Protein AF-A0ABD0B8A8-F1 (afdb_monomer)

Mean predicted aligned error: 18.17 Å

Nearest PDB structures (foldseek):
  6yvu-assembly1_B  TM=3.178E-01  e=2.836E+00  Saccharomyces cerevisiae S288C
  7zr1-assembly1_C  TM=3.630E-01  e=5.893E+00  Thermochaetoides thermophila

Structure (mmCIF, N/CA/C/O backbone):
data_AF-A0ABD0B8A8-F1
#
_entry.id   AF-A0ABD0B8A8-F1
#
loop_
_atom_site.group_PDB
_atom_site.id
_atom_site.type_symbol
_atom_site.label_atom_id
_atom_site.label_alt_id
_atom_site.label_comp_id
_atom_site.label_asym_id
_atom_site.label_entity_id
_atom_site.label_seq_id
_atom_site.pdbx_PDB_ins_code
_atom_site.Cartn_x
_atom_site.Cartn_y
_atom_site.Cartn_z
_atom_site.occupancy
_atom_site.B_iso_or_equiv
_atom_site.auth_seq_id
_atom_site.auth_comp_id
_atom_site.auth_asym_id
_atom_site.auth_atom_id
_atom_site.pdbx_PDB_model_num
ATOM 1 N N . MET A 1 1 ? 112.315 26.074 -149.588 1.00 36.19 1 MET A N 1
ATOM 2 C CA . MET A 1 1 ? 111.576 25.436 -150.688 1.00 36.19 1 MET A CA 1
ATOM 3 C C . MET A 1 1 ? 112.193 25.930 -151.973 1.00 36.19 1 MET A C 1
ATOM 5 O O . MET A 1 1 ? 112.310 27.135 -152.159 1.00 36.19 1 MET A O 1
ATOM 9 N N . THR A 1 2 ? 112.723 24.987 -152.742 1.00 42.44 2 THR A N 1
ATOM 10 C CA . THR A 1 2 ? 113.087 25.122 -154.153 1.00 42.44 2 THR A CA 1
ATOM 11 C C . THR A 1 2 ? 111.972 25.858 -154.889 1.00 42.44 2 THR A C 1
ATOM 13 O O . THR A 1 2 ? 110.803 25.572 -154.654 1.00 42.44 2 THR A O 1
ATOM 16 N N . THR A 1 3 ? 112.319 26.853 -155.702 1.00 51.56 3 THR A N 1
ATOM 17 C CA . THR A 1 3 ? 111.379 27.579 -156.564 1.00 51.56 3 THR A CA 1
ATOM 18 C C . THR A 1 3 ? 110.868 26.611 -157.634 1.00 51.56 3 THR A C 1
ATOM 20 O O . THR A 1 3 ? 111.405 26.550 -158.737 1.00 51.56 3 THR A O 1
ATOM 23 N N . GLU A 1 4 ? 109.901 25.774 -157.268 1.00 66.25 4 GLU A N 1
ATOM 24 C CA . GLU A 1 4 ? 109.159 24.925 -158.194 1.00 66.25 4 GLU A CA 1
ATOM 25 C C . GLU A 1 4 ? 108.311 25.835 -159.081 1.00 66.25 4 GLU A C 1
ATOM 27 O O . GLU A 1 4 ? 107.509 26.632 -158.597 1.00 66.25 4 GLU A O 1
ATOM 32 N N . LEU A 1 5 ? 108.562 25.774 -160.386 1.00 67.81 5 LEU A N 1
ATOM 33 C CA . LEU A 1 5 ? 107.804 26.520 -161.384 1.00 67.81 5 LEU A CA 1
ATOM 34 C C . LEU A 1 5 ? 106.417 25.889 -161.500 1.00 67.81 5 LEU A C 1
ATOM 36 O O . LEU A 1 5 ? 106.315 24.681 -161.707 1.00 67.81 5 LEU A O 1
ATOM 40 N N . ASN A 1 6 ? 105.353 26.686 -161.445 1.00 78.94 6 ASN A N 1
ATOM 41 C CA . ASN A 1 6 ? 104.023 26.168 -161.772 1.00 78.94 6 ASN A CA 1
ATOM 42 C C . ASN A 1 6 ? 103.926 25.825 -163.280 1.00 78.94 6 ASN A C 1
ATOM 44 O O . ASN A 1 6 ? 104.755 26.287 -164.070 1.00 78.94 6 ASN A O 1
ATOM 48 N N . PRO A 1 7 ? 102.919 25.057 -163.742 1.00 80.31 7 PRO A N 1
ATOM 49 C CA . PRO A 1 7 ? 102.833 24.638 -165.146 1.00 80.31 7 PRO A CA 1
ATOM 50 C C . PRO A 1 7 ? 102.862 25.808 -166.141 1.00 80.31 7 PRO A C 1
ATOM 52 O O . PRO A 1 7 ? 103.452 25.703 -167.218 1.00 80.31 7 PRO A O 1
ATOM 55 N N . SER A 1 8 ? 102.269 26.949 -165.774 1.00 80.50 8 SER A N 1
ATOM 56 C CA . SER A 1 8 ? 102.269 28.170 -166.586 1.00 80.50 8 SER A CA 1
ATOM 57 C C . SER A 1 8 ? 103.650 28.835 -166.622 1.00 80.50 8 SER A C 1
ATOM 59 O O . SER A 1 8 ? 104.097 29.289 -167.678 1.00 80.50 8 SER A O 1
ATOM 61 N N . GLU A 1 9 ? 104.356 28.872 -165.495 1.00 82.44 9 GLU A N 1
ATOM 62 C CA . GLU A 1 9 ? 105.719 29.389 -165.370 1.00 82.44 9 GLU A CA 1
ATOM 63 C C . GLU A 1 9 ? 106.730 28.489 -166.090 1.00 82.44 9 GLU A C 1
ATOM 65 O O . GLU A 1 9 ? 107.566 28.998 -166.834 1.00 82.44 9 GLU A O 1
ATOM 70 N N . ALA A 1 10 ? 106.608 27.163 -165.964 1.00 82.69 10 ALA A N 1
ATOM 71 C CA . ALA A 1 10 ? 107.411 26.179 -166.687 1.00 82.69 10 ALA A CA 1
ATOM 72 C C . ALA A 1 10 ? 107.180 26.284 -168.202 1.00 82.69 10 ALA A C 1
ATOM 74 O O . ALA A 1 10 ? 108.135 26.337 -168.975 1.00 82.69 10 ALA A O 1
ATOM 75 N N . THR A 1 11 ? 105.924 26.418 -168.641 1.00 82.62 11 THR A N 1
ATOM 76 C CA . THR A 1 11 ? 105.593 26.632 -170.061 1.00 82.62 11 THR A CA 1
ATOM 77 C C . THR A 1 11 ? 106.170 27.950 -170.578 1.00 82.62 11 THR A C 1
ATOM 79 O O . THR A 1 11 ? 106.744 27.995 -171.666 1.00 82.62 11 THR A O 1
ATOM 82 N N . SER A 1 12 ? 106.074 29.023 -169.790 1.00 84.25 12 SER A N 1
ATOM 83 C CA . SER A 1 12 ? 106.625 30.335 -170.148 1.00 84.25 12 SER A CA 1
ATOM 84 C C . SER A 1 12 ? 108.153 30.307 -170.235 1.00 84.25 12 SER A C 1
ATOM 86 O O . SER A 1 12 ? 108.736 30.854 -171.174 1.00 84.25 12 SER A O 1
ATOM 88 N N . LEU A 1 13 ? 108.817 29.637 -169.290 1.00 84.81 13 LEU A N 1
ATOM 89 C CA . LEU A 1 13 ? 110.266 29.457 -169.291 1.00 84.81 13 LEU A CA 1
ATOM 90 C C . LEU A 1 13 ? 110.722 28.601 -170.477 1.00 84.81 13 LEU A C 1
ATOM 92 O O . LEU A 1 13 ? 111.684 28.964 -171.156 1.00 84.81 13 LEU A O 1
ATOM 96 N N . ALA A 1 14 ? 109.998 27.524 -170.780 1.00 84.12 14 ALA A N 1
ATOM 97 C CA . ALA A 1 14 ? 110.247 26.681 -171.939 1.00 84.12 14 ALA A CA 1
ATOM 98 C C . ALA A 1 14 ? 110.124 27.449 -173.251 1.00 84.12 14 ALA A C 1
ATOM 100 O O . ALA A 1 14 ? 111.027 27.404 -174.088 1.00 84.12 14 ALA A O 1
ATOM 101 N N . LEU A 1 15 ? 109.042 28.214 -173.405 1.00 85.06 15 LEU A N 1
ATOM 102 C CA . LEU A 1 15 ? 108.812 29.050 -174.574 1.00 85.06 15 LEU A CA 1
ATOM 103 C C . LEU A 1 15 ? 109.944 30.064 -174.761 1.00 85.06 15 LEU A C 1
ATOM 105 O O . LEU A 1 15 ? 110.482 30.182 -175.862 1.00 85.06 15 LEU A O 1
ATOM 109 N N . ASN A 1 16 ? 110.337 30.765 -173.695 1.00 84.44 16 ASN A N 1
ATOM 110 C CA . ASN A 1 16 ? 111.426 31.740 -173.740 1.00 84.44 16 ASN A CA 1
ATOM 111 C C . ASN A 1 16 ? 112.763 31.085 -174.116 1.00 84.44 16 ASN A C 1
ATOM 113 O O . ASN A 1 16 ? 113.475 31.589 -174.988 1.00 84.44 16 ASN A O 1
ATOM 117 N N . THR A 1 17 ? 113.080 29.941 -173.509 1.00 84.12 17 THR A N 1
ATOM 118 C CA . THR A 1 17 ? 114.325 29.192 -173.740 1.00 84.12 17 THR A CA 1
ATOM 119 C C . THR A 1 17 ? 114.411 28.671 -175.175 1.00 84.12 17 THR A C 1
ATOM 121 O O . THR A 1 17 ? 115.401 28.915 -175.868 1.00 84.12 17 THR A O 1
ATOM 124 N N . LEU A 1 18 ? 113.348 28.026 -175.665 1.00 85.62 18 LEU A N 1
ATOM 125 C CA . LEU A 1 18 ? 113.274 27.496 -177.028 1.00 85.62 18 LEU A CA 1
ATOM 126 C C . LEU A 1 18 ? 113.292 28.614 -178.073 1.00 85.62 18 LEU A C 1
ATOM 128 O O . LEU A 1 18 ? 114.030 28.530 -179.051 1.00 85.62 18 LEU A O 1
ATOM 132 N N . THR A 1 19 ? 112.543 29.696 -177.851 1.00 83.25 19 THR A N 1
ATOM 133 C CA . THR A 1 19 ? 112.503 30.846 -178.770 1.00 83.25 19 THR A CA 1
ATOM 134 C C . THR A 1 19 ? 113.861 31.538 -178.864 1.00 83.25 19 THR A C 1
ATOM 136 O O . THR A 1 19 ? 114.311 31.874 -179.962 1.00 83.25 19 THR A O 1
ATOM 139 N N . SER A 1 20 ? 114.532 31.737 -177.725 1.00 83.62 20 SER A N 1
ATOM 140 C CA . SER A 1 20 ? 115.884 32.301 -177.676 1.00 83.62 20 SER A CA 1
ATOM 141 C C . SER A 1 20 ? 116.863 31.440 -178.474 1.00 83.62 20 SER A C 1
ATOM 143 O O . SER A 1 20 ? 117.623 31.952 -179.298 1.00 83.62 20 SER A O 1
ATOM 145 N N . GLN A 1 21 ? 116.777 30.117 -178.323 1.00 82.75 21 GLN A N 1
ATOM 146 C CA . GLN A 1 21 ? 117.694 29.214 -179.003 1.00 82.75 21 GLN A CA 1
ATOM 147 C C . GLN A 1 21 ? 117.417 29.070 -180.502 1.00 82.75 21 GLN A C 1
ATOM 149 O O . GLN A 1 21 ? 118.367 29.054 -181.281 1.00 82.75 21 GLN A O 1
ATOM 154 N N . ILE A 1 22 ? 116.152 29.103 -180.936 1.00 83.94 22 ILE A N 1
ATOM 155 C CA . ILE A 1 22 ? 115.794 29.216 -182.362 1.00 83.94 22 ILE A CA 1
ATOM 156 C C . ILE A 1 22 ? 116.393 30.489 -182.970 1.00 83.94 22 ILE A C 1
ATOM 158 O O . ILE A 1 22 ? 116.997 30.435 -184.042 1.00 83.94 22 ILE A O 1
ATOM 162 N N . ARG A 1 23 ? 116.265 31.637 -182.289 1.00 83.12 23 ARG A N 1
ATOM 163 C CA . ARG A 1 23 ? 116.8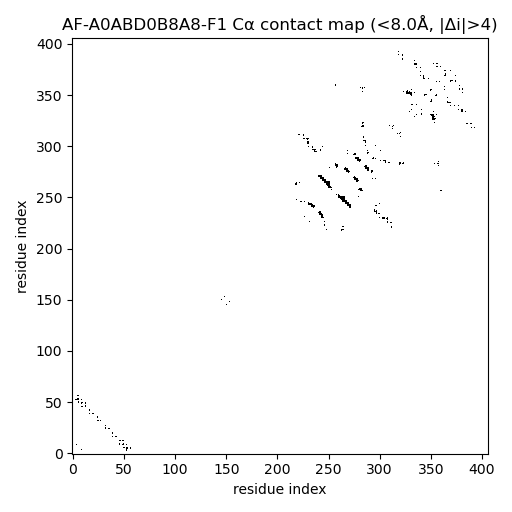47 32.906 -182.758 1.00 83.12 23 ARG A CA 1
ATOM 164 C C . ARG A 1 23 ? 118.366 32.834 -182.876 1.00 83.12 23 ARG A C 1
ATOM 166 O O . ARG A 1 23 ? 118.909 33.319 -183.863 1.00 83.12 23 ARG A O 1
ATOM 173 N N . ASN A 1 24 ? 119.036 32.211 -181.908 1.00 80.62 24 ASN A N 1
ATOM 174 C CA . ASN A 1 24 ? 120.485 32.029 -181.951 1.00 80.62 24 ASN A CA 1
ATOM 175 C C . ASN A 1 24 ? 120.915 31.156 -183.136 1.00 80.62 24 ASN A C 1
ATOM 177 O O . ASN A 1 24 ? 121.876 31.501 -183.814 1.00 80.62 24 ASN A O 1
ATOM 181 N N . ILE A 1 25 ? 120.189 30.073 -183.424 1.00 81.12 25 ILE A N 1
ATOM 182 C CA . ILE A 1 25 ? 120.475 29.179 -184.558 1.00 81.12 25 ILE A CA 1
ATOM 183 C C . ILE A 1 25 ? 120.309 29.900 -185.902 1.00 81.12 25 ILE A C 1
ATOM 185 O O . ILE A 1 25 ? 121.141 29.732 -186.787 1.00 81.12 25 ILE A O 1
ATOM 189 N N . LEU A 1 26 ? 119.278 30.737 -186.056 1.00 78.94 26 LEU A N 1
ATOM 190 C CA . LEU A 1 26 ? 119.026 31.500 -187.291 1.00 78.94 26 LEU A CA 1
ATOM 191 C C . LEU A 1 26 ? 120.157 32.472 -187.664 1.00 78.94 26 LEU A C 1
ATOM 193 O O . LEU A 1 26 ? 120.305 32.818 -188.833 1.00 78.94 26 LEU A O 1
ATOM 197 N N . LEU A 1 27 ? 120.938 32.929 -186.684 1.00 79.69 27 LEU A N 1
ATOM 198 C CA . LEU A 1 27 ? 122.068 33.841 -186.888 1.00 79.69 27 LEU A CA 1
ATOM 199 C C . LEU A 1 27 ? 123.388 33.106 -187.166 1.00 79.69 27 LEU A C 1
ATOM 201 O O . LEU A 1 27 ? 124.425 33.747 -187.342 1.00 79.69 27 LEU A O 1
ATOM 205 N N . MET A 1 28 ? 123.375 31.772 -187.180 1.00 79.56 28 MET A N 1
ATOM 206 C CA . MET A 1 28 ? 124.573 30.969 -187.391 1.00 79.56 28 MET A CA 1
ATOM 207 C C . MET A 1 28 ? 124.815 30.674 -188.882 1.00 79.56 28 MET A C 1
ATOM 209 O O . MET A 1 28 ? 123.865 30.463 -189.632 1.00 79.56 28 MET A O 1
ATOM 213 N N . PRO A 1 29 ? 126.085 30.582 -189.319 1.00 68.06 29 PRO A N 1
ATOM 214 C CA . PRO A 1 29 ? 126.444 30.013 -190.620 1.00 68.06 29 PRO A CA 1
ATOM 215 C C . PRO A 1 29 ? 126.015 28.534 -190.734 1.00 68.06 29 PRO A C 1
ATOM 217 O O . PRO A 1 29 ? 125.943 27.835 -189.722 1.00 68.06 29 PRO A O 1
ATOM 220 N N . ASP A 1 30 ? 125.810 28.025 -191.955 1.00 70.75 30 ASP A N 1
ATOM 221 C CA . ASP A 1 30 ? 125.204 26.702 -192.227 1.00 70.75 30 ASP A CA 1
ATOM 222 C C . ASP A 1 30 ? 125.827 25.510 -191.466 1.00 70.75 30 ASP A C 1
ATOM 224 O O . ASP A 1 30 ? 125.119 24.606 -191.016 1.00 70.75 30 ASP A O 1
ATOM 228 N N . GLY A 1 31 ? 127.154 25.487 -191.292 1.00 70.38 31 GLY A N 1
ATOM 229 C CA . GLY A 1 31 ? 127.859 24.411 -190.579 1.00 70.38 31 GLY A CA 1
ATOM 230 C C . GLY A 1 31 ? 127.539 24.366 -189.074 1.00 70.38 31 GLY A C 1
ATOM 231 O O . GLY A 1 31 ? 127.034 23.349 -188.590 1.00 70.38 31 GLY A O 1
ATOM 232 N N . PRO A 1 32 ? 127.796 25.456 -188.325 1.00 73.88 32 PRO A N 1
ATOM 233 C CA . PRO A 1 32 ? 127.399 25.594 -186.922 1.00 73.88 32 PRO A CA 1
ATOM 234 C C . PRO A 1 32 ? 125.889 25.444 -186.676 1.00 73.88 32 PRO A C 1
ATOM 236 O O . PRO A 1 32 ? 125.498 24.820 -185.689 1.00 73.88 32 PRO A O 1
ATOM 239 N N . ALA A 1 33 ? 125.041 25.939 -187.587 1.00 72.38 33 ALA A N 1
ATOM 240 C CA . ALA A 1 33 ? 123.584 25.834 -187.474 1.00 72.38 33 ALA A CA 1
ATOM 241 C C . ALA A 1 33 ? 123.105 24.371 -187.455 1.00 72.38 33 ALA A C 1
ATOM 243 O O . ALA A 1 33 ? 122.262 24.002 -186.636 1.00 72.38 33 ALA A O 1
ATOM 244 N N . LYS A 1 34 ? 123.693 23.501 -188.291 1.00 71.94 34 LYS A N 1
ATOM 245 C CA . LYS A 1 34 ? 123.353 22.069 -188.337 1.00 71.94 34 LYS A CA 1
ATOM 246 C C . LYS A 1 34 ? 123.673 21.343 -187.024 1.00 71.94 34 LYS A C 1
ATOM 248 O O . LYS A 1 34 ? 122.886 20.509 -186.582 1.00 71.94 34 LYS A O 1
ATOM 253 N N . ALA A 1 35 ? 124.796 21.673 -186.385 1.00 71.50 35 ALA A N 1
ATOM 254 C CA . ALA A 1 35 ? 125.154 21.125 -185.075 1.00 71.50 35 ALA A CA 1
ATOM 255 C C . ALA A 1 35 ? 124.230 21.651 -183.961 1.00 71.50 35 ALA A C 1
ATOM 257 O O . ALA A 1 35 ? 123.816 20.891 -183.086 1.00 71.50 35 ALA A O 1
ATOM 258 N N . ALA A 1 36 ? 123.854 22.931 -184.020 1.00 74.44 36 ALA A N 1
ATOM 259 C CA . ALA A 1 36 ? 122.972 23.554 -183.040 1.00 74.44 36 ALA A CA 1
ATOM 260 C C . ALA A 1 36 ? 121.513 23.058 -183.133 1.00 74.44 36 ALA A C 1
ATOM 262 O O . ALA A 1 36 ? 120.866 22.901 -182.100 1.00 74.44 36 ALA A O 1
ATOM 263 N N . ILE A 1 37 ? 121.021 22.714 -184.333 1.00 76.50 37 ILE A N 1
ATOM 264 C CA . ILE A 1 37 ? 119.725 22.033 -184.525 1.00 76.50 37 ILE A CA 1
ATOM 265 C C . ILE A 1 37 ? 119.735 20.637 -183.886 1.00 76.50 37 ILE A C 1
ATOM 267 O O . ILE A 1 37 ? 118.772 20.275 -183.217 1.00 76.50 37 ILE A O 1
ATOM 271 N N . GLY A 1 38 ? 120.830 19.879 -184.018 1.00 71.75 38 GLY A N 1
ATOM 272 C CA . GLY A 1 38 ? 120.970 18.577 -183.350 1.00 71.75 38 GLY A CA 1
ATOM 273 C C . GLY A 1 38 ? 120.921 18.673 -181.818 1.00 71.75 38 GLY A C 1
ATOM 274 O O . GLY A 1 38 ? 120.401 17.779 -181.162 1.00 71.75 38 GLY A O 1
ATOM 275 N N . GLY A 1 39 ? 121.401 19.780 -181.239 1.00 77.25 39 GLY A N 1
ATOM 276 C CA . GLY A 1 39 ? 121.255 20.070 -179.805 1.00 77.25 39 GLY A CA 1
ATOM 277 C C . GLY A 1 39 ? 119.880 20.623 -179.408 1.00 77.25 39 GLY A C 1
ATOM 278 O O . GLY A 1 39 ? 119.510 20.566 -178.234 1.00 77.25 39 GLY A O 1
ATOM 279 N N . PHE A 1 40 ? 119.111 21.145 -180.367 1.00 83.25 40 PHE A N 1
ATOM 280 C CA . PHE A 1 40 ? 117.796 21.734 -180.121 1.00 83.25 40 PHE A CA 1
ATOM 281 C C . PHE A 1 40 ? 116.750 20.681 -179.740 1.00 83.25 40 PHE A C 1
ATOM 283 O O . PHE A 1 40 ? 115.910 20.950 -178.889 1.00 83.25 40 PHE A O 1
ATOM 290 N N . GLU A 1 41 ? 116.832 19.470 -180.297 1.00 80.62 41 GLU A N 1
ATOM 291 C CA . GLU A 1 41 ? 115.967 18.345 -179.914 1.00 80.62 41 GLU A CA 1
ATOM 292 C C . GLU A 1 41 ? 116.145 17.980 -178.432 1.00 80.62 41 GLU A C 1
ATOM 294 O O . GLU A 1 41 ? 115.167 17.885 -177.692 1.00 80.62 41 GLU A O 1
ATOM 299 N N . THR A 1 42 ? 117.390 17.901 -177.956 1.00 81.38 42 THR A N 1
ATOM 300 C CA . THR A 1 42 ? 117.701 17.680 -176.534 1.00 81.38 42 THR A CA 1
ATOM 301 C C . THR A 1 42 ? 117.119 18.783 -175.647 1.00 81.38 42 THR A C 1
ATOM 303 O O . THR A 1 42 ? 116.592 18.517 -174.568 1.00 81.38 42 THR A O 1
ATOM 306 N N . LEU A 1 43 ? 117.185 20.032 -176.112 1.00 83.88 43 LEU A N 1
ATOM 307 C CA . LEU A 1 43 ? 116.677 21.203 -175.400 1.00 83.88 43 LEU A CA 1
ATOM 308 C C . LEU A 1 43 ? 115.138 21.229 -175.371 1.00 83.88 43 LEU A C 1
ATOM 310 O O . LEU A 1 43 ? 114.550 21.574 -174.347 1.00 83.88 43 LEU A O 1
ATOM 314 N N . LEU A 1 44 ? 114.481 20.817 -176.458 1.00 83.94 44 LEU A N 1
ATOM 315 C CA . LEU A 1 44 ? 113.031 20.625 -176.538 1.00 83.94 44 LEU A CA 1
ATOM 316 C C . LEU A 1 44 ? 112.562 19.543 -175.562 1.00 83.94 44 LEU A C 1
ATOM 318 O O . LEU A 1 44 ? 111.629 19.785 -174.800 1.00 83.94 44 LEU A O 1
ATOM 322 N N . ILE A 1 45 ? 113.238 18.392 -175.540 1.00 84.06 45 ILE A N 1
ATOM 323 C CA . ILE A 1 45 ? 112.933 17.286 -174.623 1.00 84.06 45 ILE A CA 1
ATOM 324 C C . ILE A 1 45 ? 113.072 17.739 -173.166 1.00 84.06 45 ILE A C 1
ATOM 326 O O . ILE A 1 45 ? 112.172 17.487 -172.369 1.00 84.06 45 ILE A O 1
ATOM 330 N N . ALA A 1 46 ? 114.145 18.457 -172.821 1.00 83.00 46 ALA A N 1
ATOM 331 C CA . ALA A 1 46 ? 114.353 18.961 -171.462 1.00 83.00 46 ALA A CA 1
ATOM 332 C C . ALA A 1 46 ? 113.245 19.933 -171.013 1.00 83.00 46 ALA A C 1
ATOM 334 O O . ALA A 1 46 ? 112.771 19.862 -169.882 1.00 83.00 46 ALA A O 1
ATOM 335 N N . ASN A 1 47 ? 112.791 20.815 -171.907 1.00 84.19 47 ASN A N 1
ATOM 336 C CA . ASN A 1 47 ? 111.724 21.767 -171.600 1.00 84.19 47 ASN A CA 1
ATOM 337 C C . ASN A 1 47 ? 110.340 21.104 -171.516 1.00 84.19 47 ASN A C 1
ATOM 339 O O . ASN A 1 47 ? 109.549 21.462 -170.648 1.00 84.19 47 ASN A O 1
ATOM 343 N N . LEU A 1 48 ? 110.053 20.117 -172.372 1.00 83.81 48 LEU A N 1
ATOM 344 C CA . LEU A 1 48 ? 108.839 19.300 -172.263 1.00 83.81 48 LEU A CA 1
ATOM 345 C C . LEU A 1 48 ? 108.821 18.493 -170.960 1.00 83.81 48 LEU A C 1
ATOM 347 O O . LEU A 1 48 ? 107.784 18.440 -170.305 1.00 83.81 48 LEU A O 1
ATOM 351 N N . ALA A 1 49 ? 109.958 17.916 -170.561 1.00 84.31 49 ALA A N 1
ATOM 352 C CA . ALA A 1 49 ? 110.093 17.213 -169.290 1.00 84.31 49 ALA A CA 1
ATOM 353 C C . ALA A 1 49 ? 109.821 18.147 -168.104 1.00 84.31 49 ALA A C 1
ATOM 355 O O . ALA A 1 49 ? 109.015 17.802 -167.252 1.00 84.31 49 ALA A O 1
ATOM 356 N N . MET A 1 50 ? 110.387 19.359 -168.104 1.00 86.56 50 MET A N 1
ATOM 357 C CA . MET A 1 50 ? 110.131 20.368 -167.068 1.00 86.56 50 MET A CA 1
ATOM 358 C C . MET A 1 50 ? 108.648 20.763 -166.983 1.00 86.56 50 MET A C 1
ATOM 360 O O . MET A 1 50 ? 108.097 20.834 -165.888 1.00 86.56 50 MET A O 1
ATOM 364 N N . ILE A 1 51 ? 107.982 21.008 -168.121 1.00 84.19 51 ILE A N 1
ATOM 365 C CA . ILE A 1 51 ? 106.535 21.293 -168.139 1.00 84.19 51 ILE A CA 1
ATOM 366 C C . ILE A 1 51 ? 105.755 20.105 -167.573 1.00 84.19 51 ILE A C 1
ATOM 368 O O . ILE A 1 51 ? 104.838 20.296 -166.778 1.00 84.19 51 ILE A O 1
ATOM 372 N N . SER A 1 52 ? 106.109 18.886 -167.980 1.00 83.75 52 SER A N 1
ATOM 373 C CA . SER A 1 52 ? 105.426 17.675 -167.533 1.00 83.75 52 SER A CA 1
ATOM 374 C C . SER A 1 52 ? 105.642 17.413 -166.043 1.00 83.75 52 SER A C 1
ATOM 376 O O . SER A 1 52 ? 104.715 16.981 -165.372 1.00 83.75 52 SER A O 1
ATOM 378 N N . GLU A 1 53 ? 106.831 17.694 -165.517 1.00 84.25 53 GLU A N 1
ATOM 379 C CA . GLU A 1 53 ? 107.170 17.559 -164.100 1.00 84.25 53 GLU A CA 1
ATOM 380 C C . GLU A 1 53 ? 106.427 18.602 -163.257 1.00 84.25 53 GLU A C 1
ATOM 382 O O . GLU A 1 53 ? 105.810 18.242 -162.259 1.00 84.25 53 GLU A O 1
ATOM 387 N N . ALA A 1 54 ? 106.352 19.855 -163.720 1.00 82.94 54 ALA A N 1
ATOM 388 C CA . ALA A 1 54 ? 105.538 20.896 -163.092 1.00 82.94 54 ALA A CA 1
ATOM 389 C C . ALA A 1 54 ? 104.033 20.567 -163.116 1.00 82.94 54 ALA A C 1
ATOM 391 O O . ALA A 1 54 ? 103.325 20.788 -162.134 1.00 82.94 54 ALA A O 1
ATOM 392 N N . ALA A 1 55 ? 103.526 20.029 -164.231 1.00 82.44 55 ALA A N 1
ATOM 393 C CA . ALA A 1 55 ? 102.137 19.591 -164.349 1.00 82.44 55 ALA A CA 1
ATOM 394 C C . ALA A 1 55 ? 101.832 18.403 -163.429 1.00 82.44 55 ALA A C 1
ATOM 396 O O . ALA A 1 55 ? 100.809 18.420 -162.751 1.00 82.44 55 ALA A O 1
ATOM 397 N N . ASN A 1 56 ? 102.723 17.412 -163.368 1.00 86.06 56 ASN A N 1
ATOM 398 C CA . ASN A 1 56 ? 102.573 16.257 -162.487 1.00 86.06 56 ASN A CA 1
ATOM 399 C C . ASN A 1 56 ? 102.637 16.665 -161.010 1.00 86.06 56 ASN A C 1
ATOM 401 O O . ASN A 1 56 ? 101.763 16.261 -160.257 1.00 86.06 56 ASN A O 1
ATOM 405 N N . ALA A 1 57 ? 103.573 17.533 -160.613 1.00 84.69 57 ALA A N 1
ATOM 406 C CA . ALA A 1 57 ? 103.656 18.041 -159.242 1.00 84.69 57 ALA A CA 1
ATOM 407 C C . ALA A 1 57 ? 102.368 18.766 -158.813 1.00 84.69 57 ALA A C 1
ATOM 409 O O . ALA A 1 57 ? 101.865 18.555 -157.714 1.00 84.69 57 ALA A O 1
ATOM 410 N N . HIS A 1 58 ? 101.785 19.570 -159.707 1.00 84.62 58 HIS A N 1
ATOM 411 C CA . HIS A 1 58 ? 100.526 20.263 -159.435 1.00 84.62 58 HIS A CA 1
ATOM 412 C C . HIS A 1 58 ? 99.314 19.312 -159.420 1.00 84.62 58 HIS A C 1
ATOM 414 O O . HIS A 1 58 ? 98.361 19.537 -158.678 1.00 84.62 58 HIS A O 1
ATOM 420 N N . ILE A 1 59 ? 99.329 18.244 -160.229 1.00 85.62 59 ILE A N 1
ATOM 421 C CA . ILE A 1 59 ? 98.325 17.168 -160.169 1.00 85.62 59 ILE A CA 1
ATOM 422 C C . ILE A 1 59 ? 98.438 16.412 -158.841 1.00 85.62 59 ILE A C 1
ATOM 424 O O . ILE A 1 59 ? 97.415 16.160 -158.211 1.00 85.62 59 ILE A O 1
ATOM 428 N N . ASP A 1 60 ? 99.652 16.095 -158.393 1.00 86.31 60 ASP A N 1
ATOM 429 C CA . ASP A 1 60 ? 99.899 15.429 -157.113 1.00 86.31 60 ASP A CA 1
ATOM 430 C C . ASP A 1 60 ? 99.448 16.304 -155.934 1.00 86.31 60 ASP A C 1
ATOM 432 O O . ASP A 1 60 ? 98.811 15.805 -155.006 1.00 86.31 60 ASP A O 1
ATOM 436 N N . GLU A 1 61 ? 99.686 17.618 -155.993 1.00 87.00 61 GLU A N 1
ATOM 437 C CA . GLU A 1 61 ? 99.175 18.575 -155.006 1.00 87.00 61 GLU A CA 1
ATOM 438 C C . GLU A 1 61 ? 97.638 18.627 -155.003 1.00 87.00 61 GLU A C 1
ATOM 440 O O . GLU A 1 61 ? 97.016 18.557 -153.940 1.00 87.00 61 GLU A O 1
ATOM 445 N N . PHE A 1 62 ? 97.007 18.678 -156.182 1.00 86.94 62 PHE A N 1
ATOM 446 C CA . PHE A 1 62 ? 95.547 18.626 -156.299 1.00 86.94 62 PHE A CA 1
ATOM 447 C C . PHE A 1 62 ? 94.962 17.323 -155.749 1.00 86.94 62 PHE A C 1
ATOM 449 O O . PHE A 1 62 ? 93.966 17.368 -155.027 1.00 86.94 62 PHE A O 1
ATOM 456 N N . ASN A 1 63 ? 95.578 16.180 -156.047 1.00 88.44 63 ASN A N 1
ATOM 457 C CA . ASN A 1 63 ? 95.164 14.887 -155.506 1.00 88.44 63 ASN A CA 1
ATOM 458 C C . ASN A 1 63 ? 95.318 14.862 -153.978 1.00 88.44 63 ASN A C 1
ATOM 460 O O . ASN A 1 63 ? 94.397 14.450 -153.280 1.00 88.44 63 ASN A O 1
ATOM 464 N N . GLY A 1 64 ? 96.414 15.407 -153.441 1.00 87.38 64 GLY A N 1
ATOM 465 C CA . GLY A 1 64 ? 96.610 15.534 -151.996 1.00 87.38 64 GLY A CA 1
ATOM 466 C C . GLY A 1 64 ? 95.571 16.430 -151.310 1.00 87.38 64 GLY A C 1
ATOM 467 O O . GLY A 1 64 ? 95.177 16.160 -150.174 1.00 87.38 64 GLY A O 1
ATOM 468 N N . LEU A 1 65 ? 95.093 17.481 -151.983 1.00 88.25 65 LEU A N 1
ATOM 469 C CA . LEU A 1 65 ? 93.988 18.311 -151.492 1.00 88.25 65 LEU A CA 1
ATOM 470 C C . LEU A 1 65 ? 92.643 17.575 -151.536 1.00 88.25 65 LEU A C 1
ATOM 472 O O . LEU A 1 65 ? 91.848 17.736 -150.610 1.00 88.25 65 LEU A O 1
ATOM 476 N N . ILE A 1 66 ? 92.393 16.770 -152.574 1.00 88.94 66 ILE A N 1
ATOM 477 C CA . ILE A 1 66 ? 91.193 15.925 -152.672 1.00 88.94 66 ILE A CA 1
ATOM 478 C C . ILE A 1 66 ? 91.175 14.903 -151.531 1.00 88.94 66 ILE A C 1
ATOM 480 O O . ILE A 1 66 ? 90.186 14.848 -150.805 1.00 88.94 66 ILE A O 1
ATOM 484 N N . ASP A 1 67 ? 92.281 14.195 -151.290 1.00 88.88 67 ASP A N 1
ATOM 485 C CA . ASP A 1 67 ? 92.394 13.224 -150.193 1.00 88.88 67 ASP A CA 1
ATOM 486 C C . ASP A 1 67 ? 92.126 13.877 -148.823 1.00 88.88 67 ASP A C 1
ATOM 488 O O . ASP A 1 67 ? 91.447 13.311 -147.963 1.00 88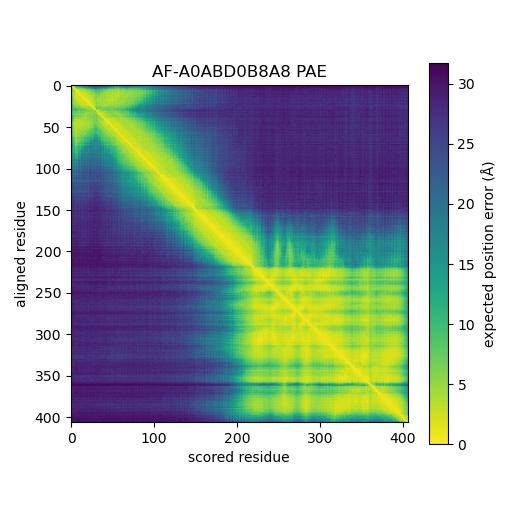.88 67 ASP A O 1
ATOM 492 N N . GLN A 1 68 ? 92.625 15.101 -148.607 1.00 89.56 68 GLN A N 1
ATOM 493 C CA . GLN A 1 68 ? 92.354 15.861 -147.381 1.00 89.56 68 GLN A CA 1
ATOM 494 C C . GLN A 1 68 ? 90.882 16.265 -147.251 1.00 89.56 68 GLN A C 1
ATOM 496 O O . GLN A 1 68 ? 90.343 16.236 -146.144 1.00 89.56 68 GLN A O 1
ATOM 501 N N . LEU A 1 69 ? 90.234 16.650 -148.352 1.00 88.31 69 LEU A N 1
ATOM 502 C CA . LEU A 1 69 ? 88.809 16.982 -148.383 1.00 88.31 69 LEU A CA 1
ATOM 503 C C . LEU A 1 69 ? 87.949 15.755 -148.070 1.00 88.31 69 LEU A C 1
ATOM 505 O O . LEU A 1 69 ? 87.083 15.834 -147.202 1.00 88.31 69 LEU A O 1
ATOM 509 N N . GLU A 1 70 ? 88.239 14.614 -148.693 1.00 89.44 70 GLU A N 1
ATOM 510 C CA . GLU A 1 70 ? 87.545 13.350 -148.429 1.00 89.44 70 GLU A CA 1
ATOM 511 C C . GLU A 1 70 ? 87.733 12.893 -146.975 1.00 89.44 70 GLU A C 1
ATOM 513 O O . GLU A 1 70 ? 86.772 12.491 -146.313 1.00 89.44 70 GLU A O 1
ATOM 518 N N . ALA A 1 71 ? 88.948 13.025 -146.430 1.00 89.44 71 ALA A N 1
ATOM 519 C CA . ALA A 1 71 ? 89.211 12.746 -145.021 1.00 89.44 71 ALA A CA 1
ATOM 520 C C . ALA A 1 71 ? 88.403 13.670 -144.093 1.00 89.44 71 ALA A C 1
ATOM 522 O O . ALA A 1 71 ? 87.843 13.209 -143.095 1.00 89.44 71 ALA A O 1
ATOM 523 N N . ARG A 1 72 ? 88.293 14.964 -144.424 1.00 87.12 72 ARG A N 1
ATOM 524 C CA . ARG A 1 72 ? 87.511 15.933 -143.638 1.00 87.12 72 ARG A CA 1
ATOM 525 C C . ARG A 1 72 ? 86.012 15.687 -143.714 1.00 87.12 72 ARG A C 1
ATOM 527 O O . ARG A 1 72 ? 85.350 15.806 -142.685 1.00 87.12 72 ARG A O 1
ATOM 534 N N . ASP A 1 73 ? 85.487 15.295 -144.869 1.00 89.25 73 ASP A N 1
ATOM 535 C CA . ASP A 1 73 ? 84.085 14.889 -145.006 1.00 89.25 73 ASP A CA 1
ATOM 536 C C . ASP A 1 73 ? 83.791 13.621 -144.191 1.00 89.25 73 ASP A C 1
ATOM 538 O O . ASP A 1 73 ? 82.769 13.547 -143.501 1.00 89.25 73 ASP A O 1
ATOM 542 N N . GLY A 1 74 ? 84.718 12.656 -144.176 1.00 88.00 74 GLY A N 1
ATOM 543 C CA . GLY A 1 74 ? 84.640 11.476 -143.311 1.00 88.00 74 GLY A CA 1
ATOM 544 C C . GLY A 1 74 ? 84.637 11.823 -141.815 1.00 88.00 74 GLY A C 1
ATOM 545 O O . GLY A 1 74 ? 83.815 11.305 -141.048 1.00 88.00 74 GLY A O 1
ATOM 546 N N . GLU A 1 75 ? 85.506 12.742 -141.384 1.00 89.44 75 GLU A N 1
ATOM 547 C CA . GLU A 1 75 ? 85.521 13.258 -140.008 1.00 89.44 75 GLU A CA 1
ATOM 548 C C . GLU A 1 75 ? 84.213 13.984 -139.652 1.00 89.44 75 GLU A C 1
ATOM 550 O O . GLU A 1 75 ? 83.658 13.753 -138.574 1.00 89.44 75 GLU A O 1
ATOM 555 N N . LEU A 1 76 ? 83.686 14.818 -140.554 1.00 89.19 76 LEU A N 1
ATOM 556 C CA . LEU A 1 76 ? 82.427 15.549 -140.370 1.00 89.19 76 LEU A CA 1
ATOM 557 C C . LEU A 1 76 ? 81.228 14.610 -140.229 1.00 89.19 76 LEU A C 1
ATOM 559 O O . LEU A 1 76 ? 80.412 14.795 -139.324 1.00 89.19 76 LEU A O 1
ATOM 563 N N . LEU A 1 77 ? 81.134 13.578 -141.072 1.00 89.31 77 LEU A N 1
ATOM 564 C CA . LEU A 1 77 ? 80.108 12.535 -140.967 1.00 89.31 77 LEU A CA 1
ATOM 565 C C . LEU A 1 77 ? 80.179 11.810 -139.619 1.00 89.31 77 LEU A C 1
ATOM 567 O O . LEU A 1 77 ? 79.155 11.604 -138.961 1.00 89.31 77 LEU A O 1
ATOM 571 N N . THR A 1 78 ? 81.392 11.484 -139.171 1.00 89.38 78 THR A N 1
ATOM 572 C CA . THR A 1 78 ? 81.615 10.830 -137.875 1.00 89.38 78 THR A CA 1
ATOM 573 C C . THR A 1 78 ? 81.193 11.737 -136.714 1.00 89.38 78 THR A C 1
ATOM 575 O O . THR A 1 78 ? 80.496 11.297 -135.797 1.00 89.38 78 THR A O 1
ATOM 578 N N . GLN A 1 79 ? 81.539 13.028 -136.766 1.00 87.81 79 GLN A N 1
ATOM 579 C CA . GLN A 1 79 ? 81.114 14.010 -135.764 1.00 87.81 79 GLN A CA 1
ATOM 580 C C . GLN A 1 79 ? 79.597 14.225 -135.758 1.00 87.81 79 GLN A C 1
ATOM 582 O O . GLN A 1 79 ? 79.002 14.310 -134.683 1.00 87.81 79 GLN A O 1
ATOM 587 N N . ALA A 1 80 ? 78.952 14.278 -136.926 1.00 87.50 80 ALA A N 1
ATOM 588 C CA . ALA A 1 80 ? 77.500 14.412 -137.026 1.00 87.50 80 ALA A CA 1
ATOM 589 C C . ALA A 1 80 ? 76.777 13.223 -136.370 1.00 87.50 80 ALA A C 1
ATOM 591 O O . ALA A 1 80 ? 75.809 13.425 -135.631 1.00 87.50 80 ALA A O 1
ATOM 592 N N . SER A 1 81 ? 77.291 12.003 -136.567 1.00 88.94 81 SER A N 1
ATOM 593 C CA . SER A 1 81 ? 76.786 10.802 -135.892 1.00 88.94 81 SER A CA 1
ATOM 594 C C . SER A 1 81 ? 76.933 10.905 -134.371 1.00 88.94 81 SER A C 1
ATOM 596 O O . SER A 1 81 ? 75.960 10.697 -133.647 1.00 88.94 81 SER A O 1
ATOM 598 N N . LEU A 1 82 ? 78.109 11.309 -133.876 1.00 91.88 82 LEU A N 1
ATOM 599 C CA . LEU A 1 82 ? 78.366 11.451 -132.438 1.00 91.88 82 LEU A CA 1
ATOM 6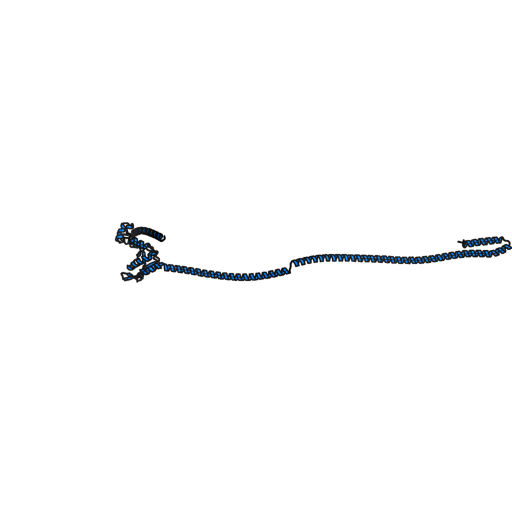00 C C . LEU A 1 82 ? 77.471 12.515 -131.783 1.00 91.88 82 LEU A C 1
ATOM 602 O O . LEU A 1 82 ? 76.946 12.307 -130.692 1.00 91.88 82 LEU A O 1
ATOM 606 N N . VAL A 1 83 ? 77.258 13.655 -132.447 1.00 90.94 83 VAL A N 1
ATOM 607 C CA . VAL A 1 83 ? 76.359 14.710 -131.951 1.00 90.94 83 VAL A CA 1
ATOM 608 C C . VAL A 1 83 ? 74.918 14.211 -131.877 1.00 90.94 83 VAL A C 1
ATOM 610 O O . VAL A 1 83 ? 74.216 14.529 -130.915 1.00 90.94 83 VAL A O 1
ATOM 613 N N . SER A 1 84 ? 74.467 13.430 -132.861 1.00 89.12 84 SER A N 1
ATOM 614 C CA . SER A 1 84 ? 73.135 12.818 -132.828 1.00 89.12 84 SER A CA 1
ATOM 615 C C . SER A 1 84 ? 72.989 11.856 -131.645 1.00 89.12 84 SER A C 1
ATOM 617 O O . SER A 1 84 ? 71.998 11.919 -130.918 1.00 89.12 84 SER A O 1
ATOM 619 N N . GLU A 1 85 ? 73.996 11.017 -131.409 1.00 90.50 85 GLU A N 1
ATOM 620 C CA . GLU A 1 85 ? 74.005 10.033 -130.323 1.00 90.50 85 GLU A CA 1
ATOM 621 C C . GLU A 1 85 ? 74.039 10.704 -128.938 1.00 90.50 85 GLU A C 1
ATOM 623 O O . GLU A 1 85 ? 73.252 10.366 -128.054 1.00 90.50 85 GLU A O 1
ATOM 628 N N . LEU A 1 86 ? 74.862 11.744 -128.765 1.00 90.12 86 LEU A N 1
ATOM 629 C CA . LEU A 1 86 ? 74.903 12.539 -127.533 1.00 90.12 86 LEU A CA 1
ATOM 630 C C . LEU A 1 86 ? 73.584 13.272 -127.269 1.00 90.12 86 LEU A C 1
ATOM 632 O O . LEU A 1 86 ? 73.131 13.320 -126.127 1.00 90.12 86 LEU A O 1
ATOM 636 N N . ARG A 1 87 ? 72.930 13.819 -128.303 1.00 90.12 87 ARG A N 1
ATOM 637 C CA . ARG A 1 87 ? 71.606 14.448 -128.151 1.00 90.12 87 ARG A CA 1
ATOM 638 C C . ARG A 1 87 ? 70.556 13.448 -127.682 1.00 90.12 87 ARG A C 1
ATOM 640 O O . ARG A 1 87 ? 69.739 13.796 -126.832 1.00 90.12 87 ARG A O 1
ATOM 647 N N . GLN A 1 88 ? 70.598 12.219 -128.193 1.00 90.38 88 GLN A N 1
ATOM 648 C CA . GLN A 1 88 ? 69.713 11.156 -127.729 1.00 90.38 88 GLN A CA 1
ATOM 649 C C . GLN A 1 88 ? 69.989 10.801 -126.260 1.00 90.38 88 GLN A C 1
ATOM 651 O O . GLN A 1 88 ? 69.054 10.755 -125.463 1.00 90.38 88 GLN A O 1
ATOM 656 N N . GLN A 1 89 ? 71.256 10.634 -125.870 1.00 89.44 89 GLN A N 1
ATOM 657 C CA . GLN A 1 89 ? 71.618 10.348 -124.476 1.00 89.44 89 GLN A CA 1
ATOM 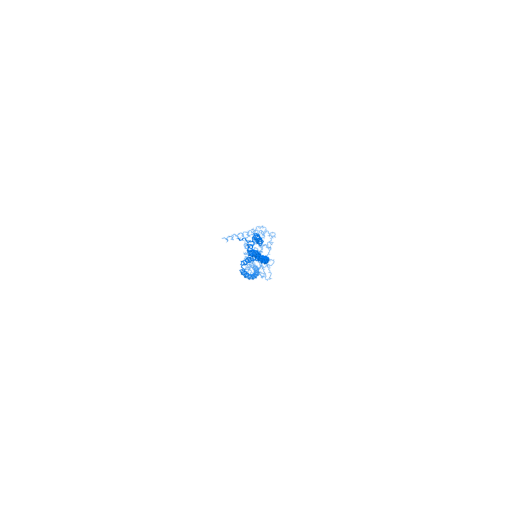658 C C . GLN A 1 89 ? 71.194 11.467 -123.513 1.00 89.44 89 GLN A C 1
ATOM 660 O O . GLN A 1 89 ? 70.726 11.182 -122.410 1.00 89.44 89 GLN A O 1
ATOM 665 N N . VAL A 1 90 ? 71.318 12.734 -123.922 1.00 89.31 90 VAL A N 1
ATOM 666 C CA . VAL A 1 90 ? 70.852 13.881 -123.127 1.00 89.31 90 VAL A CA 1
ATOM 667 C C . VAL A 1 90 ? 69.334 13.842 -122.954 1.00 89.31 90 VAL A C 1
ATOM 669 O O . VAL A 1 90 ? 68.863 13.968 -121.826 1.00 89.31 90 VAL A O 1
ATOM 672 N N . ALA A 1 91 ? 68.572 13.591 -124.022 1.00 89.00 91 ALA A N 1
ATOM 673 C CA . ALA A 1 91 ? 67.114 13.484 -123.937 1.00 89.00 91 ALA A CA 1
ATOM 674 C C . ALA A 1 91 ? 66.670 12.335 -123.010 1.00 89.00 91 ALA A C 1
ATOM 676 O O . ALA A 1 91 ? 65.775 12.505 -122.179 1.00 89.00 91 ALA A O 1
ATOM 677 N N . GLU A 1 92 ? 67.335 11.178 -123.088 1.00 90.19 92 GLU A N 1
ATOM 678 C CA . GLU A 1 92 ? 67.075 10.047 -122.190 1.00 90.19 92 GLU A CA 1
ATOM 679 C C . GLU A 1 92 ? 67.419 10.377 -120.727 1.00 90.19 92 GLU A C 1
ATOM 681 O O . GLU A 1 92 ? 66.674 10.012 -119.811 1.00 90.19 92 GLU A O 1
ATOM 686 N N . ALA A 1 93 ? 68.520 11.092 -120.479 1.00 86.50 93 ALA A N 1
ATOM 687 C CA . ALA A 1 93 ? 68.910 11.522 -119.139 1.00 86.50 93 ALA A CA 1
ATOM 688 C C . ALA A 1 93 ? 67.923 12.544 -118.549 1.00 86.50 93 ALA A C 1
ATOM 690 O O . ALA A 1 93 ? 67.527 12.413 -117.389 1.00 86.50 93 ALA A O 1
ATOM 691 N N . GLU A 1 94 ? 67.476 13.523 -119.338 1.00 89.62 94 GLU A N 1
ATOM 692 C CA . GLU A 1 94 ? 66.470 14.510 -118.927 1.00 89.62 94 GLU A CA 1
ATOM 693 C C . GLU A 1 94 ? 65.139 13.847 -118.572 1.00 89.62 94 GLU A C 1
ATOM 695 O O . GLU A 1 94 ? 64.539 14.162 -117.536 1.00 89.62 94 GLU A O 1
ATOM 700 N N . GLN A 1 95 ? 64.703 12.870 -119.370 1.00 89.44 95 GLN A N 1
ATOM 701 C CA . GLN A 1 95 ? 63.502 12.105 -119.067 1.00 89.44 95 GLN A CA 1
ATOM 702 C C . GLN A 1 95 ? 63.653 11.341 -117.745 1.00 89.44 95 GLN A C 1
ATOM 704 O O . GLN A 1 95 ? 62.785 11.451 -116.879 1.00 89.44 95 GLN A O 1
ATOM 709 N N . ARG A 1 96 ? 64.782 10.649 -117.528 1.00 89.88 96 ARG A N 1
ATOM 710 C CA . ARG A 1 96 ? 65.060 9.937 -116.264 1.00 89.88 96 ARG A CA 1
ATOM 711 C C . ARG A 1 96 ? 65.071 10.872 -115.055 1.00 89.88 96 ARG A C 1
ATOM 713 O O . ARG A 1 96 ? 64.512 10.522 -114.019 1.00 89.88 96 ARG A O 1
ATOM 720 N N . ILE A 1 97 ? 65.665 12.061 -115.176 1.00 88.31 97 ILE A N 1
ATOM 721 C CA . ILE A 1 97 ? 65.674 13.072 -114.105 1.00 88.31 97 ILE A CA 1
ATOM 722 C C . ILE A 1 97 ? 64.250 13.534 -113.791 1.00 88.31 97 ILE A C 1
ATOM 724 O O . ILE A 1 97 ? 63.896 13.694 -112.622 1.00 88.31 97 ILE A O 1
ATOM 728 N N . THR A 1 98 ? 63.428 13.742 -114.817 1.00 88.44 98 THR A N 1
ATOM 729 C CA . THR A 1 98 ? 62.046 14.201 -114.648 1.00 88.44 98 THR A CA 1
ATOM 730 C C . THR A 1 98 ? 61.200 13.133 -113.953 1.00 88.44 98 THR A C 1
ATOM 732 O O . THR A 1 98 ? 60.523 13.441 -112.972 1.00 88.44 98 THR A O 1
ATOM 735 N N . THR A 1 99 ? 61.312 11.870 -114.377 1.00 88.62 99 THR A N 1
ATOM 736 C CA . THR A 1 99 ? 60.646 10.734 -113.723 1.00 88.62 99 THR A CA 1
ATOM 737 C C . THR A 1 99 ? 61.096 10.580 -112.270 1.00 88.62 99 THR A C 1
ATOM 739 O O . THR A 1 99 ? 60.251 10.548 -111.382 1.00 88.62 99 THR A O 1
ATOM 742 N N . ALA A 1 100 ? 62.405 10.598 -111.995 1.00 85.62 100 ALA A N 1
ATOM 743 C CA . ALA A 1 100 ? 62.928 10.465 -110.633 1.00 85.62 100 ALA A CA 1
ATOM 744 C C . ALA A 1 100 ? 62.470 11.604 -109.704 1.00 85.62 100 ALA A C 1
ATOM 746 O O . ALA A 1 100 ? 62.190 11.377 -108.528 1.00 85.62 100 ALA A O 1
ATOM 747 N N . ARG A 1 101 ? 62.358 12.839 -110.219 1.00 86.62 101 ARG A N 1
ATOM 748 C CA . ARG A 1 101 ? 61.812 13.972 -109.453 1.00 86.62 101 ARG A CA 1
ATOM 749 C C . ARG A 1 101 ? 60.338 13.784 -109.125 1.00 86.62 101 ARG A C 1
ATOM 751 O O . ARG A 1 101 ? 59.933 14.085 -108.006 1.00 86.62 101 ARG A O 1
ATOM 758 N N . GLN A 1 102 ? 59.550 13.304 -110.083 1.00 86.25 102 GLN A N 1
ATOM 759 C CA . GLN A 1 102 ? 58.123 13.082 -109.885 1.00 86.25 102 GLN A CA 1
ATOM 760 C C . GLN A 1 102 ? 57.876 11.938 -108.892 1.00 86.25 102 GLN A C 1
ATOM 762 O O . GLN A 1 102 ? 57.107 12.108 -107.949 1.00 86.25 102 GLN A O 1
ATOM 767 N N . GLU A 1 103 ? 58.600 10.825 -109.026 1.00 87.19 103 GLU A N 1
ATOM 768 C CA . GLU A 1 103 ? 58.562 9.711 -108.072 1.00 87.19 103 GLU A CA 1
ATOM 769 C C . GLU A 1 103 ? 59.009 10.155 -106.671 1.00 87.19 103 GLU A C 1
ATOM 771 O O . GLU A 1 103 ? 58.309 9.895 -105.692 1.00 87.19 103 GLU A O 1
ATOM 776 N N . GLY A 1 104 ? 60.108 10.910 -106.566 1.00 84.00 104 GLY A N 1
ATOM 777 C CA . GLY A 1 104 ? 60.589 11.459 -105.297 1.00 84.00 104 GLY A CA 1
ATOM 778 C C . GLY A 1 104 ? 59.584 12.396 -104.619 1.00 84.00 104 GLY A C 1
ATOM 779 O O . GLY A 1 104 ? 59.369 12.285 -103.413 1.00 84.00 104 GLY A O 1
ATOM 780 N N . ALA A 1 105 ? 58.920 13.272 -105.381 1.00 85.00 105 ALA A N 1
ATOM 781 C CA . ALA A 1 105 ? 57.875 14.154 -104.857 1.00 85.00 105 ALA A CA 1
ATOM 782 C C . ALA A 1 105 ? 56.672 13.357 -104.328 1.00 85.00 105 ALA A C 1
ATOM 784 O O . ALA A 1 105 ? 56.235 13.586 -103.202 1.00 85.00 105 ALA A O 1
ATOM 785 N N . THR A 1 106 ? 56.194 12.362 -105.085 1.00 84.06 106 THR A N 1
ATOM 786 C CA . THR A 1 106 ? 55.091 11.497 -104.628 1.00 84.06 106 THR A CA 1
ATOM 787 C C . THR A 1 106 ? 55.466 10.659 -103.402 1.00 84.06 106 THR A C 1
ATOM 789 O O . THR A 1 106 ? 54.637 10.461 -102.515 1.00 84.06 106 THR A O 1
ATOM 792 N N . GLY A 1 107 ? 56.721 10.204 -103.310 1.00 85.31 107 GLY A N 1
ATOM 793 C CA . GLY A 1 107 ? 57.233 9.482 -102.146 1.00 85.31 107 GLY A CA 1
ATOM 794 C C . GLY A 1 107 ? 57.290 10.353 -100.889 1.00 85.31 107 GLY A C 1
ATOM 795 O O . GLY A 1 107 ? 56.907 9.896 -99.813 1.00 85.31 107 GLY A O 1
ATOM 796 N N . LEU A 1 108 ? 57.707 11.617 -101.024 1.00 86.56 108 LEU A N 1
ATOM 797 C CA . LEU A 1 108 ? 57.724 12.581 -99.920 1.00 86.56 108 LEU A CA 1
ATOM 798 C C . LEU A 1 108 ? 56.311 12.923 -99.434 1.00 86.56 108 LEU A C 1
ATOM 800 O O . LEU A 1 108 ? 56.067 12.883 -98.232 1.00 86.56 108 LEU A O 1
ATOM 804 N N . GLU A 1 109 ? 55.365 13.175 -100.344 1.00 86.94 109 GLU A N 1
ATOM 805 C CA . GLU A 1 109 ? 53.963 13.427 -99.974 1.00 86.94 109 GLU A CA 1
ATOM 806 C C . GLU A 1 109 ? 53.333 12.231 -99.244 1.00 86.94 109 GLU A C 1
ATOM 808 O O . GLU A 1 109 ? 52.601 12.405 -98.265 1.00 86.94 109 GLU A O 1
ATOM 813 N N . ALA A 1 110 ? 53.641 11.004 -99.678 1.00 87.44 110 ALA A N 1
ATOM 814 C CA . ALA A 1 110 ? 53.179 9.792 -99.009 1.00 87.44 110 ALA A CA 1
ATOM 815 C C . ALA A 1 110 ? 53.769 9.651 -97.594 1.00 87.44 110 ALA A C 1
ATOM 817 O O . ALA A 1 110 ? 53.029 9.335 -96.658 1.00 87.44 110 ALA A O 1
ATOM 818 N N . MET A 1 111 ? 55.068 9.929 -97.425 1.00 86.94 111 MET A N 1
ATOM 819 C CA . MET A 1 111 ? 55.723 9.905 -96.113 1.00 86.94 111 MET A CA 1
ATOM 820 C C . MET A 1 111 ? 55.185 10.987 -95.171 1.00 86.94 111 MET A C 1
ATOM 822 O O . MET A 1 111 ? 54.909 10.686 -94.011 1.00 86.94 111 MET A O 1
ATOM 826 N N . ASP A 1 112 ? 54.961 12.214 -95.646 1.00 89.00 112 ASP A N 1
ATOM 827 C CA . ASP A 1 112 ? 54.371 13.287 -94.834 1.00 89.00 112 ASP A CA 1
ATOM 828 C C . ASP A 1 112 ? 52.948 12.935 -94.382 1.00 89.00 112 ASP A C 1
ATOM 830 O O . ASP A 1 112 ? 52.579 13.133 -93.218 1.00 89.00 112 ASP A O 1
ATOM 834 N N . ALA A 1 113 ? 52.147 12.341 -95.272 1.00 88.88 113 ALA A N 1
ATOM 835 C CA . ALA A 1 113 ? 50.815 11.860 -94.925 1.00 88.88 113 ALA A CA 1
ATOM 836 C C . ALA A 1 113 ? 50.858 10.737 -93.870 1.00 88.88 113 ALA A C 1
ATOM 838 O O . ALA A 1 113 ? 49.990 10.674 -92.991 1.00 88.88 113 ALA A O 1
ATOM 839 N N . GLU A 1 114 ? 51.852 9.850 -93.932 1.00 91.94 114 GLU A N 1
ATOM 840 C CA . GLU A 1 114 ? 52.052 8.784 -92.949 1.00 91.94 114 GLU A CA 1
ATOM 841 C C . GLU A 1 114 ? 52.529 9.329 -91.596 1.00 91.94 114 GLU A C 1
ATOM 843 O O . GLU A 1 114 ? 51.957 8.974 -90.561 1.00 91.94 114 GLU A O 1
ATOM 848 N N . LEU A 1 115 ? 53.482 10.267 -91.588 1.00 91.00 115 LEU A N 1
ATOM 849 C CA . LEU A 1 115 ? 53.931 10.962 -90.379 1.00 91.00 115 LEU A CA 1
ATOM 850 C C . LEU A 1 115 ? 52.775 11.683 -89.687 1.00 91.00 115 LEU A C 1
ATOM 852 O O . LEU A 1 115 ? 52.610 11.563 -88.471 1.00 91.00 115 LEU A O 1
ATOM 856 N N . TYR A 1 116 ? 51.916 12.362 -90.449 1.00 91.38 116 TYR A N 1
ATOM 857 C CA . TYR A 1 116 ? 50.743 13.030 -89.892 1.00 91.38 116 TYR A CA 1
ATOM 858 C C . TYR A 1 116 ? 49.759 12.037 -89.248 1.00 91.38 116 TYR A C 1
ATOM 860 O O . TYR A 1 116 ? 49.228 12.290 -88.159 1.00 91.38 116 TYR A O 1
ATOM 868 N N . LYS A 1 117 ? 49.535 10.871 -89.875 1.00 91.94 117 LYS A N 1
ATOM 869 C CA . LYS A 1 117 ? 48.716 9.792 -89.293 1.00 91.94 117 LYS A CA 1
ATOM 870 C C . LYS A 1 117 ? 49.334 9.256 -88.004 1.00 91.94 117 LYS A C 1
ATOM 872 O O . LYS A 1 117 ? 48.625 9.156 -87.001 1.00 91.94 117 LYS A O 1
ATOM 877 N N . LEU A 1 118 ? 50.635 8.968 -88.006 1.00 91.31 118 LEU A N 1
ATOM 878 C CA . LEU A 1 118 ? 51.354 8.472 -86.832 1.00 91.31 118 LEU A CA 1
ATOM 879 C C . LEU A 1 118 ? 51.306 9.479 -85.679 1.00 91.31 118 LEU A C 1
ATOM 881 O O . LEU A 1 118 ? 50.970 9.109 -84.554 1.00 91.31 118 LEU A O 1
ATOM 885 N N . GLN A 1 119 ? 51.518 10.765 -85.953 1.00 92.19 119 GLN A N 1
ATOM 886 C CA . GLN A 1 119 ? 51.419 11.823 -84.949 1.00 92.19 119 GLN A CA 1
ATOM 887 C C . GLN A 1 119 ? 50.016 11.905 -84.336 1.00 92.19 119 GLN A C 1
ATOM 889 O O . GLN A 1 119 ? 49.864 12.035 -83.119 1.00 92.19 119 GLN A O 1
ATOM 894 N N . ARG A 1 120 ? 48.967 11.768 -85.155 1.00 92.00 120 ARG A N 1
ATOM 895 C CA . ARG A 1 120 ? 47.588 11.730 -84.659 1.00 92.00 120 ARG A CA 1
ATOM 896 C C . ARG A 1 120 ? 47.336 10.510 -83.774 1.00 92.00 120 ARG A C 1
ATOM 898 O O . ARG A 1 120 ? 46.711 10.654 -82.725 1.00 92.00 120 ARG A O 1
ATOM 905 N N . THR A 1 121 ? 47.837 9.334 -84.161 1.00 92.38 121 THR A N 1
ATOM 906 C CA . THR A 1 121 ? 47.719 8.126 -83.328 1.00 92.38 121 THR A CA 1
ATOM 907 C C . THR A 1 121 ? 48.481 8.257 -82.014 1.00 92.38 121 THR A C 1
ATOM 909 O O . THR A 1 121 ? 47.954 7.872 -80.974 1.00 92.38 121 THR A O 1
ATOM 912 N N . LEU A 1 122 ? 49.667 8.870 -82.027 1.00 92.81 122 LEU A N 1
ATOM 913 C CA . LEU A 1 122 ? 50.450 9.122 -80.822 1.00 92.81 122 LEU A CA 1
ATOM 914 C C . LEU A 1 122 ? 49.694 10.035 -79.850 1.00 92.81 122 LEU A C 1
ATOM 916 O O . LEU A 1 122 ? 49.584 9.711 -78.670 1.00 92.81 122 LEU A O 1
ATOM 920 N N . ASN A 1 123 ? 49.112 11.129 -80.350 1.00 92.81 123 ASN A N 1
ATOM 921 C CA . ASN A 1 123 ? 48.311 12.042 -79.532 1.00 92.81 123 ASN A CA 1
ATOM 922 C C . ASN A 1 123 ? 47.077 11.347 -78.924 1.00 92.81 123 ASN A C 1
ATOM 924 O O . ASN A 1 123 ? 46.753 11.566 -77.753 1.00 92.81 123 ASN A O 1
ATOM 928 N N . ASP A 1 124 ? 46.398 10.486 -79.687 1.00 93.19 124 ASP A N 1
ATOM 929 C CA . ASP A 1 124 ? 45.252 9.710 -79.193 1.00 93.19 124 ASP A CA 1
ATOM 930 C C . ASP A 1 124 ? 45.670 8.712 -78.098 1.00 93.19 124 ASP A C 1
ATOM 932 O O . ASP A 1 124 ? 45.043 8.639 -77.038 1.00 93.19 124 ASP A O 1
ATOM 936 N N . VAL A 1 125 ? 46.784 8.000 -78.299 1.00 92.81 125 VAL A N 1
ATOM 937 C CA . VAL A 1 125 ? 47.359 7.092 -77.295 1.00 92.81 125 VAL A CA 1
ATOM 938 C C . VAL A 1 125 ? 47.754 7.850 -76.030 1.00 92.81 125 VAL A C 1
ATOM 940 O O . VAL A 1 125 ? 47.422 7.409 -74.930 1.00 92.81 125 VAL A O 1
ATOM 943 N N . GLN A 1 126 ? 48.401 9.009 -76.159 1.00 93.31 126 GLN A N 1
ATOM 944 C CA . GLN A 1 126 ? 48.792 9.835 -75.019 1.00 93.31 126 GLN A CA 1
ATOM 945 C C . GLN A 1 126 ? 47.570 10.319 -74.226 1.00 93.31 126 GLN A C 1
ATOM 947 O O . GLN A 1 126 ? 47.556 10.234 -72.998 1.00 93.31 126 GLN A O 1
ATOM 952 N N . THR A 1 127 ? 46.506 10.733 -74.919 1.00 92.50 127 THR A N 1
ATOM 953 C CA . THR A 1 127 ? 45.236 11.132 -74.291 1.00 92.50 127 THR A CA 1
ATOM 954 C C . THR A 1 127 ? 44.602 9.970 -73.520 1.00 92.50 127 THR A C 1
ATOM 956 O O . THR A 1 127 ? 44.219 10.121 -72.356 1.00 92.50 127 THR A O 1
ATOM 959 N N . LYS A 1 128 ? 44.538 8.781 -74.136 1.00 92.62 128 LYS A N 1
ATOM 960 C CA . LYS A 1 128 ? 44.013 7.562 -73.498 1.00 92.62 128 LYS A CA 1
ATOM 961 C C . LYS A 1 128 ? 44.843 7.145 -72.287 1.00 92.62 128 LYS A C 1
ATOM 963 O O . LYS A 1 128 ? 44.278 6.781 -71.257 1.00 92.62 128 LYS A O 1
ATOM 968 N N . TYR A 1 129 ? 46.166 7.241 -72.381 1.00 92.25 129 TYR A N 1
ATOM 969 C CA . TYR A 1 129 ? 47.072 6.930 -71.280 1.00 92.25 129 TYR A CA 1
ATOM 970 C C . TYR A 1 129 ? 46.856 7.864 -70.081 1.00 92.25 129 TYR A C 1
ATOM 972 O O . TYR A 1 129 ? 46.733 7.393 -68.951 1.00 92.25 129 TYR A O 1
ATOM 980 N N . SER A 1 130 ? 46.720 9.175 -70.310 1.00 91.94 130 SER A N 1
ATOM 981 C CA . SER A 1 130 ? 46.408 10.132 -69.240 1.00 91.94 130 SER A CA 1
ATOM 982 C C . SER A 1 130 ? 45.057 9.849 -68.572 1.00 91.94 130 SER A C 1
ATOM 984 O O . SER A 1 130 ? 44.959 9.912 -67.344 1.00 91.94 130 SER A O 1
ATOM 986 N N . ALA A 1 131 ? 44.027 9.484 -69.344 1.00 92.12 131 ALA A N 1
ATOM 987 C CA . ALA A 1 131 ? 42.719 9.111 -68.802 1.00 92.12 131 ALA A CA 1
ATOM 988 C C . ALA A 1 131 ? 42.784 7.832 -67.944 1.00 92.12 131 ALA A C 1
ATOM 990 O O . ALA A 1 131 ? 42.228 7.791 -66.843 1.00 92.12 131 ALA A O 1
ATOM 991 N N . LEU A 1 132 ? 43.517 6.814 -68.405 1.00 93.38 132 LEU A N 1
ATOM 992 C CA . LEU A 1 132 ? 43.762 5.584 -67.647 1.00 93.38 132 LEU A CA 1
ATOM 993 C C . LEU A 1 132 ? 44.513 5.862 -66.342 1.00 93.38 132 LEU A C 1
ATOM 995 O O . LEU A 1 132 ? 44.120 5.356 -65.294 1.00 93.38 132 LEU A O 1
ATOM 999 N N . GLN A 1 133 ? 45.544 6.707 -66.376 1.00 92.94 133 GLN A N 1
ATOM 1000 C CA . GLN A 1 133 ? 46.303 7.070 -65.179 1.00 92.94 133 GLN A CA 1
ATOM 1001 C C . GLN A 1 133 ? 45.432 7.805 -64.147 1.00 92.94 133 GLN A C 1
ATOM 1003 O O . GLN A 1 133 ? 45.564 7.575 -62.944 1.00 92.94 133 GLN A O 1
ATOM 1008 N N . TYR A 1 134 ? 44.520 8.669 -64.602 1.00 91.88 134 TYR A N 1
ATOM 1009 C CA . TYR A 1 134 ? 43.550 9.321 -63.725 1.00 91.88 134 TYR A CA 1
ATOM 1010 C C . TYR A 1 134 ? 42.582 8.310 -63.091 1.00 91.88 134 TYR A C 1
ATOM 1012 O O . TYR A 1 134 ? 42.385 8.332 -61.876 1.00 91.88 134 TYR A O 1
ATOM 1020 N N . SER A 1 135 ? 42.029 7.393 -63.891 1.00 92.19 135 SER A N 1
ATOM 1021 C CA . SER A 1 135 ? 41.129 6.339 -63.406 1.00 92.19 135 SER A CA 1
ATOM 1022 C C . SER A 1 135 ? 41.816 5.406 -62.403 1.00 92.19 135 SER A C 1
ATOM 1024 O O . SER A 1 135 ? 41.247 5.126 -61.349 1.00 92.19 135 SER A O 1
ATOM 1026 N N . ALA A 1 136 ? 43.063 5.003 -62.665 1.00 92.19 136 ALA A N 1
ATOM 1027 C CA . ALA A 1 136 ? 43.852 4.182 -61.749 1.00 92.19 136 ALA A CA 1
ATOM 1028 C C . ALA A 1 136 ? 44.028 4.865 -60.383 1.00 92.19 136 ALA A C 1
ATOM 1030 O O . ALA A 1 136 ? 43.755 4.259 -59.351 1.00 92.19 136 ALA A O 1
ATOM 1031 N N . ARG A 1 137 ? 44.369 6.162 -60.367 1.00 91.75 137 ARG A N 1
ATOM 1032 C CA . ARG A 1 137 ? 44.473 6.942 -59.120 1.00 91.75 137 ARG A CA 1
ATOM 1033 C C . ARG A 1 137 ? 43.143 7.050 -58.373 1.00 91.75 137 ARG A C 1
ATOM 1035 O O . ARG A 1 137 ? 43.135 7.063 -57.144 1.00 91.75 137 ARG A O 1
ATOM 1042 N N . GLN A 1 138 ? 42.020 7.171 -59.083 1.00 92.19 138 GLN A N 1
ATOM 1043 C CA . GLN A 1 138 ? 40.701 7.183 -58.443 1.00 92.19 138 GLN A CA 1
ATOM 1044 C C . GLN A 1 138 ? 40.357 5.826 -57.822 1.00 92.19 138 GLN A C 1
ATOM 1046 O O . GLN A 1 138 ? 39.888 5.788 -56.686 1.00 92.19 138 GLN A O 1
ATOM 1051 N N . LEU A 1 139 ? 40.632 4.729 -58.530 1.00 91.12 139 LEU A N 1
ATOM 1052 C CA . LEU A 1 139 ? 40.424 3.372 -58.025 1.00 91.12 139 LEU A CA 1
ATOM 1053 C C . LEU A 1 139 ? 41.299 3.081 -56.803 1.00 91.12 139 LEU A C 1
ATOM 1055 O O . LEU A 1 139 ? 40.798 2.549 -55.820 1.00 91.12 139 LEU A O 1
ATOM 1059 N N . GLU A 1 140 ? 42.571 3.482 -56.814 1.00 92.06 140 GLU A N 1
ATOM 1060 C CA . GLU A 1 140 ? 43.459 3.345 -55.652 1.00 92.06 140 GLU A CA 1
ATOM 1061 C C . GLU A 1 140 ? 42.926 4.093 -54.425 1.00 92.06 140 GLU A C 1
ATOM 1063 O O . GLU A 1 140 ? 42.946 3.551 -53.318 1.00 92.06 140 GLU A O 1
ATOM 1068 N N . ARG A 1 141 ? 42.397 5.311 -54.608 1.00 89.81 141 ARG A N 1
ATOM 1069 C CA . ARG A 1 141 ? 41.752 6.064 -53.520 1.00 89.81 141 ARG A CA 1
ATOM 1070 C C . ARG A 1 141 ? 40.530 5.331 -52.980 1.00 89.81 141 ARG A C 1
ATOM 1072 O O . ARG A 1 141 ? 40.455 5.114 -51.779 1.00 89.81 141 ARG A O 1
ATOM 1079 N N . GLN A 1 142 ? 39.631 4.877 -53.853 1.00 89.06 142 GLN A N 1
ATOM 1080 C CA . GLN A 1 142 ? 38.444 4.117 -53.446 1.00 89.06 142 GLN A CA 1
ATOM 1081 C C . GLN A 1 142 ? 38.806 2.823 -52.708 1.00 89.06 142 GLN A C 1
ATOM 1083 O O . GLN A 1 142 ? 38.165 2.477 -51.720 1.00 89.06 142 GLN A O 1
ATOM 1088 N N . LEU A 1 143 ? 39.841 2.115 -53.162 1.00 88.75 143 LEU A N 1
ATOM 1089 C CA . LEU A 1 143 ? 40.320 0.889 -52.527 1.00 88.75 143 LEU A CA 1
ATOM 1090 C C . LEU A 1 143 ? 40.936 1.194 -51.153 1.00 88.75 143 LEU A C 1
ATOM 1092 O O . LEU A 1 143 ? 40.676 0.482 -50.185 1.00 88.75 143 LEU A O 1
ATOM 1096 N N . THR A 1 144 ? 41.686 2.293 -51.040 1.00 88.94 144 THR A N 1
ATOM 1097 C CA . THR A 1 144 ? 42.228 2.777 -49.762 1.00 88.94 144 THR A CA 1
ATOM 1098 C C . THR A 1 144 ? 41.106 3.141 -48.787 1.00 88.94 144 THR A C 1
ATOM 1100 O O . THR A 1 144 ? 41.132 2.682 -47.647 1.00 88.94 144 THR A O 1
ATOM 1103 N N . ASP A 1 145 ? 40.093 3.882 -49.241 1.00 86.94 145 ASP A N 1
ATOM 1104 C CA . ASP A 1 145 ? 38.927 4.263 -48.436 1.00 86.94 145 ASP A CA 1
ATOM 1105 C C . ASP A 1 145 ? 38.135 3.027 -47.976 1.00 86.94 145 ASP A C 1
ATOM 1107 O O . ASP A 1 145 ? 37.758 2.920 -46.808 1.00 86.94 145 ASP A O 1
ATOM 1111 N N . LEU A 1 146 ? 37.931 2.048 -48.864 1.00 83.94 146 LEU A N 1
ATOM 1112 C CA . LEU A 1 146 ? 37.232 0.801 -48.547 1.00 83.94 146 LEU A CA 1
ATOM 1113 C C . LEU A 1 146 ? 38.007 -0.050 -47.530 1.00 83.94 146 LEU A C 1
ATOM 1115 O O . LEU A 1 146 ? 37.412 -0.599 -46.604 1.00 83.94 146 LEU A O 1
ATOM 1119 N N . ASN A 1 147 ? 39.332 -0.139 -47.671 1.00 83.81 147 ASN A N 1
ATOM 1120 C CA . ASN A 1 147 ? 40.185 -0.825 -46.702 1.00 83.81 147 ASN A CA 1
ATOM 1121 C C . ASN A 1 147 ? 40.191 -0.104 -45.348 1.00 83.81 147 ASN A C 1
ATOM 1123 O O . ASN A 1 147 ? 40.150 -0.764 -44.311 1.00 83.81 147 ASN A O 1
ATOM 1127 N N . ALA A 1 148 ? 40.188 1.233 -45.342 1.00 85.31 148 ALA A N 1
ATOM 1128 C CA . ALA A 1 148 ? 40.123 2.034 -44.121 1.00 85.31 148 ALA A CA 1
ATOM 1129 C C . ALA A 1 148 ? 38.810 1.829 -43.346 1.00 85.31 148 ALA A C 1
ATOM 1131 O O . ALA A 1 148 ? 38.803 1.920 -42.118 1.00 85.31 148 ALA A O 1
ATOM 1132 N N . MET A 1 149 ? 37.706 1.503 -44.031 1.00 84.19 149 MET A N 1
ATOM 1133 C CA . MET A 1 149 ? 36.441 1.149 -43.372 1.00 84.19 149 MET A CA 1
ATOM 1134 C C . MET A 1 149 ? 36.496 -0.181 -42.604 1.00 84.19 149 MET A C 1
ATOM 1136 O O . MET A 1 149 ? 35.595 -0.443 -41.808 1.00 84.19 149 MET A O 1
ATOM 1140 N N . ASP A 1 150 ? 37.524 -1.009 -42.818 1.00 85.69 150 ASP A N 1
ATOM 1141 C CA . ASP A 1 150 ? 37.664 -2.352 -42.244 1.00 85.69 150 ASP A CA 1
ATOM 1142 C C . ASP A 1 150 ? 36.339 -3.153 -42.269 1.00 85.69 150 ASP A C 1
ATOM 1144 O O . ASP A 1 150 ? 35.711 -3.409 -41.228 1.00 85.69 150 ASP A O 1
ATOM 1148 N N . PRO A 1 151 ? 35.865 -3.556 -43.465 1.00 85.38 151 PRO A N 1
ATOM 1149 C CA . PRO A 1 151 ? 34.579 -4.239 -43.611 1.00 85.38 151 PRO A CA 1
ATOM 1150 C C . PRO A 1 151 ? 34.490 -5.535 -42.790 1.00 85.38 151 PRO A C 1
ATOM 1152 O O . PRO A 1 151 ? 33.420 -5.896 -42.289 1.00 85.38 151 PRO A O 1
ATOM 1155 N N . ALA A 1 152 ? 35.616 -6.233 -42.610 1.00 85.69 152 ALA A N 1
ATOM 1156 C CA . ALA A 1 152 ? 35.692 -7.447 -41.806 1.00 85.69 152 ALA A CA 1
ATOM 1157 C C . ALA A 1 152 ? 35.499 -7.150 -40.309 1.00 85.69 152 ALA A C 1
ATOM 1159 O O . ALA A 1 152 ? 34.709 -7.833 -39.646 1.00 85.69 152 ALA A O 1
ATOM 1160 N N . GLY A 1 153 ? 36.154 -6.111 -39.781 1.00 88.56 153 GLY A N 1
ATOM 1161 C CA . GLY A 1 153 ? 35.949 -5.654 -38.408 1.00 88.56 153 GLY A CA 1
ATOM 1162 C C . GLY A 1 153 ? 34.553 -5.084 -38.167 1.00 88.56 153 GLY A C 1
ATOM 1163 O O . GLY A 1 153 ? 33.953 -5.344 -37.123 1.00 88.56 153 GLY A O 1
ATOM 1164 N N . MET A 1 154 ? 33.962 -4.370 -39.133 1.00 89.25 154 MET A N 1
ATOM 1165 C CA . MET A 1 154 ? 32.548 -3.970 -39.061 1.00 89.25 154 MET A CA 1
ATOM 1166 C C . MET A 1 154 ? 31.615 -5.182 -38.967 1.00 89.25 154 MET A C 1
ATOM 1168 O O . MET A 1 154 ? 30.743 -5.210 -38.098 1.00 89.25 154 MET A O 1
ATOM 1172 N N . LYS A 1 155 ? 31.825 -6.216 -39.791 1.00 92.50 155 LYS A N 1
ATOM 1173 C CA . LYS A 1 155 ? 31.020 -7.446 -39.748 1.00 92.50 155 LYS A CA 1
ATOM 1174 C C . LYS A 1 155 ? 31.121 -8.159 -38.395 1.00 92.50 155 LYS A C 1
ATOM 1176 O O . LYS A 1 155 ? 30.099 -8.614 -37.883 1.00 92.50 155 LYS A O 1
ATOM 1181 N N . ARG A 1 156 ? 32.318 -8.224 -37.795 1.00 91.75 156 ARG A N 1
ATOM 1182 C CA . ARG A 1 156 ? 32.509 -8.770 -36.436 1.00 91.75 156 ARG A CA 1
ATOM 1183 C C . ARG A 1 156 ? 31.754 -7.953 -35.387 1.00 91.75 156 ARG A C 1
ATOM 1185 O O . ARG A 1 156 ? 30.944 -8.525 -34.668 1.00 91.75 156 ARG A O 1
ATOM 1192 N N . ARG A 1 157 ? 31.906 -6.623 -35.389 1.00 92.06 157 ARG A N 1
ATOM 1193 C CA . ARG A 1 157 ? 31.196 -5.720 -34.460 1.00 92.06 157 ARG A CA 1
ATOM 1194 C C . ARG A 1 157 ? 29.673 -5.814 -34.576 1.00 92.06 157 ARG A C 1
ATOM 1196 O O . ARG A 1 157 ? 28.978 -5.743 -33.568 1.00 92.06 157 ARG A O 1
ATOM 1203 N N . ILE A 1 158 ? 29.140 -5.969 -35.791 1.00 93.44 158 ILE A N 1
ATOM 1204 C CA . ILE A 1 158 ? 27.698 -6.175 -36.013 1.00 93.44 158 ILE A CA 1
ATOM 1205 C C . ILE A 1 158 ? 27.247 -7.505 -35.405 1.00 93.44 158 ILE A C 1
ATOM 1207 O O . ILE A 1 158 ? 26.216 -7.547 -34.738 1.00 93.44 158 ILE A O 1
ATOM 1211 N N . LYS A 1 159 ? 28.015 -8.581 -35.608 1.00 94.69 159 LYS A N 1
ATOM 1212 C CA . LYS A 1 159 ? 27.706 -9.896 -35.037 1.00 94.69 159 LYS A CA 1
ATOM 1213 C C . LYS A 1 159 ? 27.693 -9.851 -33.505 1.00 94.69 159 LYS A C 1
ATOM 1215 O O . LYS A 1 159 ? 26.698 -10.249 -32.916 1.00 94.69 159 LYS A O 1
ATOM 1220 N N . GLU A 1 160 ? 28.737 -9.295 -32.894 1.00 94.00 160 GLU A N 1
ATOM 1221 C CA . GLU A 1 160 ? 28.848 -9.136 -31.435 1.00 94.00 160 GLU A CA 1
ATOM 1222 C C . GLU A 1 160 ? 27.690 -8.304 -30.864 1.00 94.00 160 GLU A C 1
ATOM 1224 O O . GLU A 1 160 ? 27.071 -8.685 -29.873 1.00 94.00 160 GLU A O 1
ATOM 1229 N N . LYS A 1 161 ? 27.327 -7.191 -31.520 1.00 94.88 161 LYS A N 1
ATOM 1230 C CA . LYS A 1 161 ? 26.159 -6.394 -31.114 1.00 94.88 161 LYS A CA 1
ATOM 1231 C C . LYS A 1 161 ? 24.851 -7.170 -31.216 1.00 94.88 161 LYS A C 1
ATOM 1233 O O . LYS A 1 161 ? 23.993 -6.999 -30.357 1.00 94.88 161 LYS A O 1
ATOM 1238 N N . ASN A 1 162 ? 24.679 -7.985 -32.253 1.00 95.06 162 ASN A N 1
ATOM 1239 C CA . ASN A 1 162 ? 23.473 -8.793 -32.414 1.00 95.06 162 ASN A CA 1
ATOM 1240 C C . ASN A 1 162 ? 23.380 -9.898 -31.353 1.00 95.06 162 ASN A C 1
ATOM 1242 O O . ASN A 1 162 ? 22.294 -10.120 -30.828 1.00 95.06 162 ASN A O 1
ATOM 1246 N N . GLU A 1 163 ? 24.495 -10.544 -31.005 1.00 95.44 163 GLU A N 1
ATOM 1247 C CA . GLU A 1 163 ? 24.553 -11.522 -29.909 1.00 95.44 163 GLU A CA 1
ATOM 1248 C C . GLU A 1 163 ? 24.173 -10.861 -28.573 1.00 95.44 163 GLU A C 1
ATOM 1250 O O . GLU A 1 163 ? 23.262 -11.334 -27.893 1.00 95.44 163 GLU A O 1
ATOM 1255 N N . LEU A 1 164 ? 24.755 -9.695 -28.262 1.00 95.56 164 LEU A N 1
ATOM 1256 C CA . LEU A 1 164 ? 24.416 -8.928 -27.057 1.00 95.56 164 LEU A CA 1
ATOM 1257 C C . LEU A 1 164 ? 22.943 -8.480 -27.032 1.00 95.56 164 LEU A C 1
ATOM 1259 O O . LEU A 1 164 ? 22.297 -8.508 -25.984 1.00 95.56 164 LEU A O 1
ATOM 1263 N N . LEU A 1 165 ? 22.391 -8.060 -28.175 1.00 95.69 165 LEU A N 1
ATOM 1264 C CA . LEU A 1 165 ? 20.976 -7.690 -28.284 1.00 95.69 165 LEU A CA 1
ATOM 1265 C C . LEU A 1 165 ? 20.053 -8.877 -27.998 1.00 95.69 165 LEU A C 1
ATOM 1267 O O . LEU A 1 165 ? 19.008 -8.698 -27.371 1.00 95.69 165 LEU A O 1
ATOM 1271 N N . GLU A 1 166 ? 20.421 -10.076 -28.440 1.00 95.56 166 GLU A N 1
ATOM 1272 C CA . GLU A 1 166 ? 19.620 -11.273 -28.203 1.00 95.56 166 GLU A CA 1
ATOM 1273 C C . GLU A 1 166 ? 19.689 -11.711 -26.732 1.00 95.56 166 GLU A C 1
ATOM 1275 O O . GLU A 1 166 ? 18.653 -11.986 -26.120 1.00 95.56 166 GLU A O 1
ATOM 1280 N N . GLU A 1 167 ? 20.866 -11.642 -26.104 1.00 95.44 167 GLU A N 1
ATOM 1281 C CA . GLU A 1 167 ? 21.013 -11.829 -24.654 1.00 95.44 167 GLU A CA 1
ATOM 1282 C C . GLU A 1 167 ? 20.133 -10.847 -23.866 1.00 95.44 167 GLU A C 1
ATOM 1284 O O . GLU A 1 167 ? 19.361 -11.253 -22.994 1.00 95.44 167 GLU A O 1
ATOM 1289 N N . GLN A 1 168 ? 20.160 -9.559 -24.221 1.00 95.06 168 GLN A N 1
ATOM 1290 C CA . GLN A 1 168 ? 19.312 -8.550 -23.583 1.00 95.06 168 GLN A CA 1
ATOM 1291 C C . GLN A 1 168 ? 17.818 -8.838 -23.773 1.00 95.06 168 GLN A C 1
ATOM 1293 O O . GLN A 1 168 ? 17.040 -8.690 -22.828 1.00 95.06 168 GLN A O 1
ATOM 1298 N N . ARG A 1 169 ? 17.391 -9.287 -24.958 1.00 95.44 169 ARG A N 1
ATOM 1299 C CA . ARG A 1 169 ? 15.990 -9.662 -25.215 1.00 95.44 169 ARG A CA 1
ATOM 1300 C C . ARG A 1 169 ? 15.539 -10.827 -24.344 1.00 95.44 169 ARG A C 1
ATOM 1302 O O . ARG A 1 169 ? 14.455 -10.755 -23.760 1.00 95.44 169 ARG A O 1
ATOM 1309 N N . THR A 1 170 ? 16.360 -11.868 -24.217 1.00 96.25 170 THR A N 1
ATOM 1310 C CA . THR A 1 170 ? 16.031 -13.013 -23.356 1.00 96.25 170 THR A CA 1
ATOM 1311 C C . THR A 1 170 ? 15.968 -12.616 -21.878 1.00 96.25 170 THR A C 1
ATOM 1313 O O . THR A 1 170 ? 15.030 -13.009 -21.178 1.00 96.25 170 THR A O 1
ATOM 1316 N N . ALA A 1 171 ? 16.881 -11.756 -21.415 1.00 96.06 171 ALA A N 1
ATOM 1317 C CA . ALA A 1 171 ? 16.848 -11.207 -20.062 1.00 96.06 171 ALA A CA 1
ATOM 1318 C C . ALA A 1 171 ? 15.573 -10.383 -19.812 1.00 96.06 171 ALA A C 1
ATOM 1320 O O . ALA A 1 171 ? 14.890 -10.596 -18.810 1.00 96.06 171 ALA A O 1
ATOM 1321 N N . ILE A 1 172 ? 15.192 -9.501 -20.744 1.00 95.94 172 ILE A N 1
ATOM 1322 C CA . ILE A 1 172 ? 13.954 -8.710 -20.655 1.00 95.94 172 ILE A CA 1
ATOM 1323 C C . ILE A 1 172 ? 12.724 -9.622 -20.587 1.00 95.94 172 ILE A C 1
ATOM 1325 O O . ILE A 1 172 ? 11.836 -9.386 -19.767 1.00 95.94 172 ILE A O 1
ATOM 1329 N N . ALA A 1 173 ? 12.658 -10.674 -21.409 1.00 95.75 173 ALA A N 1
ATOM 1330 C CA . ALA A 1 173 ? 11.550 -11.628 -21.378 1.00 95.75 173 ALA A CA 1
ATOM 1331 C C . ALA A 1 173 ? 11.444 -12.335 -20.014 1.00 95.75 173 ALA A C 1
ATOM 1333 O O . ALA A 1 173 ? 10.353 -12.423 -19.444 1.00 95.75 173 ALA A O 1
ATOM 1334 N N . LYS A 1 174 ? 12.581 -12.760 -19.446 1.00 96.50 174 LYS A N 1
ATOM 1335 C CA . LYS A 1 174 ? 12.643 -13.365 -18.108 1.00 96.50 174 LYS A CA 1
ATOM 1336 C C . LYS A 1 174 ? 12.202 -12.388 -17.016 1.00 96.50 174 LYS A C 1
ATOM 1338 O O . LYS A 1 174 ? 11.389 -12.751 -16.168 1.00 96.50 174 LYS A O 1
ATOM 1343 N N . HIS A 1 175 ? 12.682 -11.145 -17.055 1.00 95.88 175 HIS A N 1
ATOM 1344 C CA . HIS A 1 175 ? 12.282 -10.115 -16.096 1.00 95.88 175 HIS A CA 1
ATOM 1345 C C . HIS A 1 175 ? 10.782 -9.815 -16.164 1.00 95.88 175 HIS A C 1
ATOM 1347 O O . HIS A 1 175 ? 10.142 -9.773 -15.118 1.00 95.88 175 HIS A O 1
ATOM 1353 N N . LYS A 1 176 ? 10.198 -9.711 -17.365 1.00 96.00 176 LYS A N 1
ATOM 1354 C CA . LYS A 1 176 ? 8.745 -9.539 -17.534 1.00 96.00 176 LYS A CA 1
ATOM 1355 C C . LYS A 1 176 ? 7.944 -10.699 -16.942 1.00 96.00 176 LYS A C 1
ATOM 1357 O O . LYS A 1 176 ? 6.927 -10.468 -16.293 1.00 96.00 176 LYS A O 1
ATOM 1362 N N . SER A 1 177 ? 8.400 -11.937 -17.140 1.00 95.88 177 SER A N 1
ATOM 1363 C CA . SER A 1 177 ? 7.751 -13.116 -16.552 1.00 95.88 177 SER A CA 1
ATOM 1364 C C . SER A 1 177 ? 7.797 -13.086 -15.022 1.00 95.88 177 SER A C 1
ATOM 1366 O O . SER A 1 177 ? 6.785 -13.340 -14.370 1.00 95.88 177 SER A O 1
ATOM 1368 N N . ASN A 1 178 ? 8.951 -12.748 -14.442 1.00 96.12 178 ASN A N 1
ATOM 1369 C CA . ASN A 1 178 ? 9.103 -12.634 -12.991 1.00 96.12 178 ASN A CA 1
ATOM 1370 C C . ASN A 1 178 ? 8.242 -11.501 -12.421 1.00 96.12 178 ASN A C 1
ATOM 1372 O O . ASN A 1 178 ? 7.585 -11.682 -11.403 1.00 96.12 178 ASN A O 1
ATOM 1376 N N . GLU A 1 179 ? 8.199 -10.348 -13.090 1.00 96.44 179 GLU A N 1
ATOM 1377 C CA . GLU A 1 179 ? 7.363 -9.218 -12.684 1.00 96.44 179 GLU A CA 1
ATOM 1378 C C . GLU A 1 179 ? 5.874 -9.592 -12.664 1.00 96.44 179 GLU A C 1
ATOM 1380 O O . GLU A 1 179 ? 5.168 -9.262 -11.713 1.00 96.44 179 GLU A O 1
ATOM 1385 N N . ALA A 1 180 ? 5.397 -10.333 -13.669 1.00 95.69 180 ALA A N 1
ATOM 1386 C CA . ALA A 1 180 ? 4.026 -10.836 -13.692 1.00 95.69 180 ALA A CA 1
ATOM 1387 C C . ALA A 1 180 ? 3.738 -11.796 -12.522 1.00 95.69 180 ALA A C 1
ATOM 1389 O O . ALA A 1 180 ? 2.684 -11.691 -11.892 1.00 95.69 180 ALA A O 1
ATOM 1390 N N . ALA A 1 181 ? 4.681 -12.688 -12.195 1.00 96.12 181 ALA A N 1
ATOM 1391 C CA . ALA A 1 181 ? 4.559 -13.600 -11.059 1.00 96.12 181 ALA A CA 1
ATOM 1392 C C . ALA A 1 181 ? 4.513 -12.846 -9.719 1.00 96.12 181 ALA A C 1
ATOM 1394 O O . ALA A 1 181 ? 3.608 -13.082 -8.918 1.00 96.12 181 ALA A O 1
ATOM 1395 N N . TYR A 1 182 ? 5.415 -11.882 -9.510 1.00 96.50 182 TYR A N 1
ATOM 1396 C CA . TYR A 1 182 ? 5.420 -11.054 -8.302 1.00 96.50 182 TYR A CA 1
ATOM 1397 C C . TYR A 1 182 ? 4.138 -10.231 -8.162 1.00 96.50 182 TYR A C 1
ATOM 1399 O O . TYR A 1 182 ? 3.567 -10.173 -7.077 1.00 96.50 182 TYR A O 1
ATOM 1407 N N . ARG A 1 183 ? 3.620 -9.647 -9.252 1.00 95.75 183 ARG A N 1
ATOM 1408 C CA . ARG A 1 183 ? 2.329 -8.935 -9.226 1.00 95.75 183 ARG A CA 1
ATOM 1409 C C . ARG A 1 183 ? 1.174 -9.849 -8.810 1.00 95.75 183 ARG A C 1
ATOM 1411 O O . ARG A 1 183 ? 0.320 -9.431 -8.033 1.00 95.75 183 ARG A O 1
ATOM 1418 N N . ALA A 1 184 ? 1.145 -11.090 -9.296 1.00 96.19 184 ALA A N 1
ATOM 1419 C CA . ALA A 1 184 ? 0.125 -12.058 -8.900 1.00 96.19 184 ALA A CA 1
ATOM 1420 C C . ALA A 1 184 ? 0.234 -12.445 -7.413 1.00 96.19 184 ALA A C 1
ATOM 1422 O O . ALA A 1 184 ? -0.786 -12.590 -6.737 1.00 96.19 184 ALA A O 1
ATOM 1423 N N . GLU A 1 185 ? 1.455 -12.583 -6.892 1.00 96.62 185 GLU A N 1
ATOM 1424 C CA . GLU A 1 185 ? 1.702 -12.885 -5.480 1.00 96.62 185 GLU A CA 1
ATOM 1425 C C . GLU A 1 185 ? 1.298 -11.725 -4.561 1.00 96.62 185 GLU A C 1
ATOM 1427 O O . GLU A 1 185 ? 0.606 -11.953 -3.569 1.00 96.62 185 GLU A O 1
ATOM 1432 N N . VAL A 1 186 ? 1.631 -10.485 -4.931 1.00 96.88 186 VAL A N 1
ATOM 1433 C CA . VAL A 1 186 ? 1.204 -9.278 -4.206 1.00 96.88 186 VAL A CA 1
ATOM 1434 C C . VAL A 1 186 ? -0.319 -9.218 -4.109 1.00 96.88 186 VAL A C 1
ATOM 1436 O O . VAL A 1 186 ? -0.846 -9.127 -3.005 1.00 96.88 186 VAL A O 1
ATOM 1439 N N . LEU A 1 187 ? -1.041 -9.394 -5.222 1.00 95.88 187 LEU A N 1
ATOM 1440 C CA . LEU A 1 187 ? -2.511 -9.401 -5.213 1.00 95.88 187 LEU A CA 1
ATOM 1441 C C . LEU A 1 187 ? -3.094 -10.505 -4.317 1.00 95.88 187 LEU A C 1
ATOM 1443 O O . LEU A 1 187 ? -4.135 -10.321 -3.685 1.00 95.88 187 LEU A O 1
ATOM 1447 N N . LYS A 1 188 ? -2.447 -11.675 -4.259 1.00 96.94 188 LYS A N 1
ATOM 1448 C CA . LYS A 1 188 ? -2.865 -12.773 -3.377 1.00 96.94 188 LYS A CA 1
ATOM 1449 C C . LYS A 1 188 ? -2.657 -12.414 -1.904 1.00 96.94 188 LYS A C 1
ATOM 1451 O O . LYS A 1 188 ? -3.525 -12.711 -1.082 1.00 96.94 188 LYS A O 1
ATOM 1456 N N . LEU A 1 189 ? -1.524 -11.798 -1.573 1.00 96.06 189 LEU A N 1
ATOM 1457 C CA . LEU A 1 189 ? -1.218 -11.348 -0.217 1.00 96.06 189 LEU A CA 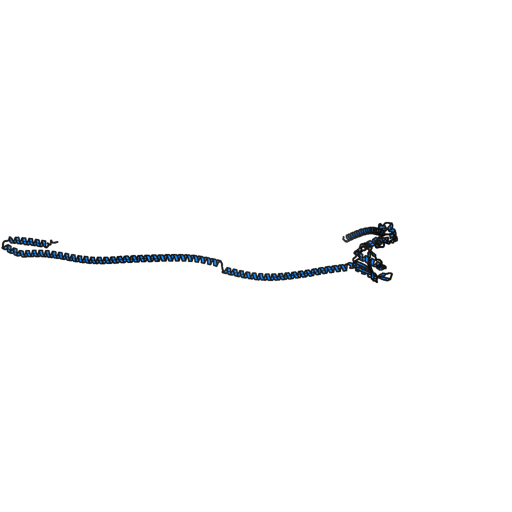1
ATOM 1458 C C . LEU A 1 189 ? -2.152 -10.217 0.223 1.00 96.06 189 LEU A C 1
ATOM 1460 O O . LEU A 1 189 ? -2.682 -10.285 1.327 1.00 96.06 189 LEU A O 1
ATOM 1464 N N . GLU A 1 190 ? -2.427 -9.246 -0.647 1.00 95.00 190 GLU A N 1
ATOM 1465 C CA . GLU A 1 190 ? -3.374 -8.157 -0.384 1.00 95.00 190 GLU A CA 1
ATOM 1466 C C . GLU A 1 190 ? -4.770 -8.689 -0.046 1.00 95.00 190 GLU A C 1
ATOM 1468 O O . GLU A 1 190 ? -5.332 -8.312 0.981 1.00 95.00 190 GLU A O 1
ATOM 1473 N N . ARG A 1 191 ? -5.301 -9.639 -0.834 1.00 95.75 191 ARG A N 1
ATOM 1474 C CA . ARG A 1 191 ? -6.593 -10.284 -0.526 1.00 95.75 191 ARG A CA 1
ATOM 1475 C C . ARG A 1 191 ? -6.585 -10.965 0.838 1.00 95.75 191 ARG A C 1
ATOM 1477 O O . ARG A 1 191 ? -7.519 -10.787 1.613 1.00 95.75 191 ARG A O 1
ATOM 1484 N N . ARG A 1 192 ? -5.519 -11.708 1.150 1.00 96.50 192 ARG A N 1
ATOM 1485 C CA . ARG A 1 192 ? -5.394 -12.411 2.433 1.00 96.50 192 ARG A CA 1
ATOM 1486 C C . ARG A 1 192 ? -5.309 -11.442 3.613 1.00 96.50 192 ARG A C 1
ATOM 1488 O O . ARG A 1 192 ? -5.875 -11.723 4.664 1.00 96.50 192 ARG A O 1
ATOM 1495 N N . ILE A 1 193 ? -4.634 -10.304 3.447 1.00 96.56 193 ILE A N 1
ATOM 1496 C CA . ILE A 1 193 ? -4.596 -9.236 4.454 1.00 96.56 193 ILE A CA 1
ATOM 1497 C C . ILE A 1 193 ? -5.999 -8.656 4.660 1.00 96.56 193 ILE A C 1
ATOM 1499 O O . ILE A 1 193 ? -6.433 -8.534 5.802 1.00 96.56 193 ILE A O 1
ATOM 1503 N N . SER A 1 194 ? -6.732 -8.345 3.586 1.00 95.56 194 SER A N 1
ATOM 1504 C CA . SER A 1 194 ? -8.106 -7.837 3.692 1.00 95.56 194 SER A CA 1
ATOM 1505 C C . SER A 1 194 ? -9.047 -8.819 4.396 1.00 95.56 194 SER A C 1
ATOM 1507 O O . SER A 1 194 ? -9.831 -8.400 5.244 1.00 95.56 194 SER A O 1
ATOM 1509 N N . GLU A 1 195 ? -8.949 -10.116 4.097 1.00 96.38 195 GLU A N 1
ATOM 1510 C CA . GLU A 1 195 ? -9.723 -11.160 4.782 1.00 96.38 195 GLU A CA 1
ATOM 1511 C C . GLU A 1 195 ? -9.395 -11.225 6.280 1.00 96.38 195 GLU A C 1
ATOM 1513 O O . GLU A 1 195 ? -10.304 -11.224 7.110 1.00 96.38 195 GLU A O 1
ATOM 1518 N N . LEU A 1 196 ? -8.107 -11.226 6.642 1.00 96.12 196 LEU A N 1
ATOM 1519 C CA . LEU A 1 196 ? -7.675 -11.261 8.043 1.00 96.12 196 LEU A CA 1
ATOM 1520 C C . LEU A 1 196 ? -8.129 -10.021 8.822 1.00 96.12 196 LEU A C 1
ATOM 1522 O O . LEU A 1 196 ? -8.588 -10.151 9.954 1.00 96.12 196 LEU A O 1
ATOM 1526 N N . LEU A 1 197 ? -8.058 -8.835 8.215 1.00 95.75 197 LEU A N 1
ATOM 1527 C CA . LEU A 1 197 ? -8.582 -7.603 8.813 1.00 95.75 197 LEU A CA 1
ATOM 1528 C C . LEU A 1 197 ? -10.101 -7.670 9.027 1.00 95.75 197 LEU A C 1
ATOM 1530 O O . LEU A 1 197 ? -10.597 -7.176 10.038 1.00 95.75 197 LEU A O 1
ATOM 1534 N N . GLY A 1 198 ? -10.840 -8.300 8.109 1.00 96.12 198 GLY A N 1
ATOM 1535 C CA . GLY A 1 198 ? -12.269 -8.571 8.283 1.00 96.12 198 GLY A CA 1
ATOM 1536 C C . GLY A 1 198 ? -12.546 -9.436 9.514 1.00 96.12 198 GLY A C 1
ATOM 1537 O O . GLY A 1 198 ? -13.356 -9.060 10.357 1.00 96.12 198 GLY A O 1
ATOM 1538 N N . VAL A 1 199 ? -11.810 -10.543 9.661 1.00 96.19 199 VAL A N 1
ATOM 1539 C CA . VAL A 1 199 ? -11.937 -11.453 10.813 1.00 96.19 199 VAL A CA 1
ATOM 1540 C C . VAL A 1 199 ? -11.621 -10.750 12.136 1.00 96.19 199 VAL A C 1
ATOM 1542 O O . VAL A 1 199 ? -12.359 -10.934 13.102 1.00 96.19 199 VAL A O 1
ATOM 1545 N N . ILE A 1 200 ? -10.566 -9.929 12.186 1.00 95.62 200 ILE A N 1
ATOM 1546 C CA . ILE A 1 200 ? -10.195 -9.170 13.394 1.00 95.62 200 ILE A CA 1
ATOM 1547 C C . ILE A 1 200 ? -11.325 -8.218 13.803 1.00 95.62 200 ILE A C 1
ATOM 1549 O O . ILE A 1 200 ? -11.758 -8.240 14.951 1.00 95.62 200 ILE A O 1
ATOM 1553 N N . ASN A 1 201 ? -11.872 -7.448 12.857 1.00 95.06 201 ASN A N 1
ATOM 1554 C CA . ASN A 1 201 ? -12.965 -6.516 13.149 1.00 95.06 201 ASN A CA 1
ATOM 1555 C C . ASN A 1 201 ? -14.220 -7.221 13.691 1.00 95.06 201 ASN A C 1
ATOM 1557 O O . ASN A 1 201 ? -14.903 -6.696 14.572 1.00 95.06 201 ASN A O 1
ATOM 1561 N N . ASP A 1 202 ? -14.548 -8.402 13.166 1.00 95.81 202 ASP A N 1
ATOM 1562 C CA . ASP A 1 202 ? -15.689 -9.174 13.658 1.00 95.81 202 ASP A CA 1
ATOM 1563 C C . ASP A 1 202 ? -15.436 -9.748 15.060 1.00 95.81 202 ASP A C 1
ATOM 1565 O O . ASP A 1 202 ? -16.358 -9.777 15.881 1.00 95.81 202 ASP A O 1
ATOM 1569 N N . GLN A 1 203 ? -14.194 -10.140 15.365 1.00 95.19 203 GLN A N 1
ATOM 1570 C CA . GLN A 1 203 ? -13.793 -10.553 16.712 1.00 95.19 203 GLN A CA 1
ATOM 1571 C C . GLN A 1 203 ? -13.862 -9.398 17.715 1.00 95.19 203 GLN A C 1
ATOM 1573 O O . GLN A 1 203 ? -14.412 -9.589 18.798 1.00 95.19 203 GLN A O 1
ATOM 1578 N N . ASP A 1 204 ? -13.401 -8.201 17.353 1.00 95.19 204 ASP A N 1
ATOM 1579 C CA . ASP A 1 204 ? -13.475 -7.021 18.224 1.00 95.19 204 ASP A CA 1
ATOM 1580 C C . ASP A 1 204 ? -14.931 -6.660 18.558 1.00 95.19 204 ASP A C 1
ATOM 1582 O O . ASP A 1 204 ? -15.282 -6.435 19.717 1.00 95.19 204 ASP A O 1
ATOM 1586 N N . ARG A 1 205 ? -15.832 -6.709 17.566 1.00 94.12 205 ARG A N 1
ATOM 1587 C CA . ARG A 1 205 ? -17.276 -6.503 17.793 1.00 94.12 205 ARG A CA 1
ATOM 1588 C C . ARG A 1 205 ? -17.902 -7.561 18.696 1.00 94.12 205 ARG A C 1
ATOM 1590 O O . ARG A 1 205 ? -18.903 -7.294 19.359 1.00 94.12 205 ARG A O 1
ATOM 1597 N N . GLU A 1 206 ? -17.414 -8.794 18.647 1.00 94.31 206 GLU A N 1
ATOM 1598 C CA . GLU A 1 206 ? -17.883 -9.867 19.524 1.00 94.31 206 GLU A CA 1
ATOM 1599 C C . GLU A 1 206 ? -17.355 -9.691 20.953 1.00 94.31 206 GLU A C 1
ATOM 1601 O O . GLU A 1 206 ? -18.108 -9.881 21.908 1.00 94.31 206 GLU A O 1
ATOM 1606 N N . LEU A 1 207 ? -16.097 -9.273 21.113 1.00 94.44 207 LEU A N 1
ATOM 1607 C CA . LEU A 1 207 ? -15.521 -8.953 22.418 1.00 94.44 207 LEU A CA 1
ATOM 1608 C C . LEU A 1 207 ? -16.283 -7.819 23.105 1.00 94.44 207 LEU A C 1
ATOM 1610 O O . LEU A 1 207 ? -16.650 -7.971 24.268 1.00 94.44 207 LEU A O 1
ATOM 1614 N N . GLU A 1 208 ? -16.608 -6.748 22.383 1.00 92.12 208 GLU A N 1
ATOM 1615 C CA . GLU A 1 208 ? -17.363 -5.616 22.935 1.00 92.12 208 GLU A CA 1
ATOM 1616 C C . GLU A 1 208 ? -18.771 -6.031 23.399 1.00 92.12 208 GLU A C 1
ATOM 1618 O O . GLU A 1 208 ? -19.236 -5.666 24.484 1.00 92.12 208 GLU A O 1
ATOM 1623 N N . ARG A 1 209 ? -19.441 -6.888 22.613 1.00 91.44 209 ARG A N 1
ATOM 1624 C CA . ARG A 1 209 ? -20.745 -7.461 22.981 1.00 91.44 209 ARG A CA 1
ATOM 1625 C C . ARG A 1 209 ? -20.655 -8.303 24.251 1.00 91.44 209 ARG A C 1
ATOM 1627 O O . ARG A 1 209 ? -21.490 -8.159 25.140 1.00 91.44 209 ARG A O 1
ATOM 1634 N N . ARG A 1 210 ? -19.634 -9.156 24.367 1.00 90.31 210 ARG A N 1
ATOM 1635 C CA . ARG A 1 210 ? -19.410 -9.971 25.572 1.00 90.31 210 ARG A CA 1
ATOM 1636 C C . ARG A 1 210 ? -19.069 -9.119 26.785 1.00 90.31 210 ARG A C 1
ATOM 1638 O O . ARG A 1 210 ? -19.572 -9.403 27.866 1.00 90.31 210 ARG A O 1
ATOM 1645 N N . HIS A 1 211 ? -18.248 -8.088 26.609 1.00 88.69 211 HIS A N 1
ATOM 1646 C CA . HIS A 1 211 ? -17.888 -7.168 27.681 1.00 88.69 211 HIS A CA 1
ATOM 1647 C C . HIS A 1 211 ? -19.129 -6.473 28.251 1.00 88.69 211 HIS A C 1
ATOM 1649 O O . HIS A 1 211 ? -19.330 -6.484 29.463 1.00 88.69 211 HIS A O 1
ATOM 1655 N N . THR A 1 212 ? -20.017 -5.994 27.376 1.00 83.19 212 THR A N 1
ATOM 1656 C CA . THR A 1 212 ? -21.304 -5.400 27.769 1.00 83.19 212 THR A CA 1
ATOM 1657 C C . THR A 1 212 ? -22.139 -6.361 28.624 1.00 83.19 212 THR A C 1
ATOM 1659 O O . THR A 1 212 ? -22.573 -5.999 29.714 1.00 83.19 212 THR A O 1
ATOM 1662 N N . VAL A 1 213 ? -22.304 -7.614 28.184 1.00 83.31 213 VAL A N 1
ATOM 1663 C CA . VAL A 1 213 ? -23.071 -8.631 28.931 1.00 83.31 213 VAL A CA 1
ATOM 1664 C C . VAL A 1 213 ? -22.433 -8.947 30.287 1.00 83.31 213 VAL A C 1
ATOM 1666 O O . VAL A 1 213 ? -23.138 -9.100 31.282 1.00 83.31 213 VAL A O 1
ATOM 1669 N N . ILE A 1 214 ? -21.102 -9.043 30.354 1.00 84.06 214 ILE A N 1
ATOM 1670 C CA . ILE A 1 214 ? -20.392 -9.271 31.620 1.00 84.06 214 ILE A CA 1
ATOM 1671 C C . ILE A 1 214 ? -20.652 -8.113 32.583 1.00 84.06 214 ILE A C 1
ATOM 1673 O O . ILE A 1 214 ? -21.017 -8.361 33.728 1.00 84.06 214 ILE A O 1
ATOM 1677 N N . MET A 1 215 ? -20.535 -6.866 32.120 1.00 79.44 215 MET A N 1
ATOM 1678 C CA . MET A 1 215 ? -20.824 -5.694 32.949 1.00 79.44 215 MET A CA 1
ATOM 1679 C C . MET A 1 215 ? -22.267 -5.693 33.470 1.00 79.44 215 MET A C 1
ATOM 1681 O O . MET A 1 215 ? -22.496 -5.387 34.641 1.00 79.44 215 MET A O 1
ATOM 1685 N N . GLU A 1 216 ? -23.242 -6.072 32.639 1.00 75.69 216 GLU A N 1
ATOM 1686 C CA . GLU A 1 216 ? -24.640 -6.210 33.063 1.00 75.69 216 GLU A CA 1
ATOM 1687 C C . GLU A 1 216 ? -24.799 -7.274 34.159 1.00 75.69 216 GLU A C 1
ATOM 1689 O O . GLU A 1 216 ? -25.415 -7.003 35.194 1.00 75.69 216 GLU A O 1
ATOM 1694 N N . LEU A 1 217 ? -24.195 -8.454 33.981 1.00 73.31 217 LEU A N 1
ATOM 1695 C CA . LEU A 1 217 ? -24.246 -9.553 34.952 1.00 73.31 217 LEU A CA 1
ATOM 1696 C C . LEU A 1 217 ? -23.524 -9.223 36.266 1.00 73.31 217 LEU A C 1
ATOM 1698 O O . LEU A 1 217 ? -23.962 -9.653 37.338 1.00 73.31 217 LEU A O 1
ATOM 1702 N N . GLU A 1 218 ? -22.427 -8.467 36.202 1.00 79.06 218 GLU A N 1
ATOM 1703 C CA . GLU A 1 218 ? -21.649 -8.066 37.375 1.00 79.06 218 GLU A CA 1
ATOM 1704 C C . GLU A 1 218 ? -22.256 -6.884 38.134 1.00 79.06 218 GLU A C 1
ATOM 1706 O O . GLU A 1 218 ? -21.981 -6.741 39.327 1.00 79.06 218 GLU A O 1
ATOM 1711 N N . SER A 1 219 ? -23.118 -6.087 37.494 1.00 73.31 219 SER A N 1
ATOM 1712 C CA . SER A 1 219 ? -23.633 -4.826 38.043 1.00 73.31 219 SER A CA 1
ATOM 1713 C C . SER A 1 219 ? -24.160 -4.946 39.484 1.00 73.31 219 SER A C 1
ATOM 1715 O O . SER A 1 219 ? -23.778 -4.155 40.343 1.00 73.31 219 SER A O 1
ATOM 1717 N N . ALA A 1 220 ? -24.952 -5.974 39.803 1.00 77.12 220 ALA A N 1
ATOM 1718 C CA . ALA A 1 220 ? -25.504 -6.195 41.146 1.00 77.12 220 ALA A CA 1
ATOM 1719 C C . ALA A 1 220 ? -24.803 -7.313 41.949 1.00 77.12 220 ALA A C 1
ATOM 1721 O O . ALA A 1 220 ? -25.323 -7.753 42.977 1.00 77.12 220 ALA A O 1
ATOM 1722 N N . ARG A 1 221 ? -23.635 -7.809 41.511 1.00 83.75 221 ARG A N 1
ATOM 1723 C CA . ARG A 1 221 ? -22.972 -8.984 42.116 1.00 83.75 221 ARG A CA 1
ATOM 1724 C C . ARG A 1 221 ? -22.659 -8.798 43.602 1.00 83.75 221 ARG A C 1
ATOM 1726 O O . ARG A 1 221 ? -22.901 -9.713 44.386 1.00 83.75 221 ARG A O 1
ATOM 1733 N N . ALA A 1 222 ? -22.162 -7.624 43.992 1.00 84.94 222 ALA A N 1
ATOM 1734 C CA . ALA A 1 222 ? -21.871 -7.311 45.391 1.00 84.94 222 ALA A CA 1
ATOM 1735 C C . ALA A 1 222 ? -23.141 -7.383 46.257 1.00 84.94 222 ALA A C 1
ATOM 1737 O O . ALA A 1 222 ? -23.162 -8.071 47.274 1.00 84.94 222 ALA A O 1
ATOM 1738 N N . ALA A 1 223 ? -24.239 -6.776 45.800 1.00 88.31 223 ALA A N 1
ATOM 1739 C CA . ALA A 1 223 ? -25.515 -6.819 46.508 1.00 88.31 223 ALA A CA 1
ATOM 1740 C C . ALA A 1 223 ? -26.115 -8.235 46.558 1.00 88.31 223 ALA A C 1
ATOM 1742 O O . ALA A 1 223 ? -26.665 -8.623 47.583 1.00 88.31 223 ALA A O 1
ATOM 1743 N N . LYS A 1 224 ? -25.961 -9.052 45.503 1.00 89.25 224 LYS A N 1
ATOM 1744 C CA . LYS A 1 224 ? -26.385 -10.469 45.498 1.00 89.25 224 LYS A CA 1
ATOM 1745 C C . LYS A 1 224 ? -25.674 -11.294 46.578 1.00 89.25 224 LYS A C 1
ATOM 1747 O O . LYS A 1 224 ? -26.314 -12.112 47.237 1.00 89.25 224 LYS A O 1
ATOM 1752 N N . LEU A 1 225 ? -24.376 -11.068 46.796 1.00 89.81 225 LEU A N 1
ATOM 1753 C CA . LEU A 1 225 ? -23.622 -11.737 47.865 1.00 89.81 225 LEU A CA 1
ATOM 1754 C C . LEU A 1 225 ? -24.152 -11.354 49.255 1.00 89.81 225 LEU A C 1
ATOM 1756 O O . LEU A 1 225 ? -24.388 -12.230 50.085 1.00 89.81 225 LEU A O 1
ATOM 1760 N N . VAL A 1 226 ? -24.407 -10.062 49.480 1.00 92.94 226 VAL A N 1
ATOM 1761 C CA . VAL A 1 226 ? -24.989 -9.558 50.736 1.00 92.94 226 VAL A CA 1
ATOM 1762 C C . VAL A 1 226 ? -26.427 -10.066 50.922 1.00 92.94 226 VAL A C 1
ATOM 1764 O O . VAL A 1 226 ? -26.828 -10.410 52.033 1.00 92.94 226 VAL A O 1
ATOM 1767 N N . TRP A 1 227 ? -27.201 -10.204 49.840 1.00 95.06 227 TRP A N 1
ATOM 1768 C CA . TRP A 1 227 ? -28.556 -10.763 49.878 1.00 95.06 227 TRP A CA 1
ATOM 1769 C C . TRP A 1 227 ? -28.558 -12.205 50.386 1.00 95.06 227 TRP A C 1
ATOM 1771 O O . TRP A 1 227 ? -29.332 -12.522 51.285 1.00 95.06 227 TRP A O 1
ATOM 1781 N N . HIS A 1 228 ? -27.659 -13.063 49.890 1.00 91.75 228 HIS A N 1
ATOM 1782 C CA . HIS A 1 228 ? -27.557 -14.447 50.370 1.00 91.75 228 HIS A CA 1
ATOM 1783 C C . HIS A 1 228 ? -27.272 -14.538 51.874 1.00 91.75 228 HIS A C 1
ATOM 1785 O O . HIS A 1 228 ? -27.733 -15.474 52.523 1.00 91.75 228 HIS A O 1
ATOM 1791 N N . LYS A 1 229 ? -26.528 -13.573 52.424 1.00 93.94 229 LYS A N 1
ATOM 1792 C CA . LYS A 1 229 ? -26.164 -13.522 53.843 1.00 93.94 229 LYS A CA 1
ATOM 1793 C C . LYS A 1 229 ? -27.345 -13.166 54.751 1.00 93.94 229 LYS A C 1
ATOM 1795 O O . LYS A 1 229 ? -27.467 -13.755 55.819 1.00 93.94 229 LYS A O 1
ATOM 1800 N N . HIS A 1 230 ? -28.191 -12.218 54.341 1.00 95.56 230 HIS A N 1
ATOM 1801 C CA . HIS A 1 230 ? -29.232 -11.644 55.213 1.00 95.56 230 HIS A CA 1
ATOM 1802 C C . HIS A 1 230 ? -30.661 -12.044 54.843 1.00 95.56 230 HIS A C 1
ATOM 1804 O O . HIS A 1 230 ? -31.507 -12.157 55.718 1.00 95.56 230 HIS A O 1
ATOM 1810 N N . LEU A 1 231 ? -30.948 -12.244 53.555 1.00 96.25 231 LEU A N 1
ATOM 1811 C CA . LEU A 1 231 ? -32.312 -12.276 53.010 1.00 96.25 231 LEU A CA 1
ATOM 1812 C C . LEU A 1 231 ? -32.686 -13.595 52.324 1.00 96.25 231 LEU A C 1
ATOM 1814 O O . LEU A 1 231 ? -33.811 -13.737 51.852 1.00 96.25 231 LEU A O 1
ATOM 1818 N N . GLY A 1 232 ? -31.784 -14.580 52.306 1.00 89.75 232 GLY A N 1
ATOM 1819 C CA . GLY A 1 232 ? -32.033 -15.928 51.777 1.00 89.75 232 GLY A CA 1
ATOM 1820 C C . GLY A 1 232 ? -32.986 -16.794 52.619 1.00 89.75 232 GLY A C 1
A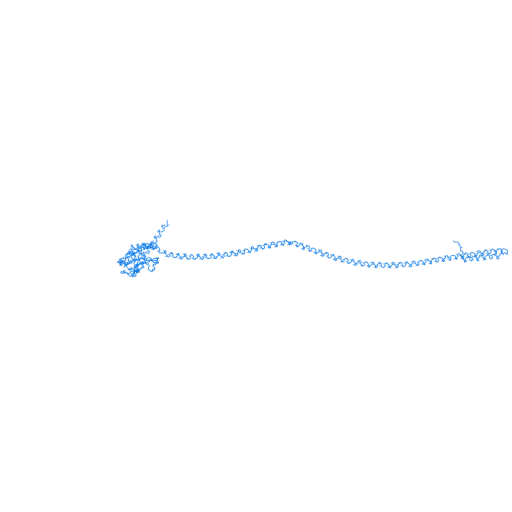TOM 1821 O O . GLY A 1 232 ? -32.999 -18.012 52.452 1.00 89.75 232 GLY A O 1
ATOM 1822 N N . ASN A 1 233 ? -33.751 -16.187 53.529 1.00 92.81 233 ASN A N 1
ATOM 1823 C CA . ASN A 1 233 ? -34.646 -16.850 54.472 1.00 92.81 233 ASN A CA 1
ATOM 1824 C C . ASN A 1 233 ? -36.117 -16.726 54.043 1.00 92.81 233 ASN A C 1
ATOM 1826 O O . ASN A 1 233 ? -36.506 -15.803 53.326 1.00 92.81 233 ASN A O 1
ATOM 1830 N N . THR A 1 234 ? -36.953 -17.630 54.556 1.00 95.81 234 THR A N 1
ATOM 1831 C CA . THR A 1 234 ? -38.414 -17.495 54.512 1.00 95.81 234 THR A CA 1
ATOM 1832 C C . THR A 1 234 ? -38.912 -16.978 55.856 1.00 95.81 234 THR A C 1
ATOM 1834 O O . THR A 1 234 ? -38.627 -17.562 56.901 1.00 95.81 234 THR A O 1
ATOM 1837 N N . TYR A 1 235 ? -39.688 -15.901 55.825 1.00 96.56 235 TYR A N 1
ATOM 1838 C CA . TYR A 1 235 ? -40.238 -15.230 56.998 1.00 96.56 235 TYR A CA 1
ATOM 1839 C C . TYR A 1 235 ? -41.709 -15.596 57.192 1.00 96.56 235 TYR A C 1
ATOM 1841 O O . TYR A 1 235 ? -42.411 -15.895 56.227 1.00 96.56 235 TYR A O 1
ATOM 1849 N N . LYS A 1 236 ? -42.203 -15.553 58.432 1.00 95.44 236 LYS A N 1
ATOM 1850 C CA . LYS A 1 236 ? -43.599 -15.868 58.761 1.00 95.44 236 LYS A CA 1
ATOM 1851 C C . LYS A 1 236 ? -44.275 -14.655 59.396 1.00 95.44 236 LYS A C 1
ATOM 1853 O O . LYS A 1 236 ? -43.781 -14.133 60.388 1.00 95.44 236 LYS A O 1
ATOM 1858 N N . GLY A 1 237 ? -45.384 -14.211 58.810 1.00 90.81 237 GLY A N 1
ATOM 1859 C CA . GLY A 1 237 ? -46.230 -13.150 59.354 1.00 90.81 237 GLY A CA 1
ATOM 1860 C C . GLY A 1 237 ? -47.048 -13.616 60.555 1.00 90.81 237 GLY A C 1
ATOM 1861 O O . GLY A 1 237 ? -47.174 -14.816 60.811 1.00 90.81 237 GLY A O 1
ATOM 1862 N N . GLU A 1 238 ? -47.633 -12.663 61.280 1.00 89.62 238 GLU A N 1
ATOM 1863 C CA . GLU A 1 238 ? -48.480 -12.935 62.453 1.00 89.62 238 GLU A CA 1
ATOM 1864 C C . GLU A 1 238 ? -49.703 -13.804 62.113 1.00 89.62 238 GLU A C 1
ATOM 1866 O O . GLU A 1 238 ? -50.117 -14.647 62.904 1.00 89.62 238 GLU A O 1
ATOM 1871 N N . ASP A 1 239 ? -50.241 -13.644 60.903 1.00 89.62 239 ASP A N 1
ATOM 1872 C CA . ASP A 1 239 ? -51.350 -14.427 60.345 1.00 89.62 239 ASP A CA 1
ATOM 1873 C C . ASP A 1 239 ? -50.921 -15.814 59.823 1.00 89.62 239 ASP A C 1
ATOM 1875 O O . ASP A 1 239 ? -51.749 -16.601 59.364 1.00 89.62 239 ASP A O 1
ATOM 1879 N N . GLY A 1 240 ? -49.625 -16.127 59.890 1.00 90.50 240 GLY A N 1
ATOM 1880 C CA . GLY A 1 240 ? -49.031 -17.352 59.372 1.00 90.50 240 GLY A CA 1
ATOM 1881 C C . GLY A 1 240 ? -48.639 -17.309 57.895 1.00 90.50 240 GLY A C 1
ATOM 1882 O O . GLY A 1 240 ? -48.064 -18.291 57.420 1.00 90.50 240 GLY A O 1
ATOM 1883 N N . THR A 1 241 ? -48.885 -16.201 57.187 1.00 93.50 241 THR A N 1
ATOM 1884 C CA . THR A 1 241 ? -48.482 -16.019 55.786 1.00 93.50 241 THR A CA 1
ATOM 1885 C C . THR A 1 241 ? -46.962 -16.076 55.659 1.00 93.50 241 THR A C 1
ATOM 1887 O O . THR A 1 241 ? -46.239 -15.422 56.413 1.00 93.50 241 THR A O 1
ATOM 1890 N N . LEU A 1 242 ? -46.456 -16.844 54.693 1.00 96.44 242 LEU A N 1
ATOM 1891 C CA . LEU A 1 242 ? -45.022 -16.928 54.423 1.00 96.44 242 LEU A CA 1
ATOM 1892 C C . LEU A 1 242 ? -44.589 -15.829 53.455 1.00 96.44 242 LEU A C 1
ATOM 1894 O O . LEU A 1 242 ? -45.286 -15.548 52.481 1.00 96.44 242 LEU A O 1
ATOM 1898 N N . TRP A 1 243 ? -43.419 -15.254 53.705 1.00 97.12 243 TRP A N 1
ATOM 1899 C CA . TRP A 1 243 ? -42.816 -14.181 52.926 1.00 97.12 243 TRP A CA 1
ATOM 1900 C C . TRP A 1 243 ? -41.393 -14.546 52.510 1.00 97.12 243 TRP A C 1
ATOM 1902 O O . TRP A 1 243 ? -40.638 -15.117 53.292 1.00 97.12 243 TRP A O 1
ATOM 1912 N N . ASN A 1 244 ? -41.007 -14.158 51.300 1.00 97.06 244 ASN A N 1
ATOM 1913 C CA . ASN A 1 244 ? -39.640 -14.240 50.799 1.00 97.06 244 ASN A CA 1
ATOM 1914 C C . ASN A 1 244 ? -39.223 -12.880 50.238 1.00 97.06 244 ASN A C 1
ATOM 1916 O O . ASN A 1 244 ? -40.045 -12.162 49.661 1.00 97.06 244 ASN A O 1
ATOM 1920 N N . VAL A 1 245 ? -37.944 -12.536 50.382 1.00 97.19 245 VAL A N 1
ATOM 1921 C CA . VAL A 1 245 ? -37.387 -11.293 49.843 1.00 97.19 245 VAL A CA 1
ATOM 1922 C C . VAL A 1 245 ? -36.467 -11.627 48.682 1.00 97.19 245 VAL A C 1
ATOM 1924 O O . VAL A 1 245 ? -35.470 -12.313 48.862 1.00 97.19 245 VAL A O 1
ATOM 1927 N N . TYR A 1 246 ? -36.766 -11.115 47.495 1.00 95.38 246 TYR A N 1
ATOM 1928 C CA . TYR A 1 246 ? -35.963 -11.329 46.294 1.00 95.38 246 TYR A CA 1
ATOM 1929 C C . TYR A 1 246 ? -35.184 -10.071 45.939 1.00 95.38 246 TYR A C 1
ATOM 1931 O O . TYR A 1 246 ? -35.763 -8.985 45.882 1.00 95.38 246 TYR A O 1
ATOM 1939 N N . LEU A 1 247 ? -33.894 -10.220 45.646 1.00 93.25 247 LEU A N 1
ATOM 1940 C CA . LEU A 1 247 ? -33.118 -9.172 44.995 1.00 93.25 247 LEU A CA 1
ATOM 1941 C C . LEU A 1 247 ? -33.293 -9.277 43.481 1.00 93.25 247 LEU A C 1
ATOM 1943 O O . LEU A 1 247 ? -33.106 -10.341 42.894 1.00 93.25 247 LEU A O 1
ATOM 1947 N N . VAL A 1 248 ? -33.666 -8.164 42.860 1.00 90.94 248 VAL A N 1
ATOM 1948 C CA . VAL A 1 248 ? -33.927 -8.070 41.424 1.00 90.94 248 VAL A CA 1
ATOM 1949 C C . VAL A 1 248 ? -33.021 -7.005 40.826 1.00 90.94 248 VAL A C 1
ATOM 1951 O O . VAL A 1 248 ? -32.871 -5.921 41.396 1.00 90.94 248 VAL A O 1
ATOM 1954 N N . ASP A 1 249 ? -32.431 -7.327 39.678 1.00 86.75 249 ASP A N 1
ATOM 1955 C CA . ASP A 1 249 ? -31.591 -6.409 38.914 1.00 86.75 249 ASP A CA 1
ATOM 1956 C C . ASP A 1 249 ? -32.427 -5.230 38.383 1.00 86.75 249 ASP A C 1
ATOM 1958 O O . ASP A 1 249 ? -33.639 -5.339 38.173 1.00 86.75 249 ASP A O 1
ATOM 1962 N N . HIS A 1 250 ? -31.765 -4.096 38.162 1.00 83.44 250 HIS A N 1
ATOM 1963 C CA . HIS A 1 250 ? -32.360 -2.798 37.836 1.00 83.44 250 HIS A CA 1
ATOM 1964 C C . HIS A 1 250 ? -33.156 -2.195 39.002 1.00 83.44 250 HIS A C 1
ATOM 1966 O O . HIS A 1 250 ? -34.295 -2.578 39.300 1.00 83.44 250 HIS A O 1
ATOM 1972 N N . GLY A 1 251 ? -32.553 -1.197 39.649 1.00 85.00 251 GLY A N 1
ATOM 1973 C CA . GLY A 1 251 ? -33.166 -0.531 40.786 1.00 85.00 251 GLY A CA 1
ATOM 1974 C C . GLY A 1 251 ? -34.406 0.276 40.435 1.00 85.00 251 GLY A C 1
ATOM 1975 O O . GLY A 1 251 ? -34.810 0.448 39.279 1.00 85.00 251 GLY A O 1
ATOM 1976 N N . LEU A 1 252 ? -35.070 0.723 41.492 1.00 85.56 252 LEU A N 1
ATOM 1977 C CA . LEU A 1 252 ? -36.333 1.427 41.392 1.00 85.56 252 LEU A CA 1
ATOM 1978 C C . LEU A 1 252 ? -36.085 2.881 40.974 1.00 85.56 252 LEU A C 1
ATOM 1980 O O . LEU A 1 252 ? -35.347 3.601 41.636 1.00 85.56 252 LEU A O 1
ATOM 1984 N N . LYS A 1 253 ? -36.739 3.319 39.894 1.00 84.88 253 LYS A N 1
ATOM 1985 C CA . LYS A 1 253 ? -36.730 4.720 39.453 1.00 84.88 253 LYS A CA 1
ATOM 1986 C C . LYS A 1 253 ? -38.041 5.382 39.845 1.00 84.88 253 LYS A C 1
ATOM 1988 O O . LYS A 1 253 ? -39.070 5.145 39.215 1.00 84.88 253 LYS A O 1
ATOM 1993 N N . SER A 1 254 ? -37.999 6.195 40.891 1.00 86.62 254 SER A N 1
ATOM 1994 C CA . SER A 1 254 ? -39.119 7.001 41.363 1.00 86.62 254 SER A CA 1
ATOM 1995 C C . SER A 1 254 ? -38.829 8.490 41.181 1.00 86.62 254 SER A C 1
ATOM 1997 O O . SER A 1 254 ? -37.683 8.916 41.077 1.00 86.62 254 SER A O 1
ATOM 1999 N N . ASN A 1 255 ? -39.883 9.302 41.166 1.00 87.88 255 ASN A N 1
ATOM 2000 C CA . ASN A 1 255 ? -39.786 10.758 41.273 1.00 87.88 255 ASN A CA 1
ATOM 2001 C C . ASN A 1 255 ? -39.742 11.240 42.737 1.00 87.88 255 ASN A C 1
ATOM 2003 O O . ASN A 1 255 ? -39.751 12.443 42.989 1.00 87.88 255 ASN A O 1
ATOM 2007 N N . LEU A 1 256 ? -39.737 10.315 43.702 1.00 86.69 256 LEU A N 1
ATOM 2008 C CA . LEU A 1 256 ? -39.740 10.612 45.129 1.00 86.69 256 LEU A CA 1
ATOM 2009 C C . LEU A 1 256 ? -38.300 10.815 45.631 1.00 86.69 256 LEU A C 1
ATOM 2011 O O . LEU A 1 256 ? -37.526 9.854 45.645 1.00 86.69 256 LEU A O 1
ATOM 2015 N N . PRO A 1 257 ? -37.932 12.031 46.077 1.00 85.06 257 PRO A N 1
ATOM 2016 C CA . PRO A 1 257 ? -36.546 12.368 46.406 1.00 85.06 257 PRO A CA 1
ATOM 2017 C C . PRO A 1 257 ? -36.049 11.713 47.699 1.00 85.06 257 PRO A C 1
ATOM 2019 O O . PRO A 1 257 ? -34.851 11.557 47.876 1.00 85.06 257 PRO A O 1
ATOM 2022 N N . TYR A 1 258 ? -36.945 11.288 48.592 1.00 86.06 258 TYR A N 1
ATOM 2023 C CA . TYR A 1 258 ? -36.575 10.621 49.844 1.00 86.06 258 TYR A CA 1
ATOM 2024 C C . TYR A 1 258 ? -36.185 9.144 49.663 1.00 86.06 258 TYR A C 1
ATOM 2026 O O . TYR A 1 258 ? -35.819 8.488 50.641 1.00 86.06 258 TYR A O 1
ATOM 2034 N N . LEU A 1 259 ? -36.283 8.606 48.442 1.00 91.81 259 LEU A N 1
ATOM 2035 C CA . LEU A 1 259 ? -35.847 7.256 48.084 1.00 91.81 259 LEU A CA 1
ATOM 2036 C C . LEU A 1 259 ? -34.439 7.265 47.475 1.00 91.81 259 LEU A C 1
ATOM 2038 O O . LEU A 1 259 ? -33.995 8.273 46.922 1.00 91.81 259 LEU A O 1
ATOM 2042 N N . ILE A 1 260 ? -33.756 6.125 47.562 1.00 92.44 260 ILE A N 1
ATOM 2043 C CA . ILE A 1 260 ? -32.489 5.877 46.866 1.00 92.44 260 ILE A CA 1
ATOM 2044 C C . ILE A 1 260 ? -32.827 5.419 45.436 1.00 92.44 260 ILE A C 1
ATOM 2046 O O . ILE A 1 260 ? -33.318 4.307 45.242 1.00 92.44 260 ILE A O 1
ATOM 2050 N N . ASN A 1 261 ? -32.654 6.302 44.447 1.00 91.06 261 ASN A N 1
ATOM 2051 C CA . ASN A 1 261 ? -33.156 6.123 43.067 1.00 91.06 261 ASN A CA 1
ATOM 2052 C C . ASN A 1 261 ? -32.082 5.694 42.050 1.00 91.06 261 ASN A C 1
ATOM 2054 O O . ASN A 1 261 ? -32.375 5.499 40.870 1.00 91.06 261 ASN A O 1
ATOM 2058 N N . ASP A 1 262 ? -30.840 5.583 42.496 1.00 91.44 262 ASP A N 1
ATOM 2059 C CA . ASP A 1 262 ? -29.636 5.303 41.715 1.00 91.44 262 ASP A CA 1
ATOM 2060 C C . ASP A 1 262 ? -29.039 3.919 42.012 1.00 91.44 262 ASP A C 1
ATOM 2062 O O . ASP A 1 262 ? -27.997 3.555 41.470 1.00 91.44 262 ASP A O 1
ATOM 2066 N N . LEU A 1 263 ? -29.738 3.096 42.801 1.00 91.62 263 LEU A N 1
ATOM 2067 C CA . LEU A 1 263 ? -29.400 1.683 42.940 1.00 91.62 263 LEU A CA 1
ATOM 2068 C C . LEU A 1 263 ? -29.568 0.959 41.601 1.00 91.62 263 LEU A C 1
ATOM 2070 O O . LEU A 1 263 ? -30.505 1.197 40.837 1.00 91.62 263 LEU A O 1
ATOM 2074 N N . ASN A 1 264 ? -28.685 0.002 41.341 1.00 89.88 264 ASN A N 1
ATOM 2075 C CA . ASN A 1 264 ? -28.796 -0.917 40.210 1.00 89.88 264 ASN A CA 1
ATOM 2076 C C . ASN A 1 264 ? -29.516 -2.229 40.577 1.00 89.88 264 ASN A C 1
ATOM 2078 O O . ASN A 1 264 ? -29.633 -3.119 39.739 1.00 89.88 264 ASN A O 1
ATOM 2082 N N . TRP A 1 265 ? -30.059 -2.314 41.792 1.00 92.75 265 TRP A N 1
ATOM 2083 C CA . TRP A 1 265 ? -30.854 -3.425 42.308 1.00 92.75 265 TRP A CA 1
ATOM 2084 C C . TRP A 1 265 ? -32.036 -2.908 43.141 1.00 92.75 265 TRP A C 1
ATOM 2086 O O . TRP A 1 265 ? -32.072 -1.753 43.569 1.00 92.75 265 TRP A O 1
ATOM 2096 N N . LYS A 1 266 ? -33.027 -3.769 43.371 1.00 93.56 266 LYS A N 1
ATOM 2097 C CA . LYS A 1 266 ? -34.176 -3.518 44.257 1.00 93.56 266 LYS A CA 1
ATOM 2098 C C . LYS A 1 266 ? -34.594 -4.796 44.972 1.00 93.56 266 LYS A C 1
ATOM 2100 O O . LYS A 1 266 ? -34.252 -5.894 44.538 1.00 93.56 266 LYS A O 1
ATOM 2105 N N . LEU A 1 267 ? -35.375 -4.651 46.039 1.00 96.06 267 LEU A N 1
ATOM 2106 C CA . LEU A 1 267 ? -35.929 -5.778 46.783 1.00 96.06 267 LEU A CA 1
ATOM 2107 C C . LEU A 1 267 ? -37.424 -5.938 46.502 1.00 96.06 267 LEU A C 1
ATOM 2109 O O . LEU A 1 267 ? -38.168 -4.959 46.453 1.00 96.06 267 LEU A O 1
ATOM 2113 N N . HIS A 1 268 ? -37.867 -7.181 46.365 1.00 96.19 268 HIS A N 1
ATOM 2114 C CA . HIS A 1 268 ? -39.271 -7.562 46.300 1.00 96.19 268 HIS A CA 1
ATOM 2115 C C . HIS A 1 268 ? -39.613 -8.437 47.501 1.00 96.19 268 HIS A C 1
ATOM 2117 O O . HIS A 1 268 ? -39.123 -9.557 47.595 1.00 96.19 268 HIS A O 1
ATOM 2123 N N . ALA A 1 269 ? -40.461 -7.937 48.396 1.00 96.50 269 ALA A N 1
ATOM 2124 C CA . ALA A 1 269 ? -41.035 -8.730 49.475 1.00 96.50 269 ALA A CA 1
ATOM 2125 C C . ALA A 1 269 ? -42.333 -9.363 48.966 1.00 96.50 269 ALA A C 1
ATOM 2127 O O . ALA A 1 269 ? -43.302 -8.655 48.675 1.00 96.50 269 ALA A O 1
ATOM 2128 N N . MET A 1 270 ? -42.331 -10.686 48.826 1.00 96.75 270 MET A N 1
ATOM 2129 C CA . MET A 1 270 ? -43.401 -11.457 48.198 1.00 96.75 270 MET A CA 1
ATOM 2130 C C . MET A 1 270 ? -43.962 -12.483 49.176 1.00 96.75 270 MET A C 1
ATOM 2132 O O . MET A 1 270 ? -43.211 -13.231 49.799 1.00 96.75 270 MET A O 1
ATOM 2136 N N . LYS A 1 271 ? -45.285 -12.544 49.273 1.00 95.12 271 LYS A N 1
ATOM 2137 C CA . LYS A 1 271 ? -46.029 -13.582 49.979 1.00 95.12 271 LYS A CA 1
ATOM 2138 C C . LYS A 1 271 ? -46.010 -14.884 49.179 1.00 95.12 271 LYS A C 1
ATOM 2140 O O . LYS A 1 271 ? -45.821 -14.888 47.962 1.00 95.12 271 LYS A O 1
ATOM 2145 N N . SER A 1 272 ? -46.269 -16.003 49.848 1.00 92.81 272 SER A N 1
ATOM 2146 C CA . SER A 1 272 ? -46.355 -17.325 49.213 1.00 92.81 272 SER A CA 1
ATOM 2147 C C . SER A 1 272 ? -47.483 -17.460 48.186 1.00 92.81 272 SER A C 1
ATOM 2149 O O . SER A 1 272 ? -47.436 -18.366 47.361 1.00 92.81 272 SER A O 1
ATOM 2151 N N . ASP A 1 273 ? -48.489 -16.583 48.223 1.00 91.38 273 ASP A N 1
ATOM 2152 C CA . ASP A 1 273 ? -49.569 -16.524 47.229 1.00 91.38 273 ASP A CA 1
ATOM 2153 C C . ASP A 1 273 ? -49.182 -15.749 45.950 1.00 91.38 273 ASP A C 1
ATOM 2155 O O . ASP A 1 273 ? -49.986 -15.630 45.028 1.00 91.38 273 ASP A O 1
ATOM 2159 N N . GLY A 1 274 ? -47.951 -15.227 45.882 1.00 91.19 274 GLY A N 1
ATOM 2160 C CA . GLY A 1 274 ? -47.438 -14.448 44.756 1.00 91.19 274 GLY A CA 1
ATOM 2161 C C . GLY A 1 274 ? -47.801 -12.961 44.793 1.00 91.19 274 GLY A C 1
ATOM 2162 O O . GLY A 1 274 ? -47.358 -12.216 43.920 1.00 91.19 274 GLY A O 1
ATOM 2163 N N . SER A 1 275 ? -48.563 -12.497 45.787 1.00 93.00 275 SER A N 1
ATOM 2164 C CA . SER A 1 275 ? -48.772 -11.067 46.026 1.00 93.00 275 SER A CA 1
ATOM 2165 C C . SER A 1 275 ? -47.601 -10.465 46.809 1.00 93.00 275 SER A C 1
ATOM 2167 O O . SER A 1 275 ? -46.837 -11.172 47.460 1.00 93.00 275 SER A O 1
ATOM 2169 N N . GLY A 1 276 ? -47.401 -9.151 46.739 1.00 93.56 276 GLY A N 1
ATOM 2170 C CA . GLY A 1 276 ? -46.285 -8.505 47.428 1.00 93.56 276 GLY A CA 1
ATOM 2171 C C . GLY A 1 276 ? -45.984 -7.117 46.896 1.00 93.56 276 GLY A C 1
ATOM 2172 O O . GLY A 1 276 ? -46.773 -6.536 46.150 1.00 93.56 276 GLY A O 1
ATOM 2173 N N . CYS A 1 277 ? -44.833 -6.572 47.279 1.00 94.62 277 CYS A N 1
ATOM 2174 C CA . CYS A 1 277 ? -44.426 -5.230 46.879 1.00 94.62 277 CYS A CA 1
ATOM 2175 C C . CYS A 1 277 ? -42.923 -5.122 46.627 1.00 94.62 277 CYS A C 1
ATOM 2177 O O . CYS A 1 277 ? -42.115 -5.863 47.188 1.00 94.62 277 CYS A O 1
ATOM 2179 N N . SER A 1 278 ? -42.542 -4.147 45.801 1.00 94.88 278 SER A N 1
ATOM 2180 C CA . SER A 1 278 ? -41.173 -3.639 45.815 1.00 94.88 278 SER A CA 1
ATOM 2181 C C . SER A 1 278 ? -40.960 -2.855 47.104 1.00 94.88 278 SER A C 1
ATOM 2183 O O . SER A 1 278 ? -41.701 -1.910 47.387 1.00 94.88 278 SER A O 1
ATOM 2185 N N . VAL A 1 279 ? -39.949 -3.243 47.872 1.00 94.25 279 VAL A N 1
ATOM 2186 C CA . VAL A 1 279 ? -39.552 -2.522 49.079 1.00 94.25 279 VAL A CA 1
ATOM 2187 C C . VAL A 1 279 ? -38.870 -1.234 48.636 1.00 94.25 279 VAL A C 1
ATOM 2189 O O . VAL A 1 279 ? -37.872 -1.262 47.914 1.00 94.25 279 VAL A O 1
ATOM 2192 N N . MET A 1 280 ? -39.431 -0.095 49.027 1.00 92.44 280 MET A N 1
ATOM 2193 C CA . MET A 1 280 ? -38.867 1.211 48.707 1.00 92.44 280 MET A CA 1
ATOM 2194 C C . MET A 1 280 ? -37.817 1.553 49.759 1.00 92.44 280 MET A C 1
ATOM 2196 O O . MET A 1 280 ? -38.132 1.662 50.944 1.00 92.44 280 MET A O 1
ATOM 2200 N N . LEU A 1 281 ? -36.566 1.711 49.337 1.00 93.00 281 LEU A N 1
ATOM 2201 C CA . LEU A 1 281 ? -35.463 2.013 50.242 1.00 93.00 281 LEU A CA 1
ATOM 2202 C C . LEU A 1 281 ? -35.320 3.523 50.367 1.00 93.00 281 LEU A C 1
ATOM 2204 O O . LEU A 1 281 ? -35.058 4.212 49.378 1.00 93.00 281 LEU A O 1
ATOM 2208 N N . SER A 1 282 ? -35.545 4.049 51.569 1.00 91.81 282 SER A N 1
ATOM 2209 C CA . SER A 1 282 ? -35.377 5.477 51.811 1.00 91.81 282 SER A CA 1
ATOM 2210 C C . SER A 1 282 ? -33.903 5.831 51.969 1.00 91.81 282 SER A C 1
ATOM 2212 O O . SER A 1 282 ? -33.109 5.030 52.465 1.00 91.81 282 SER A O 1
ATOM 2214 N N . GLN A 1 283 ? -33.546 7.073 51.646 1.00 92.06 283 GLN A N 1
ATOM 2215 C CA . GLN A 1 283 ? -32.217 7.589 51.966 1.00 92.06 283 GLN A CA 1
ATOM 2216 C C . GLN A 1 283 ? -31.977 7.672 53.493 1.00 92.06 283 GLN A C 1
ATOM 2218 O O . GLN A 1 283 ? -30.864 7.902 53.953 1.00 92.06 283 GLN A O 1
ATOM 2223 N N . TRP A 1 284 ? -33.008 7.475 54.314 1.00 92.31 284 TRP A N 1
ATOM 2224 C CA . TRP A 1 284 ? -32.930 7.474 55.774 1.00 92.31 284 TRP A CA 1
ATOM 2225 C C . TRP A 1 284 ? -32.750 6.070 56.345 1.00 92.31 284 TRP A C 1
ATOM 2227 O O . TRP A 1 284 ? -33.148 5.818 57.474 1.00 92.31 284 TRP A O 1
ATOM 2237 N N . MET A 1 285 ? -32.174 5.142 55.573 1.00 92.56 285 MET A N 1
ATOM 2238 C CA . MET A 1 285 ? -31.937 3.755 55.991 1.00 92.56 285 MET A CA 1
ATOM 2239 C C . MET A 1 285 ? -33.206 3.063 56.513 1.00 92.56 285 MET A C 1
ATOM 2241 O O . MET A 1 285 ? -33.149 2.231 57.410 1.00 92.56 285 MET A O 1
ATOM 2245 N N . ASN A 1 286 ? -34.370 3.423 55.967 1.00 90.00 286 ASN A N 1
ATOM 2246 C CA . ASN A 1 286 ? -35.652 2.882 56.401 1.00 90.00 286 ASN A CA 1
ATOM 2247 C C . ASN A 1 286 ? -36.333 2.151 55.235 1.00 90.00 286 ASN A C 1
ATOM 2249 O O . ASN A 1 286 ? -36.651 2.812 54.236 1.00 90.00 286 ASN A O 1
ATOM 2253 N N . PRO A 1 287 ? -36.580 0.833 55.335 1.00 92.50 287 PRO A N 1
ATOM 2254 C CA . PRO A 1 287 ? -37.371 0.117 54.346 1.00 92.50 287 PRO A CA 1
ATOM 2255 C C . PRO A 1 287 ? -38.843 0.529 54.450 1.00 92.50 287 PRO A C 1
ATOM 2257 O O . PRO A 1 287 ? -39.439 0.557 55.527 1.00 92.50 287 PRO A O 1
ATOM 2260 N N . ILE A 1 288 ? -39.444 0.867 53.313 1.00 90.62 288 ILE A N 1
ATOM 2261 C CA . ILE A 1 288 ? -40.839 1.291 53.224 1.00 90.62 288 ILE A CA 1
ATOM 2262 C C . ILE A 1 288 ? -41.605 0.275 52.386 1.00 90.62 288 ILE A C 1
ATOM 2264 O O . ILE A 1 288 ? -41.279 0.028 51.224 1.00 90.62 288 ILE A O 1
ATOM 2268 N N . TYR A 1 289 ? -42.677 -0.258 52.964 1.00 91.69 289 TYR A N 1
ATOM 2269 C CA . TYR A 1 289 ? -43.584 -1.174 52.289 1.00 91.69 289 TYR A CA 1
ATOM 2270 C C . TYR A 1 289 ? -44.841 -0.431 51.809 1.00 91.69 289 TYR A C 1
ATOM 2272 O O . TYR A 1 289 ? -45.617 0.065 52.635 1.00 91.69 289 TYR A O 1
ATOM 2280 N N . PRO A 1 290 ? -45.077 -0.330 50.488 1.00 89.31 290 PRO A N 1
ATOM 2281 C CA . PRO A 1 290 ? -46.291 0.280 49.957 1.00 89.31 290 PRO A CA 1
ATOM 2282 C C . PRO A 1 290 ? -47.561 -0.427 50.453 1.00 89.31 290 PRO A C 1
ATOM 2284 O O . PRO A 1 290 ? -47.731 -1.631 50.278 1.00 89.31 290 PRO A O 1
ATOM 2287 N N . THR A 1 291 ? -48.491 0.324 51.040 1.00 84.44 291 THR A N 1
ATOM 2288 C CA . THR A 1 291 ? -49.827 -0.179 51.413 1.00 84.44 291 THR A CA 1
ATOM 2289 C C . THR A 1 291 ? -50.753 -0.152 50.183 1.00 84.44 291 THR A C 1
ATOM 2291 O O . THR A 1 291 ? -50.668 0.804 49.412 1.00 84.44 291 THR A O 1
ATOM 2294 N N . PRO A 1 292 ? -51.640 -1.149 49.972 1.00 88.56 292 PRO A N 1
ATOM 2295 C CA . PRO A 1 292 ? -51.941 -2.293 50.848 1.00 88.56 292 PRO A CA 1
ATOM 2296 C C . PRO A 1 292 ? -51.004 -3.498 50.690 1.00 88.56 292 PRO A C 1
ATOM 2298 O O . PRO A 1 292 ? -51.020 -4.392 51.526 1.00 88.56 292 PRO A O 1
ATOM 2301 N N . TYR A 1 293 ? -50.182 -3.528 49.646 1.00 89.75 293 TYR A N 1
ATOM 2302 C CA . TYR A 1 293 ? -49.443 -4.720 49.216 1.00 89.75 293 TYR A CA 1
ATOM 2303 C C . TYR A 1 293 ? -48.421 -5.251 50.230 1.00 89.75 293 TYR A C 1
ATOM 2305 O O . TYR A 1 293 ? -48.211 -6.455 50.338 1.00 89.75 293 TYR A O 1
ATOM 2313 N N . GLY A 1 294 ? -47.806 -4.353 50.991 1.00 89.25 294 GLY A N 1
ATOM 2314 C CA . GLY A 1 294 ? -46.861 -4.667 52.054 1.00 89.25 294 GLY A CA 1
ATOM 2315 C C . GLY A 1 294 ? -47.480 -4.851 53.439 1.00 89.25 294 GLY A C 1
ATOM 2316 O O . GLY A 1 294 ? -46.749 -4.978 54.417 1.00 89.25 294 GLY A O 1
ATOM 2317 N N . ALA A 1 295 ? -48.811 -4.812 53.560 1.00 88.56 295 ALA A N 1
ATOM 2318 C CA . ALA A 1 295 ? -49.469 -4.991 54.848 1.00 88.56 295 ALA A CA 1
ATOM 2319 C C . ALA A 1 295 ? -49.228 -6.412 55.390 1.00 88.56 295 ALA A C 1
ATOM 2321 O O . ALA A 1 295 ? -49.406 -7.401 54.667 1.00 88.56 295 ALA A O 1
ATOM 2322 N N . GLY A 1 296 ? -48.833 -6.494 56.665 1.00 88.06 296 GLY A N 1
ATOM 2323 C CA . GLY A 1 296 ? -48.474 -7.748 57.335 1.00 88.06 296 GLY A CA 1
ATOM 2324 C C . GLY A 1 296 ? -47.037 -8.220 57.078 1.00 88.06 296 GLY A C 1
ATOM 2325 O O . GLY A 1 296 ? -46.748 -9.396 57.286 1.00 88.06 296 GLY A O 1
ATOM 2326 N N . ALA A 1 297 ? -46.153 -7.341 56.591 1.00 91.94 297 ALA A N 1
ATOM 2327 C CA . ALA A 1 297 ? -44.720 -7.615 56.484 1.00 91.94 297 ALA A CA 1
ATOM 2328 C C . ALA A 1 297 ? -44.135 -7.999 57.865 1.00 91.94 297 ALA A C 1
ATOM 2330 O O . ALA A 1 297 ? -44.328 -7.232 58.809 1.00 91.94 297 ALA A O 1
ATOM 2331 N N . PRO A 1 298 ? -43.429 -9.140 58.007 1.00 95.06 298 PRO A N 1
ATOM 2332 C CA . PRO A 1 298 ? -42.883 -9.565 59.298 1.00 95.06 298 PRO A CA 1
ATOM 2333 C C . PRO A 1 298 ? -41.797 -8.619 59.839 1.00 95.06 298 PRO A C 1
ATOM 2335 O O . PRO A 1 298 ? -40.966 -8.109 59.079 1.00 95.06 298 PRO A O 1
ATOM 2338 N N . ASP A 1 299 ? -41.737 -8.449 61.160 1.00 93.56 299 ASP A N 1
ATOM 2339 C CA . ASP A 1 299 ? -40.706 -7.630 61.815 1.00 93.56 299 ASP A CA 1
ATOM 2340 C C . ASP A 1 299 ? -39.298 -8.205 61.615 1.00 93.56 299 ASP A C 1
ATOM 2342 O O . ASP A 1 299 ? -38.364 -7.460 61.316 1.00 93.56 299 ASP A O 1
ATOM 2346 N N . ASP A 1 300 ? -39.150 -9.533 61.684 1.00 95.25 300 ASP A N 1
ATOM 2347 C CA . ASP A 1 300 ? -37.880 -10.220 61.410 1.00 95.25 300 ASP A CA 1
ATOM 2348 C C . ASP A 1 300 ? -37.379 -9.948 59.985 1.00 95.25 300 ASP A C 1
ATOM 2350 O O . ASP A 1 300 ? -36.199 -9.673 59.784 1.00 95.25 300 ASP A O 1
ATOM 2354 N N . MET A 1 301 ? -38.288 -9.941 59.003 1.00 96.31 301 MET A N 1
ATOM 2355 C CA . MET A 1 301 ? -37.966 -9.592 57.616 1.00 96.31 301 MET A CA 1
ATOM 2356 C C . MET A 1 301 ? -37.488 -8.143 57.518 1.00 96.31 301 MET A C 1
ATOM 2358 O O . MET A 1 301 ? -36.509 -7.848 56.841 1.00 96.31 301 MET A O 1
ATOM 2362 N N . THR A 1 302 ? -38.161 -7.229 58.215 1.00 94.69 302 THR A N 1
ATOM 2363 C CA . THR A 1 302 ? -37.798 -5.808 58.227 1.00 94.69 302 THR A CA 1
ATOM 2364 C C . THR A 1 302 ? -36.433 -5.574 58.872 1.00 94.69 302 THR A C 1
ATOM 2366 O O . THR A 1 302 ? -35.642 -4.785 58.353 1.00 94.69 302 THR A O 1
ATOM 2369 N N . ARG A 1 303 ? -36.125 -6.288 59.962 1.00 95.25 303 ARG A N 1
ATOM 2370 C CA . ARG A 1 303 ? -34.810 -6.260 60.615 1.00 95.25 303 ARG A CA 1
ATOM 2371 C C . ARG A 1 303 ? -33.709 -6.750 59.676 1.00 95.25 303 ARG A C 1
ATOM 2373 O O . ARG A 1 303 ? -32.680 -6.090 59.556 1.00 95.25 303 ARG A O 1
ATOM 2380 N N . ASP A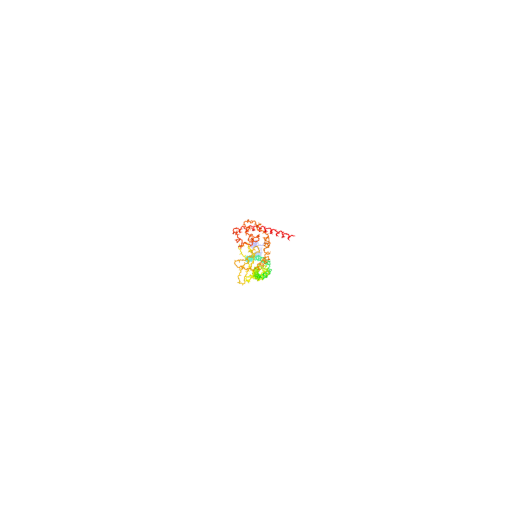 1 304 ? -33.928 -7.868 58.995 1.00 97.06 304 ASP A N 1
ATOM 2381 C CA . ASP A 1 304 ? -32.924 -8.443 58.101 1.00 97.06 304 ASP A CA 1
ATOM 2382 C C . ASP A 1 304 ? -32.741 -7.597 56.829 1.00 97.06 304 ASP A C 1
ATOM 2384 O O . ASP A 1 304 ? -31.621 -7.438 56.348 1.00 97.06 304 ASP A O 1
ATOM 2388 N N . ILE A 1 305 ? -33.808 -6.964 56.318 1.00 96.94 305 ILE A N 1
ATOM 2389 C CA . ILE A 1 305 ? -33.699 -5.968 55.237 1.00 96.94 305 ILE A CA 1
ATOM 2390 C C . ILE A 1 305 ? -32.862 -4.775 55.692 1.00 96.94 305 ILE A C 1
ATOM 2392 O O . ILE A 1 305 ? -32.037 -4.290 54.922 1.00 96.94 305 ILE A O 1
ATOM 2396 N N . PHE A 1 306 ? -33.031 -4.310 56.928 1.00 94.62 306 PHE A N 1
ATOM 2397 C CA . PHE A 1 306 ? -32.203 -3.236 57.468 1.00 94.62 306 PHE A CA 1
ATOM 2398 C C . PHE A 1 306 ? -30.722 -3.645 57.565 1.00 94.62 306 PHE A C 1
ATOM 2400 O O . PHE A 1 306 ? -29.860 -2.885 57.127 1.00 94.62 306 PHE A O 1
ATOM 2407 N N . ALA A 1 307 ? -30.419 -4.854 58.050 1.00 95.50 307 ALA A N 1
ATOM 2408 C CA . ALA A 1 307 ? -29.049 -5.379 58.099 1.00 95.50 307 ALA A CA 1
ATOM 2409 C C . ALA A 1 307 ? -28.428 -5.518 56.696 1.00 95.50 307 ALA A C 1
ATOM 2411 O O . ALA A 1 307 ? -27.291 -5.105 56.466 1.00 95.50 307 ALA A O 1
ATOM 2412 N N . PHE A 1 308 ? -29.209 -6.013 55.732 1.00 96.44 308 PHE A N 1
ATOM 2413 C CA . PHE A 1 308 ? -28.826 -6.037 54.324 1.00 96.44 308 PHE A CA 1
ATOM 2414 C C . PHE A 1 308 ? -28.525 -4.630 53.790 1.00 96.44 308 PHE A C 1
ATOM 2416 O O . PHE A 1 308 ? -27.508 -4.439 53.131 1.00 96.44 308 PHE A O 1
ATOM 2423 N N . MET A 1 309 ? -29.383 -3.642 54.073 1.00 95.25 309 MET A N 1
ATOM 2424 C CA . MET A 1 309 ? -29.182 -2.261 53.627 1.00 95.25 309 MET A CA 1
ATOM 2425 C C . MET A 1 309 ? -27.882 -1.674 54.172 1.00 95.25 309 MET A C 1
ATOM 2427 O O . MET A 1 309 ? -27.187 -1.003 53.419 1.00 95.25 309 MET A O 1
ATOM 2431 N N . GLN A 1 310 ? -27.550 -1.914 55.444 1.00 94.25 310 GLN A N 1
ATOM 2432 C CA . GLN A 1 310 ? -26.307 -1.415 56.044 1.00 94.25 310 GLN A CA 1
ATOM 2433 C C . GLN A 1 310 ? -25.082 -1.889 55.256 1.00 94.25 310 GLN A C 1
ATOM 2435 O O . GLN A 1 310 ? -24.293 -1.068 54.807 1.00 94.25 310 GLN A O 1
ATOM 2440 N N . GLU A 1 311 ? -24.976 -3.192 55.001 1.00 94.75 311 GLU A N 1
ATOM 2441 C CA . GLU A 1 311 ? -23.817 -3.770 54.310 1.00 94.75 311 GLU A CA 1
ATOM 2442 C C . GLU A 1 311 ? -23.827 -3.494 52.794 1.00 94.75 311 GLU A C 1
ATOM 2444 O O . GLU A 1 311 ? -22.792 -3.201 52.202 1.00 94.75 311 GLU A O 1
ATOM 2449 N N . ALA A 1 312 ? -24.992 -3.528 52.138 1.00 93.06 312 ALA A N 1
ATOM 2450 C CA . ALA A 1 312 ? -25.086 -3.294 50.694 1.00 93.06 312 ALA A CA 1
ATOM 2451 C C . ALA A 1 312 ? -24.856 -1.821 50.304 1.00 93.06 312 ALA A C 1
ATOM 2453 O O . ALA A 1 312 ? -24.396 -1.531 49.194 1.00 93.06 312 ALA A O 1
ATOM 2454 N N . LEU A 1 313 ? -25.195 -0.882 51.193 1.00 93.44 313 LEU A N 1
ATOM 2455 C CA . LEU A 1 313 ? -25.053 0.555 50.951 1.00 93.44 313 LEU A CA 1
ATOM 2456 C C . LEU A 1 313 ? -23.740 1.127 51.482 1.00 93.44 313 LEU A C 1
ATOM 2458 O O . LEU A 1 313 ? -23.391 2.235 51.089 1.00 93.44 313 LEU A O 1
ATOM 2462 N N . GLU A 1 314 ? -22.987 0.385 52.294 1.00 91.00 314 GLU A N 1
ATOM 2463 C CA . GLU A 1 314 ? -21.712 0.835 52.862 1.00 91.00 314 GLU A CA 1
ATOM 2464 C C . GLU A 1 314 ? -20.742 1.347 51.786 1.00 91.00 314 GLU A C 1
ATOM 2466 O O . GLU A 1 314 ? -20.161 2.417 51.931 1.00 91.00 314 GLU A O 1
ATOM 2471 N N . GLN A 1 315 ? -20.621 0.632 50.662 1.00 84.25 315 GLN A N 1
ATOM 2472 C CA . GLN A 1 315 ? -19.718 1.026 49.573 1.00 84.25 315 GLN A CA 1
ATOM 2473 C C . GLN A 1 315 ? -20.338 2.037 48.603 1.00 84.25 315 GLN A C 1
ATOM 2475 O O . GLN A 1 315 ? -19.659 2.951 48.143 1.00 84.25 315 GLN A O 1
ATOM 2480 N N . SER A 1 316 ? -21.615 1.864 48.252 1.00 87.50 316 SER A N 1
ATOM 2481 C CA . SER A 1 316 ? -22.263 2.689 47.221 1.00 87.50 316 SER A CA 1
ATOM 2482 C C . SER A 1 316 ? -22.732 4.044 47.753 1.00 87.50 316 SER A C 1
ATOM 2484 O O . SER A 1 316 ? -22.749 5.026 47.018 1.00 87.50 316 SER A O 1
ATOM 2486 N N . HIS A 1 317 ? -23.096 4.103 49.033 1.00 92.12 317 HIS A N 1
ATOM 2487 C CA . HIS A 1 317 ? -23.680 5.265 49.690 1.00 92.12 317 HIS A CA 1
ATOM 2488 C C . HIS A 1 317 ? -23.164 5.414 51.139 1.00 92.12 317 HIS A C 1
ATOM 2490 O O . HIS A 1 317 ? -23.962 5.446 52.084 1.00 92.12 317 HIS A O 1
ATOM 2496 N N . PRO A 1 318 ? -21.840 5.565 51.341 1.00 91.50 318 PRO A N 1
ATOM 2497 C CA . PRO A 1 318 ? -21.195 5.496 52.662 1.00 91.50 318 PRO A CA 1
ATOM 2498 C C . PRO A 1 318 ? -21.695 6.539 53.672 1.00 91.50 318 PRO A C 1
ATOM 2500 O O . PRO A 1 318 ? -21.557 6.369 54.879 1.00 91.50 318 PRO A O 1
ATOM 2503 N N . HIS A 1 319 ? -22.291 7.632 53.197 1.00 91.88 319 HIS A N 1
ATOM 2504 C CA . HIS A 1 319 ? -22.798 8.719 54.031 1.00 91.88 319 HIS A CA 1
ATOM 2505 C C . HIS A 1 319 ? -24.163 8.415 54.674 1.00 91.88 319 HIS A C 1
ATOM 2507 O O . HIS A 1 319 ? -24.498 9.025 55.688 1.00 91.88 319 HIS A O 1
ATOM 2513 N N . LEU A 1 320 ? -24.967 7.493 54.124 1.00 94.31 320 LEU A N 1
ATOM 2514 C CA . LEU A 1 320 ? -26.364 7.319 54.551 1.00 94.31 320 LEU A CA 1
ATOM 2515 C C . LEU A 1 320 ? -26.491 6.753 55.966 1.00 94.31 320 LEU A C 1
ATOM 2517 O O . LEU A 1 320 ? -27.329 7.231 56.735 1.00 94.31 320 LEU A O 1
ATOM 2521 N N . GLN A 1 321 ? -25.667 5.766 56.327 1.00 93.38 321 GLN A N 1
ATOM 2522 C CA . GLN A 1 321 ? -25.695 5.185 57.669 1.00 93.38 321 GLN A CA 1
ATOM 2523 C C . GLN A 1 321 ? -25.229 6.186 58.743 1.00 93.38 321 GLN A C 1
ATOM 2525 O O . GLN A 1 321 ? -26.020 6.444 59.656 1.00 93.38 321 GLN A O 1
ATOM 2530 N N . PRO A 1 322 ? -24.050 6.831 58.625 1.00 94.44 322 PRO A N 1
ATOM 2531 C CA . PRO A 1 322 ? -23.633 7.869 59.569 1.00 94.44 322 PRO A CA 1
ATOM 2532 C C . PRO A 1 322 ? -24.648 9.012 59.680 1.00 94.44 322 PRO A C 1
ATOM 2534 O O . PRO A 1 322 ? -24.940 9.477 60.782 1.00 94.44 322 PRO A O 1
ATOM 2537 N N . ARG A 1 323 ? -25.258 9.422 58.558 1.00 95.25 323 ARG A N 1
ATOM 2538 C CA . ARG A 1 323 ? -26.310 10.449 58.543 1.00 95.25 323 ARG A CA 1
ATOM 2539 C C . ARG A 1 323 ? -27.532 10.019 59.341 1.00 95.25 323 ARG A C 1
ATOM 2541 O O . ARG A 1 323 ? -28.071 10.806 60.114 1.00 95.25 323 ARG A O 1
ATOM 2548 N N . ALA A 1 324 ? -27.987 8.783 59.152 1.00 93.88 324 ALA A N 1
ATOM 2549 C CA . ALA A 1 324 ? -29.1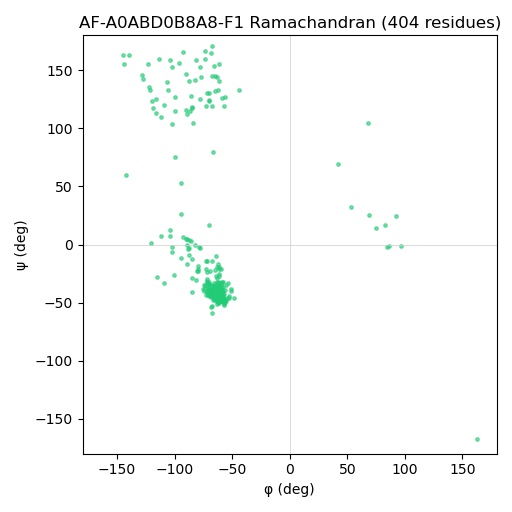30 8.241 59.874 1.00 93.88 324 ALA A CA 1
ATOM 2550 C C . ALA A 1 324 ? -28.844 8.116 61.380 1.00 93.88 324 ALA A C 1
ATOM 2552 O O . ALA A 1 324 ? -29.719 8.417 62.189 1.00 93.88 324 ALA A O 1
ATOM 2553 N N . GLU A 1 325 ? -27.635 7.702 61.762 1.00 94.25 325 GLU A N 1
ATOM 2554 C CA . GLU A 1 325 ? -27.203 7.599 63.160 1.00 94.25 325 GLU A CA 1
ATOM 2555 C C . GLU A 1 325 ? -27.111 8.971 63.833 1.00 94.25 325 GLU A C 1
ATOM 2557 O O . GLU A 1 325 ? -27.709 9.169 64.889 1.00 94.25 325 GLU A O 1
ATOM 2562 N N . TRP A 1 326 ? -26.477 9.950 63.182 1.00 95.94 326 TRP A N 1
ATOM 2563 C CA . TRP A 1 326 ? -26.454 11.338 63.645 1.00 95.94 326 TRP A CA 1
ATOM 2564 C C . TRP A 1 326 ? -27.866 11.927 63.762 1.00 95.94 326 TRP A C 1
ATOM 2566 O O . TRP A 1 326 ? -28.231 12.505 64.782 1.00 95.94 326 TRP A O 1
ATOM 2576 N N . ALA A 1 327 ? -28.721 11.739 62.758 1.00 95.62 327 ALA A N 1
ATOM 2577 C CA . ALA A 1 327 ? -30.069 12.299 62.780 1.00 95.62 327 ALA A CA 1
ATOM 2578 C C . ALA A 1 327 ? -30.947 11.713 63.902 1.00 95.62 327 ALA A C 1
ATOM 2580 O O . ALA A 1 327 ? -31.927 12.348 64.302 1.00 95.62 327 ALA A O 1
ATOM 2581 N N . LYS A 1 328 ? -30.624 10.521 64.429 1.00 95.25 328 LYS A N 1
ATOM 2582 C CA . LYS A 1 328 ? -31.295 9.951 65.611 1.00 95.25 328 LYS A CA 1
ATOM 2583 C C . LYS A 1 328 ? -30.922 10.686 66.899 1.00 95.25 328 LYS A C 1
ATOM 2585 O O . LYS A 1 328 ? -31.708 10.641 67.839 1.00 95.25 328 LYS A O 1
ATOM 2590 N N . THR A 1 329 ? -29.772 11.362 66.952 1.00 95.50 329 THR A N 1
ATOM 2591 C CA . THR A 1 329 ? -29.336 12.134 68.127 1.00 95.50 329 THR A CA 1
ATOM 2592 C C . THR A 1 329 ? -29.816 13.584 68.103 1.00 95.50 329 THR A C 1
ATOM 2594 O O . THR A 1 329 ? -29.792 14.243 69.136 1.00 95.50 329 THR A O 1
ATOM 2597 N N . VAL A 1 330 ? -30.241 14.096 66.944 1.00 95.62 330 VAL A N 1
ATOM 2598 C CA . VAL A 1 330 ? -30.690 15.488 66.786 1.00 95.62 330 VAL A CA 1
ATOM 2599 C C . VAL A 1 330 ? -32.163 15.621 67.157 1.00 95.62 330 VAL A C 1
ATOM 2601 O O . VAL A 1 330 ? -33.039 15.058 66.493 1.00 95.62 330 VAL A O 1
ATOM 2604 N N . SER A 1 331 ? -32.437 16.420 68.187 1.00 94.81 331 SER A N 1
ATOM 2605 C CA . SER A 1 331 ? -33.798 16.770 68.595 1.00 94.81 331 SER A CA 1
ATOM 2606 C C . SER A 1 331 ? -34.496 17.645 67.547 1.00 94.81 331 SER A C 1
ATOM 2608 O O . SER A 1 331 ? -33.880 18.519 66.929 1.00 94.81 331 SER A O 1
ATOM 2610 N N . ILE A 1 332 ? -35.811 17.480 67.370 1.00 92.50 332 ILE A N 1
ATOM 2611 C CA . ILE A 1 332 ? -36.595 18.344 66.464 1.00 92.50 332 ILE A CA 1
ATOM 2612 C C . ILE A 1 332 ? -36.590 19.822 66.879 1.00 92.50 332 ILE A C 1
ATOM 2614 O O . ILE A 1 332 ? -36.778 20.695 66.029 1.00 92.50 332 ILE A O 1
ATOM 2618 N N . HIS A 1 333 ? -36.301 20.126 68.150 1.00 92.31 333 HIS A N 1
ATOM 2619 C CA . HIS A 1 333 ? -36.120 21.500 68.637 1.00 92.31 333 HIS A CA 1
ATOM 2620 C C . HIS A 1 333 ? -34.910 22.195 67.997 1.00 92.31 333 HIS A C 1
ATOM 2622 O O . HIS A 1 333 ? -34.905 23.411 67.823 1.00 92.31 333 HIS A O 1
ATOM 2628 N N . GLU A 1 334 ? -33.901 21.432 67.577 1.00 91.56 334 GLU A N 1
ATOM 2629 C CA . GLU A 1 334 ? -32.662 21.945 66.979 1.00 91.56 334 GLU A CA 1
ATOM 2630 C C . GLU A 1 334 ? -32.751 22.135 65.456 1.00 91.56 334 GLU A C 1
ATOM 2632 O O . GLU A 1 334 ? -31.794 22.599 64.821 1.00 91.56 334 GLU A O 1
ATOM 2637 N N . CYS A 1 335 ? -33.893 21.767 64.867 1.00 90.31 335 CYS A N 1
ATOM 2638 C CA . CYS A 1 335 ? -34.143 21.799 63.426 1.00 90.31 335 CYS A CA 1
ATOM 2639 C C . CYS A 1 335 ? -34.710 23.144 62.938 1.00 90.31 335 CYS A C 1
ATOM 2641 O O . CYS A 1 335 ? -35.074 23.266 61.773 1.00 90.31 335 CYS A O 1
ATOM 2643 N N . GLY A 1 336 ? -34.819 24.152 63.814 1.00 87.62 336 GLY A N 1
ATOM 2644 C CA . GLY A 1 336 ? -35.348 25.472 63.446 1.00 87.62 336 GLY A CA 1
ATOM 2645 C C . GLY A 1 336 ? -36.846 25.464 63.119 1.00 87.62 336 GLY A C 1
ATOM 2646 O O . GLY A 1 336 ? -37.323 26.302 62.353 1.00 87.62 336 GLY A O 1
ATOM 2647 N N . LEU A 1 337 ? -37.591 24.505 63.676 1.00 88.56 337 LEU A N 1
ATOM 2648 C CA . LEU A 1 337 ? -39.024 24.359 63.448 1.00 88.56 337 LEU A CA 1
ATOM 2649 C C . LEU A 1 337 ? -39.836 25.384 64.262 1.00 88.56 337 LEU A C 1
ATOM 2651 O O . LEU A 1 337 ? -39.494 25.675 65.409 1.00 88.56 337 LEU A O 1
ATOM 2655 N N . PRO A 1 338 ? -40.955 25.918 63.731 1.00 84.50 338 PRO A N 1
ATOM 2656 C CA . PRO A 1 338 ? -41.826 26.795 64.507 1.00 84.50 338 PRO A CA 1
ATOM 2657 C C . PRO A 1 338 ? -42.411 26.065 65.734 1.00 84.50 338 PRO A C 1
ATOM 2659 O O . PRO A 1 338 ? -42.889 24.937 65.573 1.00 84.50 338 PRO A O 1
ATOM 2662 N N . PRO A 1 339 ? -42.531 26.703 66.917 1.00 83.56 339 PRO A N 1
ATOM 2663 C CA . PRO A 1 339 ? -43.046 26.054 68.133 1.00 83.56 339 PRO A CA 1
ATOM 2664 C C . PRO A 1 339 ? -44.417 25.382 67.964 1.00 83.56 339 PRO A C 1
ATOM 2666 O O . PRO A 1 339 ? -44.673 24.315 68.515 1.00 83.56 339 PRO A O 1
ATOM 2669 N N . ARG A 1 340 ? -45.282 25.960 67.116 1.00 84.88 340 ARG A N 1
ATOM 2670 C CA . ARG A 1 340 ? -46.603 25.407 66.761 1.00 84.88 340 ARG A CA 1
ATOM 2671 C C . ARG A 1 340 ? -46.559 24.039 66.060 1.00 84.88 340 ARG A C 1
ATOM 2673 O O . ARG A 1 340 ? -47.595 23.397 65.955 1.00 84.88 340 ARG A O 1
ATOM 2680 N N . THR A 1 341 ? -45.404 23.637 65.528 1.00 86.94 341 THR A N 1
ATOM 2681 C CA . THR A 1 341 ? -45.202 22.363 64.812 1.00 86.94 341 THR A CA 1
ATOM 2682 C C . THR A 1 341 ? -44.538 21.297 65.671 1.00 86.94 341 THR A C 1
ATOM 2684 O O . THR A 1 341 ? -44.783 20.120 65.452 1.00 86.94 341 THR A O 1
ATOM 2687 N N . ILE A 1 342 ? -43.764 21.707 66.678 1.00 89.94 342 ILE A N 1
ATOM 2688 C CA . ILE A 1 342 ? -42.988 20.807 67.532 1.00 89.94 342 ILE A CA 1
ATOM 2689 C C . ILE A 1 342 ? -43.914 19.962 68.409 1.00 89.94 342 ILE A C 1
ATOM 2691 O O . ILE A 1 342 ? -43.863 18.740 68.339 1.00 89.94 342 ILE A O 1
ATOM 2695 N N . LYS A 1 343 ? -44.826 20.596 69.160 1.00 89.56 343 LYS A N 1
ATOM 2696 C CA . LYS A 1 343 ? -45.724 19.882 70.082 1.00 89.56 343 LYS A CA 1
ATOM 2697 C C . LYS A 1 343 ? -46.564 18.789 69.386 1.00 89.56 343 LYS A C 1
ATOM 2699 O O . LYS A 1 343 ? -46.573 17.670 69.886 1.00 89.56 343 LYS A O 1
ATOM 2704 N N . PRO A 1 344 ? -47.209 19.039 68.225 1.00 90.31 344 PRO A N 1
ATOM 2705 C CA . PRO A 1 344 ? -47.896 17.978 67.483 1.00 90.31 344 PRO A CA 1
ATOM 2706 C C . PRO A 1 344 ? -46.988 16.825 67.029 1.00 90.31 344 PRO A C 1
ATOM 2708 O O . PRO A 1 344 ? -47.433 15.681 67.001 1.00 90.31 344 PRO A O 1
ATOM 2711 N N . LEU A 1 345 ? -45.732 17.109 66.660 1.00 90.00 345 LEU A N 1
ATOM 2712 C CA . LEU A 1 345 ? -44.766 16.079 66.264 1.00 90.00 345 LEU A CA 1
ATOM 2713 C C . LEU A 1 345 ? -44.334 15.227 67.466 1.00 90.00 345 LEU A C 1
ATOM 2715 O O . LEU A 1 345 ? -44.341 14.003 67.361 1.00 90.00 345 LEU A O 1
ATOM 2719 N N . GLU A 1 346 ? -44.042 15.843 68.615 1.00 91.12 346 GLU A N 1
ATOM 2720 C CA . GLU A 1 346 ? -43.698 15.131 69.857 1.00 91.12 346 GLU A CA 1
ATOM 2721 C C . GLU A 1 346 ? -44.855 14.268 70.364 1.00 91.12 346 GLU A C 1
ATOM 2723 O O . GLU A 1 346 ? -44.649 13.105 70.706 1.00 91.12 346 GLU A O 1
ATOM 2728 N N . GLU A 1 347 ? -46.084 14.799 70.355 1.00 90.44 347 GLU A N 1
ATOM 2729 C CA . GLU A 1 347 ? -47.294 14.045 70.718 1.00 90.44 347 GLU A CA 1
ATOM 2730 C C . GLU A 1 347 ? -47.529 12.845 69.782 1.00 90.44 347 GLU A C 1
ATOM 2732 O O . GLU A 1 347 ? -48.103 11.840 70.198 1.00 90.44 347 GLU A O 1
ATOM 2737 N N . ALA A 1 348 ? -47.048 12.918 68.536 1.00 88.94 348 ALA A N 1
ATOM 2738 C CA . ALA A 1 348 ? -47.043 11.811 67.580 1.00 88.94 348 ALA A CA 1
ATOM 2739 C C . ALA A 1 348 ? -45.802 10.899 67.686 1.00 88.94 348 ALA A C 1
ATOM 2741 O O . ALA A 1 348 ? -45.642 9.985 66.876 1.00 88.94 348 ALA A O 1
ATOM 2742 N N . GLY A 1 349 ? -44.915 11.133 68.659 1.00 90.00 349 GLY A N 1
ATOM 2743 C CA . GLY A 1 349 ? -43.688 10.364 68.875 1.00 90.00 349 GLY A CA 1
ATOM 2744 C C . GLY A 1 349 ? -42.559 10.659 67.879 1.00 90.00 349 GLY A C 1
ATOM 2745 O O . GLY A 1 349 ? -41.599 9.887 67.806 1.00 90.00 349 GLY A O 1
ATOM 2746 N N . ILE A 1 350 ? -42.665 11.747 67.110 1.00 92.00 350 ILE A N 1
ATOM 2747 C CA . ILE A 1 350 ? -41.700 12.215 66.107 1.00 92.00 350 ILE A CA 1
ATOM 2748 C C . ILE A 1 350 ? -40.847 13.332 66.732 1.00 92.00 350 ILE A C 1
ATOM 2750 O O . ILE A 1 350 ? -41.036 14.509 66.460 1.00 92.00 350 ILE A O 1
ATOM 2754 N N . ASP A 1 351 ? -39.914 12.952 67.597 1.00 93.06 351 ASP A N 1
ATOM 2755 C CA . ASP A 1 351 ? -39.090 13.837 68.439 1.00 93.06 351 ASP A CA 1
ATOM 2756 C C . ASP A 1 351 ? -37.648 14.043 67.930 1.00 93.06 351 ASP A C 1
ATOM 2758 O O . ASP A 1 351 ? -36.913 14.885 68.449 1.00 93.06 351 ASP A O 1
ATOM 2762 N N . THR A 1 352 ? -37.238 13.324 66.882 1.00 95.19 352 THR A N 1
ATOM 2763 C CA . THR A 1 352 ? -35.900 13.443 66.282 1.00 95.19 352 THR A CA 1
ATOM 2764 C C . THR A 1 352 ? -35.946 13.785 64.799 1.00 95.19 352 THR A C 1
ATOM 2766 O O . THR A 1 352 ? -36.909 13.462 64.093 1.00 95.19 352 THR A O 1
ATOM 2769 N N . LEU A 1 353 ? -34.864 14.395 64.308 1.00 94.62 353 LEU A N 1
ATOM 2770 C CA . LEU A 1 353 ? -34.664 14.680 62.887 1.00 94.62 353 LEU A CA 1
ATOM 2771 C C . LEU A 1 353 ? -34.847 13.409 62.043 1.00 94.62 353 LEU A C 1
ATOM 2773 O O . LEU A 1 353 ? -35.587 13.425 61.061 1.00 94.62 353 LEU A O 1
ATOM 2777 N N . TYR A 1 354 ? -34.257 12.286 62.466 1.00 93.94 354 TYR A N 1
ATOM 2778 C CA . TYR A 1 354 ? -34.404 10.995 61.786 1.00 93.94 354 TYR A CA 1
ATOM 2779 C C . TYR A 1 354 ? -35.868 10.589 61.614 1.00 93.94 354 TYR A C 1
ATOM 2781 O O . TYR A 1 354 ? -36.272 10.173 60.525 1.00 93.94 354 TYR A O 1
ATOM 2789 N N . LYS A 1 355 ? -36.681 10.709 62.672 1.00 91.50 355 LYS A N 1
ATOM 2790 C CA . LYS A 1 355 ? -38.095 10.334 62.609 1.00 91.50 355 LYS A CA 1
ATOM 2791 C C . LYS A 1 355 ? -38.857 11.255 61.662 1.00 91.50 355 LYS A C 1
ATOM 2793 O O . LYS A 1 355 ? -39.617 10.737 60.852 1.00 91.50 355 LYS A O 1
ATOM 2798 N N . VAL A 1 356 ? -38.623 12.569 61.688 1.00 91.12 356 VAL A N 1
ATOM 2799 C CA . VAL A 1 356 ? -39.252 13.500 60.731 1.00 91.12 356 VAL A CA 1
ATOM 2800 C C . VAL A 1 356 ? -38.929 13.084 59.296 1.00 91.12 356 VAL A C 1
ATOM 2802 O O . VAL A 1 356 ? -39.830 12.885 58.479 1.00 91.12 356 VAL A O 1
ATOM 2805 N N . MET A 1 357 ? -37.647 12.880 59.005 1.00 91.12 357 MET A N 1
ATOM 2806 C CA . MET A 1 357 ? -37.180 12.607 57.650 1.00 91.12 357 MET A CA 1
ATOM 2807 C C . MET A 1 357 ? -37.564 11.205 57.144 1.00 91.12 357 MET A C 1
ATOM 2809 O O . MET A 1 357 ? -37.887 11.029 55.971 1.00 91.12 357 MET A O 1
ATOM 2813 N N . SER A 1 358 ? -37.660 10.216 58.035 1.00 88.19 358 SER A N 1
ATOM 2814 C CA . SER A 1 358 ? -38.128 8.860 57.702 1.00 88.19 358 SER A CA 1
ATOM 2815 C C . SER A 1 358 ? -39.637 8.780 57.414 1.00 88.19 358 SER A C 1
ATOM 2817 O O . SER A 1 358 ? -40.105 7.773 56.880 1.00 88.19 358 SER A O 1
ATOM 2819 N N . HIS A 1 359 ? -40.412 9.817 57.765 1.00 83.38 359 HIS A N 1
ATOM 2820 C CA . HIS A 1 359 ? -41.879 9.862 57.643 1.00 83.38 359 HIS A CA 1
ATOM 2821 C C . HIS A 1 359 ? -42.388 10.718 56.463 1.00 83.38 359 HIS A C 1
ATOM 2823 O O . HIS A 1 359 ? -43.602 10.905 56.316 1.00 83.38 359 HIS A O 1
ATOM 2829 N N . GLN A 1 360 ? -41.493 11.195 55.589 1.00 70.81 360 GLN A N 1
ATOM 2830 C CA . GLN A 1 360 ? -41.811 12.075 54.451 1.00 70.81 360 GLN A CA 1
ATOM 2831 C C . GLN A 1 360 ? -42.768 11.467 53.405 1.00 70.81 360 GLN A C 1
ATOM 2833 O O . GLN A 1 360 ? -43.418 12.202 52.667 1.00 70.81 360 GLN A O 1
ATOM 2838 N N . GLY A 1 361 ? -42.916 10.139 53.366 1.00 56.28 361 GLY A N 1
ATOM 2839 C CA . GLY A 1 361 ? -43.755 9.411 52.406 1.00 56.28 361 GLY A CA 1
ATOM 2840 C C . GLY A 1 361 ? -45.181 9.082 52.872 1.00 56.28 361 GLY A C 1
ATOM 2841 O O . GLY A 1 361 ? -45.567 7.921 52.779 1.00 56.28 361 GLY A O 1
ATOM 2842 N N . ASN A 1 362 ? -45.968 10.070 53.331 1.00 59.53 362 ASN A N 1
ATOM 2843 C CA . ASN A 1 362 ? -47.405 9.969 53.718 1.00 59.53 362 ASN A CA 1
ATOM 2844 C C . ASN A 1 362 ? -47.722 9.669 55.200 1.00 59.53 362 ASN A C 1
ATOM 2846 O O . ASN A 1 362 ? -48.772 9.084 55.510 1.00 59.53 362 ASN A O 1
ATOM 2850 N N . LYS A 1 363 ? -46.816 10.006 56.128 1.00 69.75 363 LYS A N 1
ATOM 2851 C CA . LYS A 1 363 ? -47.102 9.904 57.572 1.00 69.75 363 LYS A CA 1
ATOM 2852 C C . LYS A 1 363 ? -47.107 11.249 58.306 1.00 69.75 363 LYS A C 1
ATOM 2854 O O . LYS A 1 363 ? -47.832 11.371 59.288 1.00 69.75 363 LYS A O 1
ATOM 2859 N N . LEU A 1 364 ? -46.364 12.259 57.842 1.00 80.69 364 LEU A N 1
ATOM 2860 C CA . LEU A 1 364 ? -46.334 13.585 58.486 1.00 80.69 364 LEU A CA 1
ATOM 2861 C C . LEU A 1 364 ? -47.651 14.365 58.345 1.00 80.69 364 LEU A C 1
ATOM 2863 O O . LEU A 1 364 ? -48.054 15.064 59.267 1.00 80.69 364 LEU A O 1
ATOM 2867 N N . ASP A 1 365 ? -48.339 14.225 57.215 1.00 80.62 365 ASP A N 1
ATOM 2868 C CA . ASP A 1 365 ? -49.642 14.841 56.929 1.00 80.62 365 ASP A CA 1
ATOM 2869 C C . ASP A 1 365 ? -50.806 14.199 57.704 1.00 80.62 365 ASP A C 1
ATOM 2871 O O . ASP A 1 365 ? -51.891 14.772 57.793 1.00 80.62 365 ASP A O 1
ATOM 2875 N N . LYS A 1 366 ? -50.577 13.019 58.293 1.00 82.75 366 LYS A N 1
ATOM 2876 C CA . LYS A 1 366 ? -51.528 12.323 59.172 1.00 82.75 366 LYS A CA 1
ATOM 2877 C C . LYS A 1 366 ? -51.413 12.747 60.635 1.00 82.75 366 LYS A C 1
ATOM 2879 O O . LYS A 1 366 ? -52.264 12.374 61.442 1.00 82.75 366 LYS A O 1
ATOM 2884 N N . VAL A 1 367 ? -50.385 13.520 60.994 1.00 85.94 367 VAL A N 1
ATOM 2885 C CA . VAL A 1 367 ? -50.236 14.063 62.347 1.00 85.94 367 VAL A CA 1
ATOM 2886 C C . VAL A 1 367 ? -51.299 15.135 62.569 1.00 85.94 367 VAL A C 1
ATOM 2888 O O . VAL A 1 367 ? -51.399 16.116 61.826 1.00 85.94 367 VAL A O 1
ATOM 2891 N N . LYS A 1 368 ? -52.106 14.961 63.617 1.00 84.44 368 LYS A N 1
ATOM 2892 C CA . LYS A 1 368 ? -53.180 15.896 63.961 1.00 84.44 368 LYS A CA 1
ATOM 2893 C C . LYS A 1 368 ? -52.607 17.305 64.160 1.00 84.44 368 LYS A C 1
ATOM 2895 O O . LYS A 1 368 ? -51.795 17.528 65.047 1.00 84.44 368 LYS A O 1
ATOM 2900 N N . GLY A 1 369 ? -53.061 18.261 63.349 1.00 83.06 369 GLY A N 1
ATOM 2901 C CA . GLY A 1 369 ? -52.601 19.656 63.399 1.00 83.06 369 GLY A CA 1
ATOM 2902 C C . GLY A 1 369 ? -51.499 20.017 62.394 1.00 83.06 369 GLY A C 1
ATOM 2903 O O . GLY A 1 369 ? -51.130 21.189 62.317 1.00 83.06 369 GLY A O 1
ATOM 2904 N N . ILE A 1 370 ? -51.020 19.067 61.582 1.00 85.62 370 ILE A N 1
ATOM 2905 C CA . ILE A 1 370 ? -50.028 19.307 60.526 1.00 85.62 370 ILE A CA 1
ATOM 2906 C C . ILE A 1 370 ? -50.681 19.120 59.151 1.00 85.62 370 ILE A C 1
ATOM 2908 O O . ILE A 1 370 ? -51.009 18.015 58.744 1.00 85.62 370 ILE A O 1
ATOM 2912 N N . GLY A 1 371 ? -50.872 20.219 58.415 1.00 83.38 371 GLY A N 1
ATOM 2913 C CA . GLY A 1 371 ? -51.361 20.182 57.030 1.00 83.38 371 GLY A CA 1
ATOM 2914 C C . GLY A 1 371 ? -50.228 20.145 55.998 1.00 83.38 371 GLY A C 1
ATOM 2915 O O . GLY A 1 371 ? -49.093 20.502 56.307 1.00 83.38 371 GLY A O 1
ATOM 2916 N N . ALA A 1 372 ? -50.540 19.816 54.740 1.00 82.12 372 ALA A N 1
ATOM 2917 C CA . ALA A 1 372 ? -49.560 19.650 53.653 1.00 82.12 372 ALA A CA 1
ATOM 2918 C C . ALA A 1 372 ? -48.572 20.827 53.481 1.00 82.12 372 ALA A C 1
ATOM 2920 O O . ALA A 1 372 ? -47.374 20.622 53.296 1.00 82.12 372 ALA A O 1
ATOM 2921 N N . LYS A 1 373 ? -49.041 22.078 53.611 1.00 82.94 373 LYS A N 1
ATOM 2922 C CA . LYS A 1 373 ? -48.168 23.267 53.551 1.00 82.94 373 LYS A CA 1
ATOM 2923 C C . LYS A 1 373 ? -47.139 23.290 54.688 1.00 82.94 373 LYS A C 1
ATOM 2925 O O . LYS A 1 373 ? -46.009 23.724 54.490 1.00 82.94 373 LYS A O 1
ATOM 2930 N N . LEU A 1 374 ? -47.543 22.844 55.875 1.00 86.12 374 LEU A N 1
ATOM 2931 C CA . LEU A 1 374 ? -46.684 22.789 57.052 1.00 86.12 374 LEU A CA 1
ATOM 2932 C C . LEU A 1 374 ? -45.686 21.633 56.948 1.00 86.12 374 LEU A C 1
ATOM 2934 O O . LEU A 1 374 ? -44.537 21.817 57.325 1.00 86.12 374 LEU A O 1
ATOM 2938 N N . VAL A 1 375 ? -46.089 20.503 56.353 1.00 87.25 375 VAL A N 1
ATOM 2939 C CA . VAL A 1 375 ? -45.178 19.393 56.023 1.00 87.25 375 VAL A CA 1
ATOM 2940 C C . VAL A 1 375 ? -44.018 19.890 55.164 1.00 87.25 375 VAL A C 1
ATOM 2942 O O . VAL A 1 375 ? -42.871 19.658 55.525 1.00 87.25 375 VAL A O 1
ATOM 2945 N N . GLY A 1 376 ? -44.291 20.645 54.093 1.00 85.88 376 GLY A N 1
ATOM 2946 C CA . GLY A 1 376 ? -43.232 21.208 53.247 1.00 85.88 376 GLY A CA 1
ATOM 2947 C C . GLY A 1 376 ? -42.265 22.122 54.011 1.00 85.88 376 GLY A C 1
ATOM 2948 O O . GLY A 1 376 ? -41.060 22.055 53.797 1.00 85.88 376 GLY A O 1
ATOM 2949 N N . GLN A 1 377 ? -42.770 22.934 54.948 1.00 87.88 377 GLN A N 1
ATOM 2950 C CA . GLN A 1 377 ? -41.930 23.796 55.793 1.00 87.88 377 GLN A CA 1
ATOM 2951 C C . GLN A 1 377 ? -41.077 22.999 56.785 1.00 87.88 377 GLN A C 1
ATOM 2953 O O . GLN A 1 377 ? -39.908 23.324 56.974 1.00 87.88 377 GLN A O 1
ATOM 2958 N N . ILE A 1 378 ? -41.657 21.966 57.405 1.00 90.31 378 ILE A N 1
ATOM 2959 C CA . ILE A 1 378 ? -40.960 21.081 58.344 1.00 90.31 378 ILE A CA 1
ATOM 2960 C C . ILE A 1 378 ? -39.833 20.344 57.620 1.00 90.31 378 ILE A C 1
ATOM 2962 O O . ILE A 1 378 ? -38.687 20.390 58.056 1.00 90.31 378 ILE A O 1
ATOM 2966 N N . VAL A 1 379 ? -40.157 19.722 56.483 1.00 89.38 379 VAL A N 1
ATOM 2967 C CA . VAL A 1 379 ? -39.196 18.994 55.650 1.00 89.38 379 VAL A CA 1
ATOM 2968 C C . VAL A 1 379 ? -38.067 19.911 55.204 1.00 89.38 379 VAL A C 1
ATOM 2970 O O . VAL A 1 379 ? -36.911 19.578 55.429 1.00 89.38 379 VAL A O 1
ATOM 2973 N N . TYR A 1 380 ? -38.383 21.093 54.675 1.00 90.00 380 TYR A N 1
ATOM 2974 C CA . TYR A 1 380 ? -37.370 22.045 54.225 1.00 90.00 380 TYR A CA 1
ATOM 2975 C C . TYR A 1 380 ? -36.413 22.478 55.348 1.00 90.00 380 TYR A C 1
ATOM 2977 O O . TYR A 1 380 ? -35.199 22.499 55.157 1.00 90.00 380 TYR A O 1
ATOM 2985 N N . ALA A 1 381 ? -36.935 22.803 56.536 1.00 91.56 381 ALA A N 1
ATOM 2986 C CA . ALA A 1 381 ? -36.106 23.204 57.674 1.00 91.56 381 ALA A CA 1
ATOM 2987 C C . ALA A 1 381 ? -35.178 22.068 58.141 1.00 91.56 381 ALA A C 1
ATOM 2989 O O . ALA A 1 381 ? -33.989 22.284 58.379 1.00 91.56 381 ALA A O 1
ATOM 2990 N N . CYS A 1 382 ? -35.703 20.843 58.201 1.00 92.69 382 CYS A N 1
ATOM 2991 C CA . CYS A 1 382 ? -34.916 19.654 58.499 1.00 92.69 382 CYS A CA 1
ATOM 2992 C C . CYS A 1 382 ? -33.860 19.374 57.412 1.00 92.69 382 CYS A C 1
ATOM 2994 O O . CYS A 1 382 ? -32.709 19.120 57.749 1.00 92.69 382 CYS A O 1
ATOM 2996 N N . GLU A 1 383 ? -34.194 19.498 56.125 1.00 91.56 383 GLU A N 1
ATOM 2997 C CA . GLU A 1 383 ? -33.248 19.333 55.010 1.00 91.56 383 GLU A CA 1
ATOM 2998 C C . GLU A 1 383 ? -32.092 20.335 55.060 1.00 91.56 383 GLU A C 1
ATOM 3000 O O . GLU A 1 383 ? -30.957 19.960 54.778 1.00 91.56 383 GLU A O 1
ATOM 3005 N N . LEU A 1 384 ? -32.336 21.588 55.457 1.00 92.38 384 LEU A N 1
ATOM 3006 C CA . LEU A 1 384 ? -31.258 22.566 55.645 1.00 92.38 384 LEU A CA 1
ATOM 3007 C C . LEU A 1 384 ? -30.256 22.107 56.711 1.00 92.38 384 LEU A C 1
ATOM 3009 O O . LEU A 1 384 ? -29.048 22.226 56.513 1.00 92.38 384 LEU A O 1
ATOM 3013 N N . LYS A 1 385 ?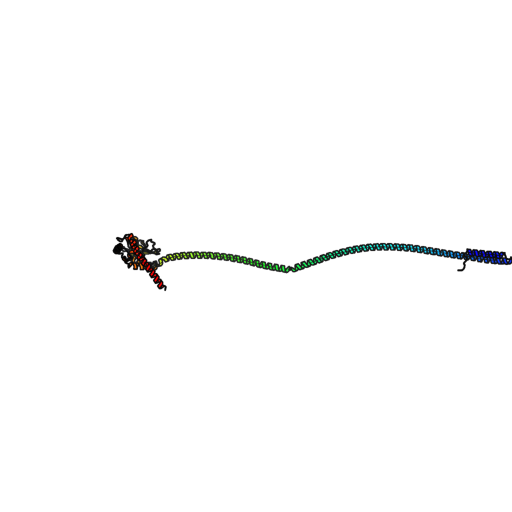 -30.744 21.546 57.824 1.00 93.19 385 LYS A N 1
ATOM 3014 C CA . LYS A 1 385 ? -29.882 20.991 58.877 1.00 93.19 385 LYS A CA 1
ATOM 3015 C C . LYS A 1 385 ? -29.064 19.805 58.363 1.00 93.19 385 LYS A C 1
ATOM 3017 O O . LYS A 1 385 ? -27.891 19.683 58.698 1.00 93.19 385 LYS A O 1
ATOM 3022 N N . VAL A 1 386 ? -29.685 18.955 57.546 1.00 93.56 386 VAL A N 1
ATOM 3023 C CA . VAL A 1 386 ? -29.044 17.783 56.940 1.00 93.56 386 VAL A CA 1
ATOM 3024 C C . VAL A 1 386 ? -27.950 18.194 55.962 1.00 93.56 386 VAL A C 1
ATOM 3026 O O . VAL A 1 386 ? -26.842 17.688 56.074 1.00 93.56 386 VAL A O 1
ATOM 3029 N N . LYS A 1 387 ? -28.215 19.158 55.074 1.00 93.00 387 LYS A N 1
ATOM 3030 C CA . LYS A 1 387 ? -27.217 19.662 54.119 1.00 93.00 387 LYS A CA 1
ATOM 3031 C C . LYS A 1 387 ? -25.965 20.193 54.810 1.00 93.00 387 LYS A C 1
ATOM 3033 O O . LYS A 1 387 ? -24.860 19.869 54.398 1.00 93.00 387 LYS A O 1
ATOM 3038 N N . LEU A 1 388 ? -26.133 20.941 55.903 1.00 92.44 388 LEU A N 1
ATOM 3039 C CA . LEU A 1 388 ? -25.001 21.429 56.698 1.00 92.44 388 LEU A CA 1
ATOM 3040 C C . LEU A 1 388 ? -24.158 20.282 57.271 1.00 92.44 388 LEU A C 1
ATOM 3042 O O . LEU A 1 388 ? -22.933 20.374 57.301 1.00 92.44 388 LEU A O 1
ATOM 3046 N N . TRP A 1 389 ? -24.800 19.203 57.724 1.00 94.69 389 TRP A N 1
ATOM 3047 C CA . TRP A 1 389 ? -24.085 18.016 58.188 1.00 94.69 389 TRP A CA 1
ATOM 3048 C C . TRP A 1 389 ? -23.375 17.296 57.035 1.00 94.69 389 TRP A C 1
ATOM 3050 O O . TRP A 1 389 ? -22.225 16.904 57.191 1.00 94.69 389 TRP A O 1
ATOM 3060 N N . GLU A 1 390 ? -24.017 17.162 55.872 1.00 92.12 390 GLU A N 1
ATOM 3061 C CA . GLU A 1 390 ? -23.429 16.513 54.691 1.00 92.12 390 GLU A CA 1
ATOM 3062 C C . GLU A 1 390 ? -22.188 17.259 54.186 1.00 92.12 390 GLU A C 1
ATOM 3064 O O . GLU A 1 390 ? -21.175 16.629 53.887 1.00 92.12 390 GLU A O 1
ATOM 3069 N N . GLU A 1 391 ? -22.229 18.594 54.161 1.00 92.19 391 GLU A N 1
ATOM 3070 C CA . GLU A 1 391 ? -21.080 19.445 53.824 1.00 92.19 391 GLU A CA 1
ATOM 3071 C C . GLU A 1 391 ? -19.910 19.233 54.799 1.00 92.19 391 GLU A C 1
ATOM 3073 O O . GLU A 1 391 ? -18.762 19.078 54.377 1.00 92.19 391 GLU A O 1
ATOM 3078 N N . GLN A 1 392 ? -20.193 19.169 56.105 1.00 91.19 392 GLN A N 1
ATOM 3079 C CA . GLN A 1 392 ? -19.181 18.915 57.138 1.00 91.19 392 GLN A CA 1
ATOM 3080 C C . GLN A 1 392 ? -18.608 17.497 57.053 1.00 91.19 392 GLN A C 1
ATOM 3082 O O . GLN A 1 392 ? -17.399 17.306 57.176 1.00 91.19 392 GLN A O 1
ATOM 3087 N N . PHE A 1 393 ? -19.463 16.501 56.826 1.00 90.69 393 PHE A N 1
ATOM 3088 C CA . PHE A 1 393 ? -19.062 15.107 56.681 1.00 90.69 393 PHE A CA 1
ATOM 3089 C C . PHE A 1 393 ? -18.145 14.918 55.467 1.00 90.69 393 PHE A C 1
ATOM 3091 O O . PHE A 1 393 ? -17.086 14.302 55.587 1.00 90.69 393 PHE A O 1
ATOM 3098 N N . ALA A 1 394 ? -18.498 15.512 54.323 1.00 88.44 394 ALA A N 1
ATOM 3099 C CA . ALA A 1 394 ? -17.676 15.474 53.117 1.00 88.44 394 ALA A CA 1
ATOM 3100 C C . ALA A 1 394 ? -16.306 16.147 53.322 1.00 88.44 394 ALA A C 1
ATOM 3102 O O . ALA A 1 394 ? -15.282 15.587 52.927 1.00 88.44 394 ALA A O 1
ATOM 3103 N N . ALA A 1 395 ? -16.267 17.309 53.985 1.00 87.31 395 ALA A N 1
ATOM 3104 C CA . ALA A 1 395 ? -15.017 18.003 54.298 1.00 87.31 395 ALA A CA 1
ATOM 3105 C C . ALA A 1 395 ? -14.102 17.176 55.224 1.00 87.31 395 ALA A C 1
ATOM 3107 O O . ALA A 1 395 ? -12.888 17.128 55.015 1.00 87.31 395 ALA A O 1
ATOM 3108 N N . ASN A 1 396 ? -14.677 16.485 56.215 1.00 85.88 396 ASN A N 1
ATOM 3109 C CA . ASN A 1 396 ? -13.927 15.625 57.131 1.00 85.88 396 ASN A CA 1
ATOM 3110 C C . ASN A 1 396 ? -13.348 14.389 56.424 1.00 85.88 396 ASN A C 1
ATOM 3112 O O . ASN A 1 396 ? -12.181 14.069 56.642 1.00 85.88 396 ASN A O 1
ATOM 3116 N N . GLN A 1 397 ? -14.107 13.745 55.528 1.00 82.69 397 GLN A N 1
ATOM 3117 C CA . GLN A 1 397 ? -13.596 12.603 54.759 1.00 82.69 397 GLN A CA 1
ATOM 3118 C C . GLN A 1 397 ? -12.447 12.985 53.820 1.00 82.69 397 GLN A C 1
ATOM 3120 O O . GLN A 1 397 ? -11.466 12.251 53.717 1.00 82.69 397 GLN A O 1
ATOM 3125 N N . GLN A 1 398 ? -12.521 14.150 53.168 1.00 75.38 398 GLN A N 1
ATOM 3126 C CA . GLN A 1 398 ? -11.421 14.645 52.330 1.00 75.38 398 GLN A CA 1
ATOM 3127 C C . GLN A 1 398 ? -10.151 14.890 53.158 1.00 75.38 398 GLN A C 1
ATOM 3129 O O . GLN A 1 398 ? -9.053 14.525 52.741 1.00 75.38 398 GLN A O 1
ATOM 3134 N N . ALA A 1 399 ? -10.290 15.465 54.355 1.00 72.56 399 ALA A N 1
ATOM 3135 C CA . ALA A 1 399 ? -9.163 15.712 55.250 1.00 72.56 399 ALA A CA 1
ATOM 3136 C C . ALA A 1 399 ? -8.511 14.418 55.780 1.00 72.56 399 ALA A C 1
ATOM 3138 O O . ALA A 1 399 ? -7.297 14.400 55.988 1.00 72.56 399 ALA A O 1
ATOM 3139 N N . GLU A 1 400 ? -9.281 13.348 55.994 1.00 71.06 400 GLU A N 1
ATOM 3140 C CA . GLU A 1 400 ? -8.755 12.029 56.380 1.00 71.06 400 GLU A CA 1
ATOM 3141 C C . GLU A 1 400 ? -8.045 11.325 55.216 1.00 71.06 400 GLU A C 1
ATOM 3143 O O . GLU A 1 400 ? -6.915 10.871 55.387 1.00 71.06 400 GLU A O 1
ATOM 3148 N N . GLN A 1 401 ? -8.613 11.348 54.006 1.00 68.94 401 GLN A N 1
ATOM 3149 C CA . GLN A 1 401 ? -7.965 10.786 52.811 1.00 68.94 401 GLN A CA 1
ATOM 3150 C C . GLN A 1 401 ? -6.626 11.471 52.488 1.00 68.94 401 GLN A C 1
ATOM 3152 O O . GLN A 1 401 ? -5.661 10.814 52.102 1.00 68.94 401 GLN A O 1
ATOM 3157 N N . HIS A 1 402 ? -6.526 12.789 52.698 1.00 61.69 402 HIS A N 1
ATOM 3158 C CA . HIS A 1 402 ? -5.267 13.525 52.543 1.00 61.69 402 HIS A CA 1
ATOM 3159 C C . HIS A 1 402 ? -4.212 13.190 53.609 1.00 61.69 402 HIS A C 1
ATOM 3161 O O . HIS A 1 402 ? -3.028 13.405 53.359 1.00 61.69 402 HIS A O 1
ATOM 3167 N N . LYS A 1 403 ? -4.613 12.674 54.778 1.00 61.25 403 LYS A N 1
ATOM 3168 C CA . LYS A 1 403 ? -3.689 12.212 55.825 1.00 61.25 403 LYS A CA 1
ATOM 3169 C C . LYS A 1 403 ? -3.216 10.777 55.614 1.00 61.25 403 LYS A C 1
ATOM 3171 O O . LYS A 1 403 ? -2.122 10.464 56.052 1.00 61.25 403 LYS A O 1
ATOM 3176 N N . GLU A 1 404 ? -4.014 9.923 54.977 1.00 58.19 404 GLU A N 1
ATOM 3177 C CA . GLU A 1 404 ? -3.619 8.541 54.657 1.00 58.19 404 GLU A CA 1
ATOM 3178 C C . GLU A 1 404 ? -2.733 8.444 53.402 1.00 58.19 404 GLU A C 1
ATOM 3180 O O . GLU A 1 404 ? -1.993 7.477 53.241 1.00 58.19 404 GLU A O 1
ATOM 3185 N N . ALA A 1 405 ? -2.791 9.443 52.515 1.00 54.97 405 ALA A N 1
ATOM 3186 C CA . ALA A 1 405 ? -1.969 9.524 51.304 1.00 54.97 405 ALA A CA 1
ATOM 3187 C C . ALA A 1 405 ? -0.598 10.211 51.503 1.00 54.97 405 ALA A C 1
ATOM 3189 O O . ALA A 1 405 ? 0.179 10.293 50.547 1.00 54.97 405 ALA A O 1
ATOM 3190 N N . ALA A 1 406 ? -0.322 10.728 52.704 1.00 49.03 406 ALA A N 1
ATOM 3191 C CA . ALA A 1 406 ? 0.929 11.378 53.104 1.00 49.03 406 ALA A CA 1
ATOM 3192 C C . ALA A 1 406 ? 1.685 10.492 54.100 1.00 49.03 406 ALA A C 1
ATOM 3194 O O . ALA A 1 406 ? 2.935 10.457 54.011 1.00 49.03 406 ALA A O 1
#

Solvent-accessible surface area (backbone atoms only — not comparable to full-atom values): 21870 Å² total; per-residue (Å²): 130,80,89,74,50,49,42,68,53,27,45,51,50,32,50,54,53,52,52,52,50,53,56,55,39,73,76,42,59,75,72,64,24,56,57,49,53,65,51,42,57,58,52,50,52,54,35,52,48,48,25,50,51,23,42,48,52,52,49,52,51,51,50,54,51,48,53,51,50,54,52,48,52,52,51,50,54,52,48,53,50,51,54,53,51,51,52,51,53,49,54,55,49,52,51,52,53,52,51,51,51,53,53,51,49,54,52,50,55,52,49,53,55,48,51,54,50,50,53,52,51,49,53,52,50,52,53,53,49,53,53,50,56,52,50,51,55,51,50,53,48,52,52,51,54,53,58,73,62,34,63,68,60,50,52,50,53,51,51,55,51,51,52,53,51,50,54,51,50,54,50,51,53,51,50,53,54,51,52,54,51,51,53,53,50,49,55,52,48,52,52,51,51,54,52,51,53,50,54,51,54,56,49,53,57,50,50,54,53,49,51,51,51,48,52,63,68,50,67,43,45,70,48,53,57,43,38,61,76,48,38,73,55,79,39,64,20,96,90,64,52,42,32,39,53,43,82,40,78,62,26,54,81,66,93,56,82,65,38,59,52,82,47,54,43,37,40,34,44,31,36,80,88,73,49,44,32,63,47,44,46,29,56,54,74,41,82,39,60,52,80,74,51,33,65,72,67,35,68,69,52,54,53,31,52,46,55,32,49,54,64,52,32,46,81,82,43,60,61,36,62,62,49,37,57,52,24,59,71,35,47,41,83,79,32,75,57,58,74,89,56,49,59,46,31,44,77,69,71,40,50,22,43,33,50,54,64,65,28,72,86,81,49,55,60,71,35,76,90,35,49,68,75,51,45,54,53,50,50,50,36,43,48,55,54,48,50,57,48,50,56,51,52,53,53,50,52,53,56,50,54,59,58,75,78,106

Foldseek 3Di:
DPPQQALVRLVVVLCVQLVVLVVVLVPDDPVVSVVSVVVSVVSNVVSVVSSVVNVVVVVVVVVVVVVVVVVVVVVVVVVVVVVVVVVVVVVVVVVVVVVVVVVVVVVVVVVVVVVVVVVVVVVVVVVVVVVVVVVVVVVVVVVVVVVVVVVVVVVVVVVVVVVVVVVVVVVVVVVVVVVVVVVVVVVVVVVVVVVVVVVVVVVVVVVVVVVVVVCQVCLCVQLVVLCVVQFVDWDAFPVRWIKGKDKDAQDAQDPDPQFDRPRRIWIWIATPVRFTDTFTQGLLLATDGDPPRCPRPDPSNRVSVSVSCCSSCCVVPVVSVVLNVVQQVAFLVNLPADPQLQVLCVVVVNGTLSSLSNCLPPRSCVRPSAHPVSNVVSNVSSVVVSVVVVVVVVVVVVVVVVVVVD

Secondary structure (DSSP, 8-state):
---PPPHHHHHHHHHHHHHHHHHHHHTS-HHHHHHHHHHHHHHHHHHHHHHHHHHHHHHHHHHHHHHHHHHHHHHHHHHHHHHHHHHHHHHHHHHHHHHHHHHHHHHHHHHHHHHHHHHHHHHHHHHHHHHHHHHHHHHHHHHHHHHHT-HHHHHHHHHHHHHHHHHHHHHHHHHHHHHHHHHHHHHHHHHHHHHHHHHHHHHHHHHHHHHHHHHHHHTTHHHHHHHHHHT-SEEE-TTS-EEEEEEEES----S-TTB----SEEEEEEETTS-EEEEEEBTTS-EE--TTTTTT--HHHHHHHHHHHHHHHHHH-TTHHHHHHHHHHSBGGGGT--HHHHHHHHHTT--BHHHHHHTTTTTGGGSTT--HHHHHHHHHHHHHHHHHHHHHHHHHHHHHHHHH--

Organism: Aeromonas caviae (NCBI:txid648)

Radius of gyration: 106.86 Å; Cα contacts (8 Å, |Δi|>4): 291; chains: 1; bounding box: 181×51×263 Å

pLDDT: mean 88.23, std 8.34, range [36.19, 97.19]

Sequence (406 aa):
MTTELNPSEATSLALNTLTSQIRNILLMPDGPAKAAIGGFETLLIANLAMISEAANAHIDEFNGLIDQLEARDGELLTQASLVSELRQQVAEAEQRITTARQEGATGLEAMDAELYKLQRTLNDVQTKYSALQYSARQLERQLTDLNAMDPAGMKRRIKEKNELLEEQRTAIAKHKSNEAAYRAEVLKLERRISELLGVINDQDRELERRHTVIMELESARAAKLVWHKHLGNTYKGEDGTLWNVYLVDHGLKSNLPYLINDLNWKLHAMKSDGSGCSVMLSQWMNPIYPTPYGAGAPDDMTRDIFAFMQEALEQSHPHLQPRAEWAKTVSIHECGLPPRTIKPLEEAGIDTLYKVMSHQGNKLDKVKGIGAKLVGQIVYACELKVKLWEEQFAANQQAEQHKEAA